Protein AF-A0A0B2VKT8-F1 (afdb_monomer)

Secondary structure (DSSP, 8-state):
-----------SS----EEEEEEEEE--TT-S-HHHHHHHHHHHHHHTT--TTBPPEEEEEEEEETTTEEEEEEEEE--SEEHHHHHHHS-S---HHHHHHHHHHHHHHHHHHHHTTEE-----GGGEEE-TT--EEE--GGG-EE--TT-PPPSS-S-GGG--HHHHTT----THHHHHHHHHHHHHHHHSS-TT--SSHHHHHHHHHHHHHHHHHHHTTS-TTHHHHHHHHHHH----PPP-PPPPPPP-------------PPPPP--------PPTTSPPEEEEEEEE---EETTSSSTTS-HHHHHHHHHHHHHHHH---TTT--EEEEE-SS--GGGTTHHHHHHHHTT--TTS-EEEE-BTBTHHHHHHHHHHHHHHTTS-SEEEEEEEE--TTPPPEEPHHHHHHHHHTTT--SHHHHHHHHHHHHHHTT-EE----B-TTT--BHHHHHHHHHHHTT--HHHHHHHHHHHHHHHHHHHHTT--TTB--EEE-SSS-EEE-S-S------HHHHHTSPPSSSTTT----TTTB---EEEEEEEEEEEHHHHHHTT----EEEEEEEEEE--TTT-TT-HHHHHHHHHHHHHT--GGG--EEEE--SBHHHHHHHHHHHH-HHHHHHTT--SS---PPPGGGB-TT--HHHH---TTTHHHHHHHHHHHHHHHHT-SEEEEEEEEGGGEEEEEEEEEPP-

Organism: Toxocara canis (NCBI:txid6265)

Mean predicted aligned error: 17.79 Å

Foldseek 3Di:
DDDDDDDDDDDDDPDQDKDKDKDKDWADPVPDDLLVVQQVVLLVVCQVVDDQAAKHWDDWDWDDDPDTMIIIITIIRDFDDQQLVVLVPDPPDPDPVLLVLQLVSLVSQLVSCVVVQKAQQADDSRQWTAHPVGGIYGHRSSPMDRDDPDDQDDLPDYDLLLADPCSLVSHRDDSVSSVSSSVQRSVCSNVVDRQQDDDDSVSSVVSCCVVVVVCVVVVVVVPPCPPPVVVVVVVVDPDDDDDDDDDDDDDDDDDDDDDDDDDDDDDDDDDPDPDDLDDPPWFFKFFQAKAKAQKEFAPPQCLVPDQLQQQLQQVLVVCVVQVDDLVQAQEEEFEEAQDDPVCNFSQQSSCVVNPRDPNYYYGYAYDWLCRLVVQVVVVVVCQRVVVHFKHKGKYWFHPSDRDWAQDPLLVVLVVCLVVDPDPVSNVVSVVSCVVRVPPIDGPDCAFPVARHHPVVLLQLLLVVLVNALLQLLVVLLQLLVLQVVCVVVVLPPNHDWDFRDDPDIDIDGHHPQRDRDDSVVSVPFAADGDPRPTSFGLSFAFHRITMMMMIMMGRPVVCVVVPGDGLWTFRDKDKDFDPLHNQQLLQQLQGVVVGCVVSVHALVLAQAEQEAPRGSSSLVSNQSLQQDCVNCCPPVVDRGRRHGRDPVRYNSNHHCSRSNRRSRGRNSVSLNSQSSCCVVVVHFKYWYKYGGRNRMIMIIIIGGDDD

Sequence (707 aa):
MCGIPVEGLTGWLGALAFALKKIIVKITEDGIPQSIIREISSLKALHHLNHPNIVKLHEVFHCLIGNDEMCLSVVYERCDWDLYDFLRDIPRDMGDTQCRHIARQIFLGLDFLHSNHVIHRDLKPQNILINRDQSVKIADFGLARYYSMQSSFTTLVVTLWYRSPEVLLQCPYNCGVDIWAAGCIIAELYSRQPLFSAQTEAQQLSVIFQKAMHRAATWMASGQLRGVLAQWVRCASPGVPPSSSPAKPPASSVSHSKPPPSSVGSPKPPSTTKRTLAKPGRPNIVLVDAVRTPFLISSTDFKDMIANDLQRAALLALVDKTKVDLNEVGHIVCGTVVQECRTSNIAREAALTAGFPDKVPATTVTMACISSNVAMTDIMGMLSTGYIDVGIAGGVEFLSDVPIRFNRKVRSALLMLPKAKKWDKRLMLGKDILTSFFMPELPAVAEFSSGETMGQSGDRLAAAFGVSRREQDEFAIRSHKLAAKAVSEGHLNDVVPVFVPGKKPKIVTKDNGIRVSSMEQLQKLKPAFIKPHGTITAGNASFLTDGASAALLMTEDYALKHGYKPKAYLRDFQYVAQDPIDQLLLSPAYVIPKLLDKVGLTLKDIDVFEIHEAFAGQILANLNAMDSEFFCKEQLKRSDKFGRVPENKLNLWGGSLSLGHPFGATGVRLVSHAANRLRHENGQFGLVAACASGGHGVGMLVEAYPS

pLDDT: mean 82.93, std 19.43, range [25.83, 98.56]

Structure (mmCIF, N/CA/C/O backbone):
data_AF-A0A0B2VKT8-F1
#
_entry.id   AF-A0A0B2VKT8-F1
#
loop_
_atom_site.group_PDB
_atom_site.id
_atom_site.type_symbol
_atom_site.label_atom_id
_atom_site.label_alt_id
_atom_site.label_comp_id
_atom_site.label_asym_id
_atom_site.label_entity_id
_atom_site.label_seq_id
_atom_site.pdbx_PDB_ins_code
_atom_site.Cartn_x
_atom_site.Cartn_y
_atom_site.Cartn_z
_atom_site.occupancy
_atom_site.B_iso_or_equiv
_atom_site.auth_seq_id
_atom_site.auth_comp_id
_atom_site.auth_asym_id
_atom_site.auth_atom_id
_atom_site.pdbx_PDB_model_num
ATOM 1 N N . MET A 1 1 ? 34.139 13.114 -33.177 1.00 35.22 1 MET A N 1
ATOM 2 C CA . MET A 1 1 ? 35.071 12.783 -34.271 1.00 35.22 1 MET A CA 1
ATOM 3 C C . MET A 1 1 ? 36.169 13.830 -34.249 1.00 35.22 1 MET A C 1
ATOM 5 O O . MET A 1 1 ? 35.827 14.992 -34.144 1.00 35.22 1 MET A O 1
ATOM 9 N N . CYS A 1 2 ? 37.445 13.441 -34.240 1.00 28.67 2 CYS A N 1
ATOM 10 C CA . CYS A 1 2 ? 38.560 14.315 -34.623 1.00 28.67 2 CYS A CA 1
ATOM 11 C C . CYS A 1 2 ? 39.813 13.460 -34.899 1.00 28.67 2 CYS A C 1
ATOM 13 O O . CYS A 1 2 ? 40.321 12.818 -33.985 1.00 28.67 2 CYS A O 1
ATOM 15 N N . GLY A 1 3 ? 40.208 13.443 -36.181 1.00 28.44 3 GLY A N 1
ATOM 16 C CA . GLY A 1 3 ? 41.540 13.280 -36.795 1.00 28.44 3 GLY A CA 1
ATOM 17 C C . GLY A 1 3 ? 42.508 12.158 -36.397 1.00 28.44 3 GLY A C 1
ATOM 18 O O . GLY A 1 3 ? 43.049 12.218 -35.304 1.00 28.44 3 GLY A O 1
ATOM 19 N N . ILE A 1 4 ? 42.850 11.283 -37.366 1.00 26.89 4 ILE A N 1
ATOM 20 C CA . ILE A 1 4 ? 44.221 10.877 -37.798 1.00 26.89 4 ILE A CA 1
ATOM 21 C C . ILE A 1 4 ? 44.131 10.483 -39.305 1.00 26.89 4 ILE A C 1
ATOM 23 O O . ILE A 1 4 ? 43.128 9.868 -39.679 1.00 26.89 4 ILE A O 1
ATOM 27 N N . PRO A 1 5 ? 45.093 10.855 -40.185 1.00 37.44 5 PRO A N 1
ATOM 28 C CA . PRO A 1 5 ? 44.979 10.733 -41.644 1.00 37.44 5 PRO A CA 1
ATOM 29 C C . PRO A 1 5 ? 45.354 9.333 -42.147 1.00 37.44 5 PRO A C 1
ATOM 31 O O . PRO A 1 5 ? 46.123 8.625 -41.501 1.00 37.44 5 PRO A O 1
ATOM 34 N N . VAL A 1 6 ? 44.871 8.956 -43.334 1.00 28.86 6 VAL A N 1
ATOM 35 C CA . VAL A 1 6 ? 45.462 7.849 -44.099 1.00 28.86 6 VAL A CA 1
ATOM 36 C C . VAL A 1 6 ? 45.666 8.309 -45.536 1.00 28.86 6 VAL A C 1
ATOM 38 O O . VAL A 1 6 ? 44.718 8.473 -46.302 1.00 28.86 6 VAL A O 1
ATOM 41 N N . GLU A 1 7 ? 46.930 8.564 -45.859 1.00 26.98 7 GLU A N 1
ATOM 42 C CA . GLU A 1 7 ? 47.438 8.659 -47.221 1.00 26.98 7 GLU A CA 1
ATOM 43 C C . GLU A 1 7 ? 47.341 7.299 -47.930 1.00 26.98 7 GLU A C 1
ATOM 45 O O . GLU A 1 7 ? 47.569 6.255 -47.324 1.00 26.98 7 GLU A O 1
ATOM 50 N N . GLY A 1 8 ? 47.098 7.343 -49.243 1.00 27.70 8 GLY A N 1
ATOM 51 C CA . GLY A 1 8 ? 47.608 6.340 -50.180 1.00 27.70 8 GLY A CA 1
ATOM 52 C C . GLY A 1 8 ? 46.718 5.133 -50.476 1.00 27.70 8 GLY A C 1
ATOM 53 O O . GLY A 1 8 ? 46.930 4.060 -49.927 1.00 27.70 8 GLY A O 1
ATOM 54 N N . LEU A 1 9 ? 45.809 5.288 -51.446 1.00 26.69 9 LEU A N 1
ATOM 55 C CA . LEU A 1 9 ? 45.554 4.315 -52.525 1.00 26.69 9 LEU A CA 1
ATOM 56 C C . LEU A 1 9 ? 44.605 4.957 -53.549 1.00 26.69 9 LEU A C 1
ATOM 58 O O . LEU A 1 9 ? 43.384 4.847 -53.474 1.00 26.69 9 LEU A O 1
ATOM 62 N N . THR A 1 10 ? 45.183 5.687 -54.501 1.00 34.03 10 THR A N 1
ATOM 63 C CA . THR A 1 10 ? 44.489 6.160 -55.701 1.00 34.03 10 THR A CA 1
ATOM 64 C C . THR A 1 10 ? 44.548 5.071 -56.770 1.00 34.03 10 THR A C 1
ATOM 66 O O . THR A 1 10 ? 45.595 4.803 -57.351 1.00 34.03 10 THR A O 1
ATOM 69 N N . GLY A 1 11 ? 43.403 4.445 -57.043 1.00 28.34 11 GLY A N 1
ATOM 70 C CA . GLY A 1 11 ? 43.200 3.521 -58.157 1.00 28.34 11 GLY A CA 1
ATOM 71 C C . GLY A 1 11 ? 41.809 3.739 -58.746 1.00 28.34 11 GLY A C 1
ATOM 72 O O . GLY A 1 11 ? 40.812 3.682 -58.036 1.00 28.34 11 GLY A O 1
ATOM 73 N N . TRP A 1 12 ? 41.764 4.077 -60.030 1.00 38.16 12 TRP A N 1
ATOM 74 C CA . TRP A 1 12 ? 40.595 4.557 -60.761 1.00 38.16 12 TRP A CA 1
ATOM 75 C C . TRP A 1 12 ? 39.491 3.500 -60.922 1.00 38.16 12 TRP A C 1
ATOM 77 O O . TRP A 1 12 ? 39.610 2.595 -61.736 1.00 38.16 12 TRP A O 1
ATOM 87 N N . LEU A 1 13 ? 38.405 3.682 -60.172 1.00 32.31 13 LEU A N 1
ATOM 88 C CA . LEU A 1 13 ? 37.001 3.319 -60.427 1.00 32.31 13 LEU A CA 1
ATOM 89 C C . LEU A 1 13 ? 36.240 4.050 -59.314 1.00 32.31 13 LEU A C 1
ATOM 91 O O . LEU A 1 13 ? 36.600 3.861 -58.159 1.00 32.31 13 LEU A O 1
ATOM 95 N N . GLY A 1 14 ? 35.300 4.948 -59.644 1.00 42.62 14 GLY A N 1
ATOM 96 C CA . GLY A 1 14 ? 34.688 5.929 -58.724 1.00 42.62 14 GLY A CA 1
ATOM 97 C C . GLY A 1 14 ? 34.585 5.458 -57.269 1.00 42.62 14 GLY A C 1
ATOM 98 O O . GLY A 1 14 ? 33.663 4.729 -56.913 1.00 42.62 14 GLY A O 1
ATOM 99 N N . ALA A 1 15 ? 35.572 5.831 -56.448 1.00 48.44 15 ALA A N 1
ATOM 100 C CA . ALA A 1 15 ? 35.752 5.242 -55.131 1.00 48.44 15 ALA A CA 1
ATOM 101 C C . ALA A 1 15 ? 34.649 5.749 -54.198 1.00 48.44 15 ALA A C 1
ATOM 103 O O . ALA A 1 15 ? 34.626 6.924 -53.823 1.00 48.44 15 ALA A O 1
ATOM 104 N N . LEU A 1 16 ? 33.722 4.863 -53.837 1.00 59.16 16 LEU A N 1
ATOM 105 C CA . LEU A 1 16 ? 32.764 5.110 -52.767 1.00 59.16 16 LEU A CA 1
ATOM 106 C C . LEU A 1 16 ? 33.554 5.362 -51.478 1.00 59.16 16 LEU A C 1
ATOM 108 O O . LEU A 1 16 ? 34.223 4.474 -50.955 1.00 59.16 16 LEU A O 1
ATOM 112 N N . ALA A 1 17 ? 33.524 6.602 -51.001 1.00 77.31 17 ALA A N 1
ATOM 113 C CA . ALA A 1 17 ? 34.167 6.993 -49.758 1.00 77.31 17 ALA A CA 1
ATOM 114 C C . ALA A 1 17 ? 33.194 6.775 -48.590 1.00 77.31 17 ALA A C 1
ATOM 116 O O . ALA A 1 17 ? 32.049 7.225 -48.646 1.00 77.31 17 ALA A O 1
ATOM 117 N N . PHE A 1 18 ? 33.661 6.119 -47.526 1.00 85.12 18 PHE A N 1
ATOM 118 C CA . PHE A 1 18 ? 32.866 5.760 -46.347 1.00 85.12 18 PHE A CA 1
ATOM 119 C C . PHE A 1 18 ? 33.437 6.381 -45.070 1.00 85.12 18 PHE A C 1
ATOM 121 O O . PHE A 1 18 ? 34.627 6.692 -44.997 1.00 85.12 18 PHE A O 1
ATOM 128 N N . ALA A 1 19 ? 32.593 6.538 -44.049 1.00 86.25 19 ALA A N 1
ATOM 129 C CA . ALA A 1 19 ? 33.010 6.932 -42.708 1.00 86.25 19 ALA A CA 1
ATOM 130 C C . ALA A 1 19 ? 33.171 5.687 -41.822 1.00 86.25 19 ALA A C 1
ATOM 132 O O . ALA A 1 19 ? 32.245 4.891 -41.676 1.00 86.25 19 ALA A O 1
ATOM 133 N N . LEU A 1 20 ? 34.349 5.519 -41.217 1.00 86.19 20 LEU A N 1
ATOM 134 C CA . LEU A 1 20 ? 34.685 4.347 -40.407 1.00 86.19 20 LEU A CA 1
ATOM 135 C C . LEU A 1 20 ? 34.778 4.708 -38.919 1.00 86.19 20 LEU A C 1
ATOM 137 O O . LEU A 1 20 ? 35.650 5.479 -38.517 1.00 86.19 20 LEU A O 1
ATOM 141 N N . LYS A 1 21 ? 33.929 4.100 -38.086 1.00 86.25 21 LYS A N 1
ATOM 142 C CA . LYS A 1 21 ? 33.974 4.212 -36.619 1.00 86.25 21 LYS A CA 1
ATOM 143 C C . LYS A 1 21 ? 34.591 2.936 -36.043 1.00 86.25 21 LYS A C 1
ATOM 145 O O . LYS A 1 21 ? 33.946 1.890 -36.027 1.00 86.25 21 LYS A O 1
ATOM 150 N N . LYS A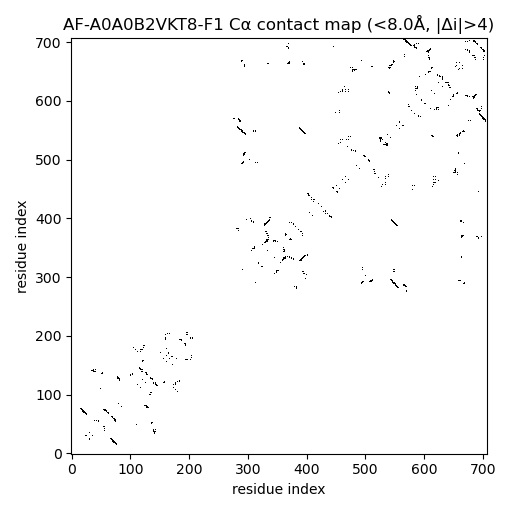 1 22 ? 35.846 3.017 -35.589 1.00 84.81 22 LYS A N 1
ATOM 151 C CA . LYS A 1 22 ? 36.539 1.914 -34.899 1.00 84.81 22 LYS A CA 1
ATOM 152 C C . LYS A 1 22 ? 36.313 2.013 -33.394 1.00 84.81 22 LYS A C 1
ATOM 154 O O . LYS A 1 22 ? 36.555 3.065 -32.806 1.00 84.81 22 LYS A O 1
ATOM 159 N N . ILE A 1 23 ? 35.868 0.924 -32.779 1.00 85.12 23 ILE A N 1
ATOM 160 C CA . ILE A 1 23 ? 35.565 0.847 -31.352 1.00 85.12 23 ILE A CA 1
ATOM 161 C C . ILE A 1 23 ? 36.300 -0.353 -30.765 1.00 85.12 23 ILE A C 1
ATOM 163 O O . ILE A 1 23 ? 36.026 -1.489 -31.140 1.00 85.12 23 ILE A O 1
ATOM 167 N N . ILE A 1 24 ? 37.229 -0.101 -29.844 1.00 84.62 24 ILE A N 1
ATOM 168 C CA . ILE A 1 24 ? 37.962 -1.154 -29.137 1.00 84.62 24 ILE A CA 1
ATOM 169 C C . ILE A 1 24 ? 37.182 -1.503 -27.870 1.00 84.62 24 ILE A C 1
ATOM 171 O O . ILE A 1 24 ? 36.903 -0.634 -27.042 1.00 84.62 24 ILE A O 1
ATOM 175 N N . VAL A 1 25 ? 36.805 -2.770 -27.743 1.00 83.06 25 VAL A N 1
ATOM 176 C CA . VAL A 1 25 ? 36.001 -3.312 -26.649 1.00 83.06 25 VAL A CA 1
ATOM 177 C C . VAL A 1 25 ? 36.799 -4.415 -25.967 1.00 83.06 25 VAL A C 1
ATOM 179 O O . VAL A 1 25 ? 37.304 -5.313 -26.636 1.00 83.06 25 VAL A O 1
ATOM 182 N N . LYS A 1 26 ? 36.900 -4.367 -24.637 1.00 79.81 26 LYS A N 1
ATOM 183 C CA . LYS A 1 26 ? 37.453 -5.478 -23.854 1.00 79.81 26 LYS A CA 1
ATOM 184 C C . LYS A 1 26 ? 36.435 -6.605 -23.767 1.00 79.81 26 LYS A C 1
ATOM 186 O O . LYS A 1 26 ? 35.265 -6.348 -23.492 1.00 79.81 26 LYS A O 1
ATOM 191 N N . ILE A 1 27 ? 36.881 -7.832 -23.988 1.00 72.06 27 ILE A N 1
ATOM 192 C CA . ILE A 1 27 ? 36.051 -9.029 -23.892 1.00 72.06 27 ILE A CA 1
ATOM 193 C C . ILE A 1 27 ? 35.910 -9.361 -22.400 1.00 72.06 27 ILE A C 1
ATOM 195 O O . ILE A 1 27 ? 36.769 -10.007 -21.809 1.00 72.06 27 ILE A O 1
ATOM 199 N N . THR A 1 28 ? 34.862 -8.840 -21.762 1.00 71.44 28 THR A N 1
ATOM 200 C CA . THR A 1 28 ? 34.475 -9.167 -20.379 1.00 71.44 28 THR A CA 1
ATOM 201 C C . THR A 1 28 ? 33.214 -10.037 -20.363 1.00 71.44 28 THR A C 1
ATOM 203 O O . THR A 1 28 ? 32.538 -10.163 -21.384 1.00 71.44 28 THR A O 1
ATOM 206 N N . GLU A 1 29 ? 32.862 -10.615 -19.207 1.00 63.19 29 GLU A N 1
ATOM 207 C CA . GLU A 1 29 ? 31.628 -11.413 -19.031 1.00 63.19 29 GLU A CA 1
ATOM 208 C C . GLU A 1 29 ? 30.345 -10.644 -19.426 1.00 63.19 29 GLU A C 1
ATOM 210 O O . GLU A 1 29 ? 29.362 -11.253 -19.840 1.00 63.19 29 GLU A O 1
ATOM 215 N N . ASP A 1 30 ? 30.377 -9.305 -19.379 1.00 59.38 30 ASP A N 1
ATOM 216 C CA . ASP A 1 30 ? 29.262 -8.406 -19.725 1.00 59.38 30 ASP A CA 1
ATOM 217 C C . ASP A 1 30 ? 29.058 -8.177 -21.245 1.00 59.38 30 ASP A C 1
ATOM 219 O O . ASP A 1 30 ? 28.068 -7.560 -21.654 1.00 59.38 30 ASP A O 1
ATOM 223 N N . GLY A 1 31 ? 29.971 -8.653 -22.102 1.00 70.88 31 GLY A N 1
ATOM 224 C CA . GLY A 1 31 ? 29.864 -8.556 -23.565 1.00 70.88 31 GLY A CA 1
ATOM 225 C C . GLY A 1 31 ? 30.029 -7.142 -24.157 1.00 70.88 31 GLY A C 1
ATOM 226 O O . GLY A 1 31 ? 30.664 -6.257 -23.586 1.00 70.88 31 GLY A O 1
ATOM 227 N N . ILE A 1 32 ? 29.493 -6.922 -25.368 1.00 76.94 32 ILE A N 1
ATOM 228 C CA . ILE A 1 32 ? 29.604 -5.638 -26.092 1.00 76.94 32 ILE A CA 1
ATOM 229 C C . ILE A 1 32 ? 28.700 -4.578 -25.430 1.00 76.94 32 ILE A C 1
ATOM 231 O O . ILE A 1 32 ? 27.523 -4.857 -25.185 1.00 76.94 32 ILE A O 1
ATOM 235 N N . PRO A 1 33 ? 29.174 -3.330 -25.219 1.00 78.81 33 PRO A N 1
ATOM 236 C CA . PRO A 1 33 ? 28.355 -2.255 -24.669 1.00 78.81 33 PRO A CA 1
ATOM 237 C C . PRO A 1 33 ? 27.003 -2.092 -25.378 1.00 78.81 33 PRO A C 1
ATOM 239 O O . PRO A 1 33 ? 26.918 -1.919 -26.595 1.00 78.81 33 PRO A O 1
ATOM 242 N N . GLN A 1 34 ? 25.931 -2.065 -24.584 1.00 77.56 34 GLN A N 1
ATOM 243 C CA . GLN A 1 34 ? 24.544 -1.979 -25.057 1.00 77.56 34 GLN A CA 1
ATOM 244 C C . GLN A 1 34 ? 24.248 -0.754 -25.938 1.00 77.56 34 GLN A C 1
ATOM 246 O O . GLN A 1 34 ? 23.312 -0.787 -26.732 1.00 77.56 34 GLN A O 1
ATOM 251 N N . SER A 1 35 ? 25.007 0.338 -25.807 1.00 77.50 35 SER A N 1
ATOM 252 C CA . SER A 1 35 ? 24.888 1.510 -26.686 1.00 77.50 35 SER A CA 1
ATOM 253 C C . SER A 1 35 ? 25.295 1.195 -28.127 1.00 77.50 35 SER A C 1
ATOM 255 O O . SER A 1 35 ? 24.600 1.598 -29.054 1.00 77.50 35 SER A O 1
ATOM 257 N N . ILE A 1 36 ? 26.364 0.419 -28.318 1.00 80.25 36 ILE A N 1
ATOM 258 C CA . ILE A 1 36 ? 26.897 0.046 -29.635 1.00 80.25 36 ILE A CA 1
ATOM 259 C C . ILE A 1 36 ? 25.948 -0.927 -30.333 1.00 80.25 36 ILE A C 1
ATOM 261 O O . ILE A 1 36 ? 25.581 -0.725 -31.490 1.00 80.25 36 ILE A O 1
ATOM 265 N N . ILE A 1 37 ? 25.493 -1.955 -29.606 1.00 84.00 37 ILE A N 1
ATOM 266 C CA . ILE A 1 37 ? 24.507 -2.919 -30.116 1.00 84.00 37 ILE A CA 1
ATOM 267 C C . ILE A 1 37 ? 23.247 -2.182 -30.570 1.00 84.00 37 ILE A C 1
ATOM 269 O O . ILE A 1 37 ? 22.698 -2.482 -31.628 1.00 84.00 37 ILE A O 1
ATOM 273 N N . ARG A 1 38 ? 22.793 -1.201 -29.787 1.00 83.81 38 ARG A N 1
ATOM 274 C CA . ARG A 1 38 ? 21.574 -0.451 -30.078 1.00 83.81 38 ARG A CA 1
ATOM 275 C C . ARG A 1 38 ? 21.701 0.457 -31.286 1.00 83.81 38 ARG A C 1
ATOM 277 O O . ARG A 1 38 ? 20.772 0.491 -32.087 1.00 83.81 38 ARG A O 1
ATOM 284 N N . GLU A 1 39 ? 22.829 1.145 -31.429 1.00 84.69 39 GLU A N 1
ATOM 285 C CA . GLU A 1 39 ? 23.117 1.962 -32.606 1.00 84.69 39 GLU A CA 1
ATOM 286 C C . GLU A 1 39 ? 23.044 1.106 -33.881 1.00 84.69 39 GLU A C 1
ATOM 288 O O . GLU A 1 39 ? 22.291 1.422 -34.802 1.00 84.69 39 GLU A O 1
ATOM 293 N N . ILE A 1 40 ? 23.735 -0.040 -33.883 1.00 85.81 40 ILE A N 1
ATOM 294 C CA . ILE A 1 40 ? 23.753 -0.976 -35.015 1.00 85.81 40 ILE A CA 1
ATOM 295 C C . ILE A 1 40 ? 22.364 -1.563 -35.269 1.00 85.81 40 ILE A C 1
ATOM 297 O O . ILE A 1 40 ? 21.918 -1.606 -36.412 1.00 85.81 40 ILE A O 1
ATOM 301 N N . SER A 1 41 ? 21.669 -2.010 -34.222 1.00 85.31 41 SER A N 1
ATOM 302 C CA . SER A 1 41 ? 20.358 -2.658 -34.353 1.00 85.31 41 SER A CA 1
ATOM 303 C C . SER A 1 41 ? 19.296 -1.689 -34.868 1.00 85.31 41 SER A C 1
ATOM 305 O O . SER A 1 41 ? 18.520 -2.058 -35.745 1.00 85.31 41 SER A O 1
ATOM 307 N N . SER A 1 42 ? 19.298 -0.443 -34.381 1.00 84.12 42 SER A N 1
ATOM 308 C CA . SER A 1 42 ? 18.337 0.581 -34.810 1.00 84.12 42 SER A CA 1
ATOM 309 C C . SER A 1 42 ? 18.553 0.951 -36.276 1.00 84.12 42 SER A C 1
ATOM 311 O O . SER A 1 42 ? 17.607 0.980 -37.058 1.00 84.12 42 SER A O 1
ATOM 313 N N . LEU A 1 43 ? 19.810 1.157 -36.682 1.00 85.56 43 LEU A N 1
ATOM 314 C CA . LEU A 1 43 ? 20.137 1.470 -38.072 1.00 85.56 43 LEU A CA 1
ATOM 315 C C . LEU A 1 43 ? 19.893 0.290 -39.016 1.00 85.56 43 LEU A C 1
ATOM 317 O O . LEU A 1 43 ? 19.401 0.506 -40.119 1.00 85.56 43 LEU A O 1
ATOM 321 N N . LYS A 1 44 ? 20.165 -0.953 -38.592 1.00 85.44 44 LYS A N 1
ATOM 322 C CA . LYS A 1 44 ? 19.818 -2.151 -39.376 1.00 85.44 44 LYS A CA 1
ATOM 323 C C . LYS A 1 44 ? 18.310 -2.294 -39.565 1.00 85.44 44 LYS A C 1
ATOM 325 O O . LYS A 1 44 ? 17.872 -2.574 -40.673 1.00 85.44 44 LYS A O 1
ATOM 330 N N . ALA A 1 45 ? 17.518 -2.066 -38.519 1.00 84.06 45 ALA A N 1
ATOM 331 C CA . ALA A 1 45 ? 16.062 -2.145 -38.601 1.00 84.06 45 ALA A CA 1
ATOM 332 C C . ALA A 1 45 ? 15.463 -1.068 -39.524 1.00 84.06 45 ALA A C 1
ATOM 334 O O . ALA A 1 45 ? 14.513 -1.340 -40.252 1.00 84.06 45 ALA A O 1
ATOM 335 N N . LEU A 1 46 ? 16.042 0.136 -39.538 1.00 85.00 46 LEU A N 1
ATOM 336 C CA . LEU A 1 46 ? 15.604 1.235 -40.406 1.00 85.00 46 LEU A CA 1
ATOM 337 C C . LEU A 1 46 ? 16.171 1.150 -41.836 1.00 85.00 46 LEU A C 1
ATOM 339 O O . LEU A 1 46 ? 15.675 1.837 -42.729 1.00 85.00 46 LEU A O 1
ATOM 343 N N . HIS A 1 47 ? 17.184 0.309 -42.074 1.00 82.75 47 HIS A N 1
ATOM 344 C CA . HIS A 1 47 ? 17.917 0.236 -43.342 1.00 82.75 47 HIS A CA 1
ATOM 345 C C . HIS A 1 47 ? 17.003 -0.036 -44.546 1.00 82.75 47 HIS A C 1
ATOM 347 O O . HIS A 1 47 ? 17.124 0.623 -45.577 1.00 82.75 47 HIS A O 1
ATOM 353 N N . HIS A 1 48 ? 16.045 -0.958 -44.402 1.00 78.12 48 HIS A N 1
ATOM 354 C CA . HIS A 1 48 ? 15.133 -1.353 -45.484 1.00 78.12 48 HIS A CA 1
ATOM 355 C C . HIS A 1 48 ? 14.181 -0.240 -45.938 1.00 78.12 48 HIS A C 1
ATOM 357 O O . HIS A 1 48 ? 13.670 -0.290 -47.053 1.00 78.12 48 HIS A O 1
ATOM 363 N N . LEU A 1 49 ? 13.959 0.769 -45.096 1.00 83.12 49 LEU A N 1
ATOM 364 C CA . LEU A 1 49 ? 13.050 1.878 -45.377 1.00 83.12 49 LEU A CA 1
ATOM 365 C C . LEU A 1 49 ? 13.749 3.059 -46.072 1.00 83.12 49 LEU A C 1
ATOM 367 O O . LEU A 1 49 ? 13.072 3.946 -46.582 1.00 83.12 49 LEU A O 1
ATOM 371 N N . ASN A 1 50 ? 15.089 3.057 -46.110 1.00 82.69 50 ASN A N 1
ATOM 372 C CA . ASN A 1 50 ? 15.939 3.936 -46.922 1.00 82.69 50 ASN A CA 1
ATOM 373 C C . ASN A 1 50 ? 15.502 5.420 -46.954 1.00 82.69 50 ASN A C 1
ATOM 375 O O . ASN A 1 50 ? 15.260 5.992 -48.017 1.00 82.69 50 ASN A O 1
ATOM 379 N N . HIS A 1 51 ? 15.416 6.056 -45.784 1.00 93.06 51 HIS A N 1
ATOM 380 C CA . HIS A 1 51 ? 15.034 7.465 -45.683 1.00 93.06 51 HIS A CA 1
ATOM 381 C C . HIS A 1 51 ? 16.224 8.406 -45.979 1.00 93.06 51 HIS A C 1
ATOM 383 O O . HIS A 1 51 ? 17.310 8.199 -45.428 1.00 93.06 51 HIS A O 1
ATOM 389 N N . PRO A 1 52 ? 16.060 9.473 -46.789 1.00 92.50 52 PRO A N 1
ATOM 390 C CA . PRO A 1 52 ? 17.164 10.359 -47.181 1.00 92.50 52 PRO A CA 1
ATOM 391 C C . PRO A 1 52 ? 17.825 11.080 -45.998 1.00 92.50 52 PRO A C 1
ATOM 393 O O . PRO A 1 52 ? 19.037 11.300 -46.023 1.00 92.50 52 PRO A O 1
ATOM 396 N N . ASN A 1 53 ? 17.055 11.392 -44.948 1.00 95.81 53 ASN A N 1
ATOM 397 C CA . ASN A 1 53 ? 17.516 12.158 -43.784 1.00 95.81 53 ASN A CA 1
ATOM 398 C C . ASN A 1 53 ? 17.997 11.313 -42.593 1.00 95.81 53 ASN A C 1
ATOM 400 O O . ASN A 1 53 ? 18.149 11.844 -41.496 1.00 95.81 53 ASN A O 1
ATOM 404 N N . ILE A 1 54 ? 18.240 10.016 -42.783 1.00 94.56 54 ILE A N 1
ATOM 405 C CA . ILE A 1 54 ? 18.844 9.138 -41.770 1.00 94.56 54 ILE A CA 1
ATOM 406 C C . ILE A 1 54 ? 20.185 8.633 -42.302 1.00 94.56 54 ILE A C 1
ATOM 408 O O . ILE A 1 54 ? 20.295 8.314 -43.488 1.00 94.56 54 ILE A O 1
ATOM 412 N N . VAL A 1 55 ? 21.206 8.583 -41.441 1.00 92.31 55 VAL A N 1
ATOM 413 C CA . VAL A 1 55 ? 22.523 8.065 -41.828 1.00 92.31 55 VAL A CA 1
ATOM 414 C C . VAL A 1 55 ? 22.446 6.576 -42.174 1.00 92.31 55 VAL A C 1
ATOM 416 O O . VAL A 1 55 ? 21.863 5.772 -41.445 1.00 92.31 55 VAL A O 1
ATOM 419 N N . LYS A 1 56 ? 23.055 6.187 -43.290 1.00 89.56 56 LYS A N 1
ATOM 420 C CA . LYS A 1 56 ? 23.113 4.800 -43.744 1.00 89.56 56 LYS A CA 1
ATOM 421 C C . LYS A 1 56 ? 24.265 4.064 -43.087 1.00 89.56 56 LYS A C 1
ATOM 423 O O . LYS A 1 56 ? 25.424 4.461 -43.194 1.00 89.56 56 LYS A O 1
ATOM 428 N N . LEU A 1 57 ? 23.925 2.945 -42.460 1.00 90.19 57 LEU A N 1
ATOM 429 C CA . LEU A 1 57 ? 24.875 1.911 -42.081 1.00 90.19 57 LEU A CA 1
ATOM 430 C C . LEU A 1 57 ? 25.076 0.975 -43.280 1.00 90.19 57 LEU A C 1
ATOM 432 O O . LEU A 1 57 ? 24.102 0.392 -43.758 1.00 90.19 57 LEU A O 1
ATOM 436 N N . HIS A 1 58 ? 26.316 0.843 -43.749 1.00 87.06 58 HIS A N 1
ATOM 437 C CA . HIS A 1 58 ? 26.677 -0.072 -44.833 1.00 87.06 58 HIS A CA 1
ATOM 438 C C . HIS A 1 58 ? 27.050 -1.447 -44.292 1.00 87.06 58 HIS A C 1
ATOM 440 O O . HIS A 1 58 ? 26.477 -2.447 -44.711 1.00 87.06 58 HIS A O 1
ATOM 446 N N . GLU A 1 59 ? 27.989 -1.502 -43.346 1.00 87.25 59 GLU A N 1
ATOM 447 C CA . GLU A 1 59 ? 28.522 -2.779 -42.879 1.00 87.25 59 GLU A CA 1
ATOM 448 C C . GLU A 1 59 ? 29.116 -2.679 -41.472 1.00 87.25 59 GLU A C 1
ATOM 450 O O . GLU A 1 59 ? 29.423 -1.594 -40.974 1.00 87.25 59 GLU A O 1
ATOM 455 N N . VAL A 1 60 ? 29.251 -3.827 -40.808 1.00 88.06 60 VAL A N 1
ATOM 456 C CA . VAL A 1 60 ? 29.875 -3.935 -39.487 1.00 88.06 60 VAL A CA 1
ATOM 457 C C . VAL A 1 60 ? 30.814 -5.128 -39.494 1.00 88.06 60 VAL A C 1
ATOM 459 O O . VAL A 1 60 ? 30.370 -6.262 -39.657 1.00 88.06 60 VAL A O 1
ATOM 462 N N . PHE A 1 61 ? 32.093 -4.870 -39.251 1.00 87.25 61 PHE A N 1
ATOM 463 C CA . PHE A 1 61 ? 33.126 -5.892 -39.138 1.00 87.25 61 PHE A CA 1
ATOM 464 C C . PHE A 1 61 ? 33.681 -5.918 -37.722 1.00 87.25 61 PHE A C 1
ATOM 466 O O . PHE A 1 61 ? 33.671 -4.906 -37.023 1.00 87.25 61 PHE A O 1
ATOM 473 N N . HIS A 1 62 ? 34.210 -7.058 -37.303 1.00 85.00 62 HIS A N 1
ATOM 474 C CA . HIS A 1 62 ? 34.957 -7.165 -36.058 1.00 85.00 62 HIS A CA 1
ATOM 475 C C . HIS A 1 62 ? 36.264 -7.910 -36.309 1.00 85.00 62 HIS A C 1
ATOM 477 O O . HIS A 1 62 ? 36.314 -8.830 -37.123 1.00 85.00 62 HIS A O 1
ATOM 483 N N . CYS A 1 63 ? 37.321 -7.509 -35.613 1.00 83.44 63 CYS A N 1
ATOM 484 C CA . CYS A 1 63 ? 38.565 -8.261 -35.542 1.00 83.44 63 CYS A CA 1
ATOM 485 C C . CYS A 1 63 ? 39.026 -8.369 -34.089 1.00 83.44 63 CYS A C 1
ATOM 487 O O . CYS A 1 63 ? 38.786 -7.473 -33.280 1.00 83.44 63 CYS A O 1
ATOM 489 N N . LEU A 1 64 ? 39.676 -9.478 -33.753 1.00 80.56 64 LEU A N 1
ATOM 490 C CA . LEU A 1 64 ? 40.286 -9.665 -32.441 1.00 80.56 64 LEU A CA 1
ATOM 491 C C . LEU A 1 64 ? 41.650 -8.969 -32.420 1.00 80.56 64 LEU A C 1
ATOM 493 O O . LEU A 1 64 ? 42.462 -9.150 -33.329 1.00 80.56 64 LEU A O 1
ATOM 497 N N . ILE A 1 65 ? 41.885 -8.159 -31.391 1.00 81.56 65 ILE A N 1
ATOM 498 C CA . ILE A 1 65 ? 43.171 -7.532 -31.098 1.00 81.56 65 ILE A CA 1
ATOM 499 C C . ILE A 1 65 ? 43.728 -8.238 -29.856 1.00 81.56 65 ILE A C 1
ATOM 501 O O . ILE A 1 65 ? 43.442 -7.868 -28.723 1.00 81.56 65 ILE A O 1
ATOM 505 N N . GLY A 1 66 ? 44.515 -9.294 -30.066 1.00 75.50 66 GLY A N 1
ATOM 506 C CA . GLY A 1 66 ? 45.022 -10.127 -28.968 1.00 75.50 66 GLY A CA 1
ATOM 507 C C . GLY A 1 66 ? 43.944 -11.012 -28.327 1.00 75.50 66 GLY A C 1
ATOM 508 O O . GLY A 1 66 ? 42.928 -11.304 -28.954 1.00 75.50 66 GLY A O 1
ATOM 509 N N . ASN A 1 67 ? 44.187 -11.467 -27.091 1.00 72.50 67 ASN A N 1
ATOM 510 C CA . ASN A 1 67 ? 43.325 -12.452 -26.418 1.00 72.50 67 ASN A CA 1
ATOM 511 C C . ASN A 1 67 ? 42.087 -11.841 -25.733 1.00 72.50 67 ASN A C 1
ATOM 513 O O . ASN A 1 67 ? 41.078 -12.528 -25.621 1.00 72.50 67 ASN A O 1
ATOM 517 N N . ASP A 1 68 ? 42.141 -10.565 -25.330 1.00 78.31 68 ASP A N 1
ATOM 518 C CA . ASP A 1 68 ? 41.122 -9.949 -24.458 1.00 78.31 68 ASP A CA 1
ATOM 519 C C . ASP A 1 68 ? 40.476 -8.680 -25.048 1.00 78.31 68 ASP A C 1
ATOM 521 O O . ASP A 1 68 ? 39.676 -8.020 -24.378 1.00 78.31 68 ASP A O 1
ATOM 525 N N . GLU A 1 69 ? 40.804 -8.294 -26.286 1.00 83.25 69 GLU A N 1
ATOM 526 C CA . GLU A 1 69 ? 40.254 -7.095 -26.930 1.00 83.25 69 GLU A CA 1
ATOM 527 C C . GLU A 1 69 ? 39.710 -7.399 -28.330 1.00 83.25 69 GLU A C 1
ATOM 529 O O . GLU A 1 69 ? 40.268 -8.173 -29.105 1.00 83.25 69 GLU A O 1
ATOM 534 N N . MET A 1 70 ? 38.595 -6.761 -28.675 1.00 85.50 70 MET A N 1
ATOM 535 C CA . MET A 1 70 ? 37.958 -6.831 -29.983 1.00 85.50 70 MET A CA 1
ATOM 536 C C . MET A 1 70 ? 37.799 -5.418 -30.537 1.00 85.50 70 MET A C 1
ATOM 538 O O . MET A 1 70 ? 37.286 -4.525 -29.864 1.00 85.50 70 MET A O 1
ATOM 542 N N . CYS A 1 71 ? 38.191 -5.209 -31.786 1.00 86.62 71 CYS A N 1
ATOM 543 C CA . CYS A 1 71 ? 37.920 -3.983 -32.518 1.00 86.62 71 CYS A CA 1
ATOM 544 C C . CYS A 1 71 ? 36.702 -4.175 -33.415 1.00 86.62 71 CYS A C 1
ATOM 546 O O . CYS A 1 71 ? 36.731 -4.933 -34.385 1.00 86.62 71 CYS A O 1
ATOM 548 N N . LEU A 1 72 ? 35.628 -3.463 -33.090 1.00 87.31 72 LEU A N 1
ATOM 549 C CA . LEU A 1 72 ? 34.430 -3.364 -33.904 1.00 87.31 72 LEU A CA 1
ATOM 550 C C . LEU A 1 72 ? 34.562 -2.164 -34.846 1.00 87.31 72 LEU A C 1
ATOM 552 O O . LEU A 1 72 ? 34.718 -1.025 -34.410 1.00 87.31 72 LEU A O 1
ATOM 556 N N . SER A 1 73 ? 34.497 -2.422 -36.143 1.00 87.81 73 SER A N 1
ATOM 557 C CA . SER A 1 73 ? 34.557 -1.425 -37.205 1.00 87.81 73 SER A CA 1
ATOM 558 C C . SER A 1 73 ? 33.173 -1.258 -37.824 1.00 87.81 73 SER A C 1
ATOM 560 O O . SER A 1 73 ? 32.674 -2.160 -38.492 1.00 87.81 73 SER A O 1
ATOM 562 N N . VAL A 1 74 ? 32.547 -0.106 -37.591 1.00 88.25 74 VAL A N 1
ATOM 563 C CA . VAL A 1 74 ? 31.208 0.229 -38.093 1.00 88.25 74 VAL A CA 1
ATOM 564 C C . VAL A 1 74 ? 31.351 1.192 -39.276 1.00 88.25 74 VAL A C 1
ATOM 566 O O . VAL A 1 74 ? 31.970 2.251 -39.137 1.00 88.25 74 VAL A O 1
ATOM 569 N N . VAL A 1 75 ? 30.820 0.809 -40.441 1.00 89.25 75 VAL A N 1
ATOM 570 C CA . VAL A 1 75 ? 30.956 1.536 -41.713 1.00 89.25 75 VAL A CA 1
ATOM 571 C C . VAL A 1 75 ? 29.666 2.282 -42.035 1.00 89.25 75 VAL A C 1
ATOM 573 O O . VAL A 1 75 ? 28.632 1.669 -42.303 1.00 89.25 75 VAL A O 1
ATOM 576 N N . TYR A 1 76 ? 29.741 3.608 -42.054 1.00 89.19 76 TYR A N 1
ATOM 577 C CA . TYR A 1 76 ? 28.641 4.505 -42.401 1.00 89.19 76 TYR A CA 1
ATOM 578 C C . TYR A 1 76 ? 28.874 5.157 -43.763 1.00 89.19 76 TYR A C 1
ATOM 580 O O . TYR A 1 76 ? 30.004 5.213 -44.262 1.00 89.19 76 TYR A O 1
ATOM 588 N N . GLU A 1 77 ? 27.812 5.701 -44.354 1.00 88.44 77 GLU A N 1
ATOM 589 C CA . GLU A 1 77 ? 27.964 6.617 -45.483 1.00 88.44 77 GLU A CA 1
ATOM 590 C C . GLU A 1 77 ? 28.795 7.835 -45.057 1.00 88.44 77 GLU A C 1
ATOM 592 O O . GLU A 1 77 ? 28.696 8.319 -43.924 1.00 88.44 77 GLU A O 1
ATOM 597 N N . ARG A 1 78 ? 29.649 8.327 -45.955 1.00 88.00 78 ARG A N 1
ATOM 598 C CA . ARG A 1 78 ? 30.453 9.512 -45.665 1.00 88.00 78 ARG A CA 1
ATOM 599 C C . ARG A 1 78 ? 29.591 10.763 -45.778 1.00 88.00 78 ARG A C 1
ATOM 601 O O . ARG A 1 78 ? 29.011 11.003 -46.833 1.00 88.00 78 ARG A O 1
ATOM 608 N N . CYS A 1 79 ? 29.590 11.567 -44.720 1.00 89.56 79 CYS A N 1
ATOM 609 C CA . CYS A 1 79 ? 29.070 12.929 -44.748 1.00 89.56 79 CYS A CA 1
ATOM 610 C C . CYS A 1 79 ? 30.213 13.947 -44.632 1.00 89.56 79 CYS A C 1
ATOM 612 O O . CYS A 1 79 ? 31.266 13.615 -44.084 1.00 89.56 79 CYS A O 1
ATOM 614 N N . ASP A 1 80 ? 30.024 15.156 -45.163 1.00 88.25 80 ASP A N 1
ATOM 615 C CA . ASP A 1 80 ? 31.094 16.161 -45.225 1.00 88.25 80 ASP A CA 1
ATOM 616 C C . ASP A 1 80 ? 31.358 16.844 -43.870 1.00 88.25 80 ASP A C 1
ATOM 618 O O . ASP A 1 80 ? 32.520 17.015 -43.499 1.00 88.25 80 ASP A O 1
ATOM 622 N N . TRP A 1 81 ? 30.305 17.203 -43.125 1.00 90.94 81 TRP A N 1
ATOM 623 C CA . TRP A 1 81 ? 30.403 17.890 -41.830 1.00 90.94 81 TRP A CA 1
ATOM 624 C C . TRP A 1 81 ? 29.348 17.409 -40.832 1.00 90.94 81 TRP A C 1
ATOM 626 O O . TRP A 1 81 ? 28.279 16.942 -41.225 1.00 90.94 81 TRP A O 1
ATOM 636 N N . ASP A 1 82 ? 29.612 17.584 -39.537 1.00 92.25 82 ASP A N 1
ATOM 637 C CA . ASP A 1 82 ? 28.540 17.708 -38.548 1.00 92.25 82 ASP A CA 1
ATOM 638 C C . ASP A 1 82 ? 28.106 19.175 -38.412 1.00 92.25 82 ASP A C 1
ATOM 640 O O . ASP A 1 82 ? 28.842 20.103 -38.759 1.00 92.25 82 ASP A O 1
ATOM 644 N N . LEU A 1 83 ? 26.878 19.401 -37.948 1.00 90.44 83 LEU A N 1
ATOM 645 C CA . LEU A 1 83 ? 26.287 20.731 -37.893 1.00 90.44 83 LEU A CA 1
ATOM 646 C C . LEU A 1 83 ? 27.038 21.645 -36.912 1.00 90.44 83 LEU A C 1
ATOM 648 O O . LEU A 1 83 ? 27.045 22.856 -37.115 1.00 90.44 83 LEU A O 1
ATOM 652 N N . TYR A 1 84 ? 27.698 21.108 -35.882 1.00 89.00 84 TYR A N 1
ATOM 653 C CA . TYR A 1 84 ? 28.488 21.924 -34.958 1.00 89.00 84 TYR A CA 1
ATOM 654 C C . TYR A 1 84 ? 29.695 22.552 -35.666 1.00 89.00 84 TYR A C 1
ATOM 656 O O . TYR A 1 84 ? 29.872 23.773 -35.619 1.00 89.00 84 TYR A O 1
ATOM 664 N N . ASP A 1 85 ? 30.493 21.739 -36.361 1.00 87.31 85 ASP A N 1
ATOM 665 C CA . ASP A 1 85 ? 31.648 22.225 -37.121 1.00 87.31 85 ASP A CA 1
ATOM 666 C C . ASP A 1 85 ? 31.210 23.086 -38.321 1.00 87.31 85 ASP A C 1
ATOM 668 O O . ASP A 1 85 ? 31.769 24.160 -38.551 1.00 87.31 85 ASP A O 1
ATOM 672 N N . PHE A 1 86 ? 30.127 22.707 -39.010 1.00 87.12 86 PHE A N 1
ATOM 673 C CA . PHE A 1 86 ? 29.537 23.497 -40.100 1.00 87.12 86 PHE A CA 1
ATOM 674 C C . PHE A 1 86 ? 29.134 24.911 -39.651 1.00 87.12 86 PHE A C 1
ATOM 676 O O . PHE A 1 86 ? 29.369 25.891 -40.358 1.00 87.12 86 PHE A O 1
ATOM 683 N N . LEU A 1 87 ? 28.540 25.053 -38.460 1.00 85.75 87 LEU A N 1
ATOM 684 C CA . LEU A 1 87 ? 28.139 26.363 -37.942 1.00 85.75 87 LEU A CA 1
ATOM 685 C C . LEU A 1 87 ? 29.326 27.243 -37.533 1.00 85.75 87 LEU A C 1
ATOM 687 O O . LEU A 1 87 ? 29.157 28.464 -37.507 1.00 85.75 87 LEU A O 1
ATOM 691 N N . ARG A 1 88 ? 30.486 26.652 -37.219 1.00 83.12 88 ARG A N 1
ATOM 692 C CA . ARG A 1 88 ? 31.707 27.375 -36.838 1.00 83.12 88 ARG A CA 1
ATOM 693 C C . ARG A 1 88 ? 32.464 27.917 -38.049 1.00 83.12 88 ARG A C 1
ATOM 695 O O . ARG A 1 88 ? 33.007 29.017 -37.972 1.00 83.12 88 ARG A O 1
ATOM 702 N N . ASP A 1 89 ? 32.488 27.158 -39.138 1.00 78.38 89 ASP A N 1
ATOM 703 C CA . ASP A 1 89 ? 33.413 27.400 -40.248 1.00 78.38 89 ASP A CA 1
ATOM 704 C C . ASP A 1 89 ? 32.813 28.284 -41.372 1.00 78.38 89 ASP A C 1
ATOM 706 O O . ASP A 1 89 ? 33.542 28.762 -42.241 1.00 78.38 89 ASP A O 1
ATOM 710 N N . ILE A 1 90 ? 31.500 28.559 -41.356 1.00 73.12 90 ILE A N 1
ATOM 711 C CA . ILE A 1 90 ? 30.802 29.367 -42.381 1.00 73.12 90 ILE A CA 1
ATOM 712 C C . ILE A 1 90 ? 30.667 30.839 -41.952 1.00 73.12 90 ILE A C 1
ATOM 714 O O . ILE A 1 90 ? 30.381 31.103 -40.780 1.00 73.12 90 ILE A O 1
ATOM 718 N N . PRO A 1 91 ? 30.789 31.814 -42.882 1.00 61.47 91 PRO A N 1
ATOM 719 C CA . PRO A 1 91 ? 30.486 33.222 -42.614 1.00 61.47 91 PRO A CA 1
ATOM 720 C C . PRO A 1 91 ? 29.096 33.435 -41.978 1.00 61.47 91 PRO A C 1
ATOM 722 O O . PRO A 1 91 ? 28.157 32.658 -42.161 1.00 61.47 91 PRO A O 1
ATOM 725 N N . ARG A 1 92 ? 28.992 34.472 -41.133 1.00 60.31 92 ARG A N 1
ATOM 726 C CA . ARG A 1 92 ? 27.926 34.633 -40.120 1.00 60.31 92 ARG A CA 1
ATOM 727 C C . ARG A 1 92 ? 26.495 34.605 -40.677 1.00 60.31 92 ARG A C 1
ATOM 729 O O . ARG A 1 92 ? 25.585 34.183 -39.963 1.00 60.31 92 ARG A O 1
ATOM 736 N N . ASP A 1 93 ? 26.283 35.002 -41.920 1.00 60.44 93 ASP A N 1
ATOM 737 C CA . ASP A 1 93 ? 24.986 35.148 -42.573 1.00 60.44 93 ASP A CA 1
ATOM 738 C C . ASP A 1 93 ? 24.563 33.888 -43.344 1.00 60.44 93 ASP A C 1
ATOM 740 O O . ASP A 1 93 ? 24.548 33.829 -44.570 1.00 60.44 93 ASP A O 1
ATOM 744 N N . MET A 1 94 ? 24.123 32.866 -42.605 1.00 70.88 94 MET A N 1
ATOM 745 C CA . MET A 1 94 ? 23.307 31.814 -43.214 1.00 70.88 94 MET A CA 1
ATOM 746 C C . MET A 1 94 ? 21.918 32.401 -43.479 1.00 70.88 94 MET A C 1
ATOM 748 O O . MET A 1 94 ? 21.201 32.757 -42.543 1.00 70.88 94 MET A O 1
ATOM 752 N N . GLY A 1 95 ? 21.557 32.561 -44.754 1.00 75.00 95 GLY A N 1
ATOM 753 C CA . GLY A 1 95 ? 20.258 33.108 -45.142 1.00 75.00 95 GLY A CA 1
ATOM 754 C C . GLY A 1 95 ? 19.094 32.266 -44.607 1.00 75.00 95 GLY A C 1
ATOM 755 O O . GLY A 1 95 ? 19.182 31.042 -44.526 1.00 75.00 95 GLY A O 1
ATOM 756 N N . ASP A 1 96 ? 17.972 32.914 -44.288 1.00 83.62 96 ASP A N 1
ATOM 757 C CA . ASP A 1 96 ? 16.782 32.277 -43.698 1.00 83.62 96 ASP A CA 1
ATOM 758 C C . ASP A 1 96 ? 16.266 31.070 -44.511 1.00 83.62 96 ASP A C 1
ATOM 760 O O . ASP A 1 96 ? 15.817 30.068 -43.954 1.00 83.62 96 ASP A O 1
ATOM 764 N N . THR A 1 97 ? 16.407 31.116 -45.838 1.00 85.62 97 THR A N 1
ATOM 765 C CA . THR A 1 97 ? 16.085 29.997 -46.735 1.00 85.62 97 THR A CA 1
ATOM 766 C C . THR A 1 97 ? 16.899 28.740 -46.416 1.00 85.62 97 THR A C 1
ATOM 768 O O . THR A 1 97 ? 16.338 27.645 -46.393 1.00 85.62 97 THR A O 1
ATOM 771 N N . GLN A 1 98 ? 18.194 28.888 -46.120 1.00 85.69 98 GLN A N 1
ATOM 772 C CA . GLN A 1 98 ? 19.082 27.774 -45.785 1.00 85.69 98 GLN A CA 1
ATOM 773 C C . GLN A 1 98 ? 18.737 27.189 -44.412 1.00 85.69 98 GLN A C 1
ATOM 775 O O . GLN A 1 98 ? 18.621 25.972 -44.273 1.00 85.69 98 GLN A O 1
ATOM 780 N N . CYS A 1 99 ? 18.487 28.046 -43.415 1.00 88.06 99 CYS A N 1
ATOM 781 C CA . CYS A 1 99 ? 18.050 27.615 -42.086 1.00 88.06 99 CYS A CA 1
ATOM 782 C C . CYS A 1 99 ? 16.738 26.820 -42.160 1.00 88.06 99 CYS A C 1
ATOM 784 O O . CYS A 1 99 ? 16.636 25.733 -41.589 1.00 88.06 99 CYS A O 1
ATOM 786 N N . ARG A 1 100 ? 15.753 27.314 -42.927 1.00 89.38 100 ARG A N 1
ATOM 787 C CA . ARG A 1 100 ? 14.482 26.612 -43.167 1.00 89.38 100 ARG A CA 1
ATOM 788 C C . ARG A 1 100 ? 14.678 25.289 -43.904 1.00 89.38 100 ARG A C 1
ATOM 790 O O . ARG A 1 100 ? 13.990 24.319 -43.591 1.00 89.38 100 ARG A O 1
ATOM 797 N N . HIS A 1 101 ? 15.608 25.232 -44.855 1.00 90.38 101 HIS A N 1
ATOM 798 C CA . HIS A 1 101 ? 15.919 24.007 -45.589 1.00 90.38 101 HIS A CA 1
ATOM 799 C C . HIS A 1 101 ? 16.504 22.919 -44.674 1.00 90.38 101 HIS A C 1
ATOM 801 O O . HIS A 1 101 ? 16.034 21.780 -44.702 1.00 90.38 101 HIS A O 1
ATOM 807 N N . ILE A 1 102 ? 17.455 23.281 -43.807 1.00 92.00 102 ILE A N 1
ATOM 808 C CA . ILE A 1 102 ? 18.045 22.370 -42.815 1.00 92.00 102 ILE A CA 1
ATOM 809 C C . ILE A 1 102 ? 16.986 21.927 -41.796 1.00 92.00 102 ILE A C 1
ATOM 811 O O . ILE A 1 102 ? 16.814 20.731 -41.565 1.00 92.00 102 ILE A O 1
ATOM 815 N N . ALA A 1 103 ? 16.219 22.871 -41.239 1.00 93.75 103 ALA A N 1
ATOM 816 C CA . ALA A 1 103 ? 15.163 22.579 -40.269 1.00 93.75 103 ALA A CA 1
ATOM 817 C C . ALA A 1 103 ? 14.113 21.609 -40.830 1.00 93.75 103 ALA A C 1
ATOM 819 O O . ALA A 1 103 ? 13.730 20.649 -40.160 1.00 93.75 103 ALA A O 1
ATOM 820 N N . ARG A 1 104 ? 13.684 21.814 -42.084 1.00 94.31 104 ARG A N 1
ATOM 821 C CA . ARG A 1 104 ? 12.736 20.922 -42.762 1.00 94.31 104 ARG A CA 1
ATOM 822 C C . ARG A 1 104 ? 13.268 19.493 -42.834 1.00 94.31 104 ARG A C 1
ATOM 824 O O . ARG A 1 104 ? 12.524 18.566 -42.542 1.00 94.31 104 ARG A O 1
ATOM 831 N N . GLN A 1 105 ? 14.529 19.310 -43.209 1.00 96.94 105 GLN A N 1
ATOM 832 C CA . GLN A 1 105 ? 15.126 17.980 -43.323 1.00 96.94 105 GLN A CA 1
ATOM 833 C C . GLN A 1 105 ? 15.297 17.281 -41.965 1.00 96.94 105 GLN A C 1
ATOM 835 O O . GLN A 1 105 ? 15.062 16.077 -41.877 1.00 96.94 105 GLN A O 1
ATOM 840 N N . ILE A 1 106 ? 15.619 18.027 -40.900 1.00 95.94 106 ILE A N 1
ATOM 841 C CA . ILE A 1 106 ? 15.636 17.492 -39.526 1.00 95.94 106 ILE A CA 1
ATOM 842 C C . ILE A 1 106 ? 14.243 16.976 -39.145 1.00 95.94 106 ILE A C 1
ATOM 844 O O . ILE A 1 106 ? 14.118 15.850 -38.668 1.00 95.94 106 ILE A O 1
ATOM 848 N N . PHE A 1 107 ? 13.188 17.759 -39.395 1.00 96.69 107 PHE A N 1
ATOM 849 C CA . PHE A 1 107 ? 11.823 17.335 -39.078 1.00 96.69 107 PHE A CA 1
ATOM 850 C C . PHE A 1 107 ? 11.339 16.164 -39.935 1.00 96.69 107 PHE A C 1
ATOM 852 O O . PHE A 1 107 ? 10.660 15.298 -39.401 1.00 96.69 107 PHE A O 1
ATOM 859 N N . LEU A 1 108 ? 11.722 16.083 -41.213 1.00 95.31 108 LEU A N 1
ATOM 860 C CA . LEU A 1 108 ? 11.426 14.914 -42.051 1.00 95.31 108 LEU A CA 1
ATOM 861 C C . LEU A 1 108 ? 12.107 13.646 -41.515 1.00 95.31 108 LEU A C 1
ATOM 863 O O . LEU A 1 108 ? 11.488 12.588 -41.458 1.00 95.31 108 LEU A O 1
ATOM 867 N N . GLY A 1 109 ? 13.365 13.748 -41.073 1.00 95.25 109 GLY A N 1
ATOM 868 C CA . GLY A 1 109 ? 14.054 12.640 -40.410 1.00 95.25 109 GLY A CA 1
ATOM 869 C C . GLY A 1 109 ? 13.374 12.223 -39.103 1.00 95.25 109 GLY A C 1
ATOM 870 O O . GLY A 1 109 ? 13.205 11.032 -38.856 1.00 95.25 109 GLY A O 1
ATOM 871 N N . LEU A 1 110 ? 12.944 13.186 -38.285 1.00 95.19 110 LEU A N 1
ATOM 872 C CA . LEU A 1 110 ? 12.241 12.909 -37.031 1.00 95.19 110 LEU A CA 1
ATOM 873 C C . LEU A 1 110 ? 10.859 12.293 -37.232 1.00 95.19 110 LEU A C 1
ATOM 875 O O . LEU A 1 110 ? 10.535 11.328 -36.548 1.00 95.19 110 LEU A O 1
ATOM 879 N N . ASP A 1 111 ? 10.081 12.803 -38.183 1.00 94.12 111 ASP A N 1
ATOM 880 C CA . ASP A 1 111 ? 8.776 12.250 -38.548 1.00 94.12 111 ASP A CA 1
ATOM 881 C C . ASP A 1 111 ? 8.902 10.782 -38.970 1.00 94.12 111 ASP A C 1
ATOM 883 O O . ASP A 1 111 ? 8.174 9.917 -38.480 1.00 94.12 111 ASP A O 1
ATOM 887 N N . PHE A 1 112 ? 9.915 10.474 -39.785 1.00 94.62 112 PHE A N 1
ATOM 888 C CA . PHE A 1 112 ? 10.244 9.105 -40.157 1.00 94.62 112 PHE A CA 1
ATOM 889 C C . PHE A 1 112 ? 10.606 8.231 -38.942 1.00 94.62 112 PHE A C 1
ATOM 891 O O . PHE A 1 112 ? 10.104 7.112 -38.825 1.00 94.62 112 PHE A O 1
ATOM 898 N N . LEU A 1 113 ? 11.449 8.715 -38.022 1.00 92.25 113 LEU A N 1
ATOM 899 C CA . LEU A 1 113 ? 11.826 7.957 -36.822 1.00 92.25 113 LEU A CA 1
ATOM 900 C C . LEU A 1 113 ? 10.627 7.696 -35.907 1.00 92.25 113 LEU A C 1
ATOM 902 O O . LEU A 1 113 ? 10.399 6.557 -35.497 1.00 92.25 113 LEU A O 1
ATOM 906 N N . HIS A 1 114 ? 9.836 8.730 -35.623 1.00 92.00 114 HIS A N 1
ATOM 907 C CA . HIS A 1 114 ? 8.677 8.645 -34.734 1.00 92.00 114 HIS A CA 1
ATOM 908 C C . HIS A 1 114 ? 7.575 7.767 -35.334 1.00 92.00 114 HIS A C 1
ATOM 910 O O . HIS A 1 114 ? 6.994 6.957 -34.613 1.00 92.00 114 HIS A O 1
ATOM 916 N N . SER A 1 115 ? 7.367 7.827 -36.653 1.00 90.56 115 SER A N 1
ATOM 917 C CA . SER A 1 115 ? 6.453 6.931 -37.379 1.00 90.56 115 SER A CA 1
ATOM 918 C C . SER A 1 115 ? 6.877 5.461 -37.320 1.00 90.56 115 SER A C 1
ATOM 920 O O . SER A 1 115 ? 6.031 4.575 -37.383 1.00 90.56 115 SER A O 1
ATOM 922 N N . ASN A 1 116 ? 8.174 5.191 -37.147 1.00 88.88 116 ASN A N 1
ATOM 923 C CA . ASN A 1 116 ? 8.727 3.844 -36.974 1.00 88.88 116 ASN A CA 1
ATOM 924 C C . ASN A 1 116 ? 9.002 3.494 -35.502 1.00 88.88 116 ASN A C 1
ATOM 926 O O . ASN A 1 116 ? 9.794 2.600 -35.202 1.00 88.88 116 ASN A O 1
ATOM 930 N N . HIS A 1 117 ? 8.344 4.194 -34.575 1.00 88.38 117 HIS A N 1
ATOM 931 C CA . HIS A 1 117 ? 8.427 3.977 -33.133 1.00 88.38 117 HIS A CA 1
ATOM 932 C C . HIS A 1 117 ? 9.831 4.130 -32.522 1.00 88.38 117 HIS A C 1
ATOM 934 O O . HIS A 1 117 ? 10.107 3.558 -31.467 1.00 88.38 117 HIS A O 1
ATOM 940 N N . VAL A 1 118 ? 10.716 4.912 -33.146 1.00 88.88 118 VAL A N 1
ATOM 941 C CA . VAL A 1 118 ? 12.076 5.185 -32.661 1.00 88.88 118 VAL A CA 1
ATOM 942 C C . VAL A 1 118 ? 12.158 6.603 -32.102 1.00 88.88 118 VAL A C 1
ATOM 944 O O . VAL A 1 118 ? 11.894 7.562 -32.814 1.00 88.88 118 VAL A O 1
ATOM 947 N N . ILE A 1 119 ? 12.581 6.751 -30.845 1.00 90.12 119 ILE A N 1
ATOM 948 C CA . ILE A 1 119 ? 12.916 8.049 -30.230 1.00 90.12 119 ILE A CA 1
ATOM 949 C C . ILE A 1 119 ? 14.440 8.170 -30.191 1.00 90.12 119 ILE A C 1
ATOM 951 O O . ILE A 1 119 ? 15.103 7.256 -29.693 1.00 90.12 119 ILE A O 1
ATOM 955 N N . HIS A 1 120 ? 15.003 9.275 -30.683 1.00 91.00 120 HIS A N 1
ATOM 956 C CA . HIS A 1 120 ? 16.452 9.468 -30.814 1.00 91.00 120 HIS A CA 1
ATOM 957 C C . HIS A 1 120 ? 17.137 9.745 -29.466 1.00 91.00 120 HIS A C 1
ATOM 959 O O . HIS A 1 120 ? 18.137 9.113 -29.122 1.00 91.00 120 HIS A O 1
ATOM 965 N N . ARG A 1 121 ? 16.572 10.660 -28.671 1.00 89.69 121 ARG A N 1
ATOM 966 C CA . ARG A 1 121 ? 16.977 11.054 -27.309 1.00 89.69 121 ARG A CA 1
ATOM 967 C C . ARG A 1 121 ? 18.336 11.739 -27.150 1.00 89.69 121 ARG A C 1
ATOM 969 O O . ARG A 1 121 ? 18.550 12.324 -26.104 1.00 89.69 121 ARG A O 1
ATOM 976 N N . ASP A 1 122 ? 19.230 11.745 -28.137 1.00 89.75 122 ASP A N 1
ATOM 977 C CA . ASP A 1 122 ? 20.480 12.538 -28.075 1.00 89.75 122 ASP A CA 1
ATOM 978 C C . ASP A 1 122 ? 20.660 13.447 -29.293 1.00 89.75 122 ASP A C 1
ATOM 980 O O . ASP A 1 122 ? 21.689 13.438 -29.963 1.00 89.75 122 ASP A O 1
ATOM 984 N N . LEU A 1 123 ? 19.618 14.209 -29.628 1.00 92.38 123 LEU A N 1
ATOM 985 C CA . LEU A 1 123 ? 19.725 15.224 -30.671 1.00 92.38 123 LEU A CA 1
ATOM 986 C C . LEU A 1 123 ? 20.548 16.424 -30.191 1.00 92.38 123 LEU A C 1
ATOM 988 O O . LEU A 1 123 ? 20.244 17.047 -29.175 1.00 92.38 123 LEU A O 1
ATOM 992 N N . LYS A 1 124 ? 21.580 16.746 -30.969 1.00 91.94 124 LYS A N 1
ATOM 993 C CA . LYS A 1 124 ? 22.491 17.883 -30.798 1.00 91.94 124 LYS A CA 1
ATOM 994 C C . LYS A 1 124 ? 23.178 18.181 -32.137 1.00 91.94 124 LYS A C 1
ATOM 996 O O . LYS A 1 124 ? 23.198 17.290 -32.989 1.00 91.94 124 LYS A O 1
ATOM 1001 N N . PRO A 1 125 ? 23.778 19.365 -32.340 1.00 91.44 125 PRO A N 1
ATOM 1002 C CA . PRO A 1 125 ? 24.431 19.709 -33.602 1.00 91.44 125 PRO A CA 1
ATOM 1003 C C . PRO A 1 125 ? 25.495 18.694 -34.052 1.00 91.44 125 PRO A C 1
ATOM 1005 O O . PRO A 1 125 ? 25.581 18.385 -35.231 1.00 91.44 125 PRO A O 1
ATOM 1008 N N . GLN A 1 126 ? 26.230 18.070 -33.128 1.00 91.38 126 GLN A N 1
ATOM 1009 C CA . GLN A 1 126 ? 27.238 17.049 -33.463 1.00 91.38 126 GLN A CA 1
ATOM 1010 C C . GLN A 1 126 ? 26.643 15.750 -34.043 1.00 91.38 126 GLN A C 1
ATOM 1012 O O . GLN A 1 126 ? 27.359 14.965 -34.656 1.00 91.38 126 GLN A O 1
ATOM 1017 N N . ASN A 1 127 ? 25.343 15.518 -33.838 1.00 93.56 127 ASN A N 1
ATOM 1018 C CA . ASN A 1 127 ? 24.623 14.325 -34.292 1.00 93.56 127 ASN A CA 1
ATOM 1019 C C . ASN A 1 127 ? 23.744 14.610 -35.528 1.00 93.56 127 ASN A C 1
ATOM 1021 O O . ASN A 1 127 ? 23.006 13.739 -35.986 1.00 93.56 127 ASN A O 1
ATOM 1025 N N . ILE A 1 128 ? 23.825 15.824 -36.082 1.00 95.06 128 ILE A N 1
ATOM 1026 C CA . ILE A 1 128 ? 23.207 16.206 -37.352 1.00 95.06 128 ILE A CA 1
ATOM 1027 C C . ILE A 1 128 ? 24.324 16.376 -38.378 1.00 95.06 128 ILE A C 1
ATOM 1029 O O . ILE A 1 128 ? 25.173 17.245 -38.225 1.00 95.06 128 ILE A O 1
ATOM 1033 N N . LEU A 1 129 ? 24.330 15.550 -39.418 1.00 94.25 129 LEU A N 1
ATOM 1034 C CA . LEU A 1 129 ? 25.331 15.570 -40.480 1.00 94.25 129 LEU A CA 1
ATOM 1035 C C . LEU A 1 129 ? 24.825 16.372 -41.680 1.00 94.25 129 LEU A C 1
ATOM 1037 O O . LEU A 1 129 ? 23.639 16.306 -42.009 1.00 94.25 129 LEU A O 1
ATOM 1041 N N . ILE A 1 130 ? 25.719 17.112 -42.334 1.00 91.62 130 ILE A N 1
ATOM 1042 C CA . ILE A 1 130 ? 25.428 17.982 -43.477 1.00 91.62 130 ILE A CA 1
ATOM 1043 C C . ILE A 1 130 ? 26.448 17.739 -44.585 1.00 91.62 130 ILE A C 1
ATOM 1045 O O . ILE A 1 130 ? 27.652 17.656 -44.343 1.00 91.62 130 ILE A O 1
ATOM 1049 N N . ASN A 1 131 ? 25.948 17.666 -45.813 1.00 89.75 131 ASN A N 1
ATOM 1050 C CA . ASN A 1 131 ? 26.746 17.482 -47.017 1.00 89.75 131 ASN A CA 1
ATOM 1051 C C . ASN A 1 131 ? 26.832 18.762 -47.856 1.00 89.75 131 ASN A C 1
ATOM 1053 O O . ASN A 1 131 ? 26.023 19.683 -47.722 1.00 89.75 131 ASN A O 1
ATOM 1057 N N . ARG A 1 132 ? 27.795 18.802 -48.781 1.00 86.44 132 ARG A N 1
ATOM 1058 C CA . ARG A 1 132 ? 27.966 19.887 -49.767 1.00 86.44 132 ARG A CA 1
ATOM 1059 C C . ARG A 1 132 ? 26.744 20.099 -50.655 1.00 86.44 132 ARG A C 1
ATOM 1061 O O . ARG A 1 132 ? 26.496 21.223 -51.078 1.00 86.44 132 ARG A O 1
ATOM 1068 N N . ASP A 1 133 ? 25.982 19.040 -50.917 1.00 87.38 133 ASP A N 1
ATOM 1069 C CA . ASP A 1 133 ? 24.712 19.091 -51.653 1.00 87.38 133 ASP A CA 1
ATOM 1070 C C . ASP A 1 133 ? 23.534 19.593 -50.798 1.00 87.38 133 ASP A C 1
ATOM 1072 O O . ASP A 1 133 ? 22.394 19.599 -51.256 1.00 87.38 133 ASP A O 1
ATOM 1076 N N . GLN A 1 134 ? 23.812 20.035 -49.566 1.00 86.62 134 GLN A N 1
ATOM 1077 C CA . GLN A 1 134 ? 22.853 20.511 -48.572 1.00 86.62 134 GLN A CA 1
ATOM 1078 C C . GLN A 1 134 ? 21.909 19.433 -48.025 1.00 86.62 134 GLN A C 1
ATOM 1080 O O . GLN A 1 134 ? 20.955 19.764 -47.315 1.00 86.62 134 GLN A O 1
ATOM 1085 N N . SER A 1 135 ? 22.165 18.149 -48.292 1.00 92.19 135 SER A N 1
ATOM 1086 C CA . SER A 1 135 ? 21.438 17.069 -47.629 1.00 92.19 135 SER A CA 1
ATOM 1087 C C . SER A 1 135 ? 21.804 16.993 -46.144 1.00 92.19 135 SER A C 1
ATOM 1089 O O . SER A 1 135 ? 22.962 17.169 -45.757 1.00 92.19 135 SER A O 1
ATOM 1091 N N . VAL A 1 136 ? 20.794 16.751 -45.305 1.00 95.50 136 VAL A N 1
ATOM 1092 C CA . VAL A 1 136 ? 20.930 16.671 -43.844 1.00 95.50 136 VAL A CA 1
ATOM 1093 C C . VAL A 1 136 ? 20.530 15.287 -43.363 1.00 95.50 136 VAL A C 1
ATOM 1095 O O . VAL A 1 136 ? 19.483 14.775 -43.761 1.00 95.50 136 VAL A O 1
ATOM 1098 N N . LYS A 1 137 ? 21.335 14.691 -42.483 1.00 95.25 137 LYS A N 1
ATOM 1099 C CA . LYS A 1 137 ? 21.136 13.332 -41.970 1.00 95.25 137 LYS A CA 1
ATOM 1100 C C . LYS A 1 137 ? 21.256 13.279 -40.451 1.00 95.25 137 LYS A C 1
ATOM 1102 O O . LYS A 1 137 ? 22.185 13.837 -39.881 1.00 95.25 137 LYS A O 1
ATOM 1107 N N . ILE A 1 138 ? 20.336 12.576 -39.798 1.00 95.81 138 ILE A N 1
ATOM 1108 C CA . ILE A 1 138 ? 20.394 12.295 -38.358 1.00 95.81 138 ILE A CA 1
ATOM 1109 C C . ILE A 1 138 ? 21.302 11.081 -38.125 1.00 95.81 138 ILE A C 1
ATOM 1111 O O . ILE A 1 138 ? 21.166 10.063 -38.813 1.00 95.81 138 ILE A O 1
ATOM 1115 N N . ALA A 1 139 ? 22.217 11.194 -37.162 1.00 91.31 139 ALA A N 1
ATOM 1116 C CA . ALA A 1 139 ? 23.208 10.180 -36.815 1.00 91.31 139 ALA A CA 1
ATOM 1117 C C . ALA A 1 139 ? 23.321 9.968 -35.292 1.00 91.31 139 ALA A C 1
ATOM 1119 O O . ALA A 1 139 ? 22.788 10.742 -34.511 1.00 91.31 139 ALA A O 1
ATOM 1120 N N . ASP A 1 140 ? 24.071 8.933 -34.892 1.00 86.62 140 ASP A N 1
ATOM 1121 C CA . ASP A 1 140 ? 24.330 8.525 -33.497 1.00 86.62 140 ASP A CA 1
ATOM 1122 C C . ASP A 1 140 ? 23.096 8.026 -32.716 1.00 86.62 140 ASP A C 1
ATOM 1124 O O . ASP A 1 140 ? 22.538 8.671 -31.829 1.00 86.62 140 ASP A O 1
ATOM 1128 N N . PHE A 1 141 ? 22.719 6.779 -33.007 1.00 86.69 141 PHE A N 1
ATOM 1129 C CA . PHE A 1 141 ? 21.579 6.083 -32.403 1.00 86.69 141 PHE A CA 1
ATOM 1130 C C . PHE A 1 141 ? 21.935 5.329 -31.109 1.00 86.69 141 PHE A C 1
ATOM 1132 O O . PHE A 1 141 ? 21.151 4.501 -30.637 1.00 86.69 141 PHE A O 1
ATOM 1139 N N . GLY A 1 142 ? 23.096 5.590 -30.495 1.00 80.25 142 GLY A N 1
ATOM 1140 C CA . GLY A 1 142 ? 23.540 4.865 -29.294 1.00 80.25 142 GLY A CA 1
ATOM 1141 C C . GLY A 1 142 ? 22.580 4.998 -28.104 1.00 80.25 142 GLY A C 1
ATOM 1142 O O . GLY A 1 142 ? 22.469 4.101 -27.254 1.00 80.25 142 GLY A O 1
ATOM 1143 N N . LEU A 1 143 ? 21.827 6.100 -28.068 1.00 81.75 143 LEU A N 1
ATOM 1144 C CA . LEU A 1 143 ? 20.819 6.400 -27.055 1.00 81.75 143 LEU A CA 1
ATOM 1145 C C . LEU A 1 143 ? 19.379 6.272 -27.563 1.00 81.75 143 LEU A C 1
ATOM 1147 O O . LEU A 1 143 ? 18.461 6.439 -26.759 1.00 81.75 143 LEU A O 1
ATOM 1151 N N . ALA A 1 144 ? 19.159 5.878 -28.817 1.00 83.56 144 ALA A N 1
ATOM 1152 C CA . ALA A 1 144 ? 17.815 5.713 -29.363 1.00 83.56 144 ALA A CA 1
ATOM 1153 C C . ALA A 1 144 ? 17.022 4.619 -28.625 1.00 83.56 144 ALA A C 1
ATOM 1155 O O . ALA A 1 144 ? 17.610 3.757 -27.973 1.00 83.56 144 ALA A O 1
ATOM 1156 N N . ARG A 1 145 ? 15.688 4.631 -28.670 1.00 82.06 145 ARG A N 1
ATOM 1157 C CA . ARG A 1 145 ? 14.841 3.558 -28.111 1.00 82.06 145 ARG A CA 1
ATOM 1158 C C . ARG A 1 145 ? 13.607 3.317 -28.963 1.00 82.06 145 ARG A C 1
ATOM 1160 O O . ARG A 1 145 ? 13.007 4.269 -29.446 1.00 82.06 145 ARG A O 1
ATOM 1167 N N . TYR A 1 146 ? 13.206 2.051 -29.037 1.00 78.19 146 TYR A N 1
ATOM 1168 C CA . TYR A 1 146 ? 11.875 1.664 -29.488 1.00 78.19 146 TYR A CA 1
ATOM 1169 C C . TYR A 1 146 ? 10.877 1.876 -28.352 1.00 78.19 146 TYR A C 1
ATOM 1171 O O . TYR A 1 146 ? 11.171 1.490 -27.217 1.00 78.19 146 TYR A O 1
ATOM 1179 N N . TYR A 1 147 ? 9.729 2.491 -28.631 1.00 66.19 147 TYR A N 1
ATOM 1180 C CA . TYR A 1 147 ? 8.673 2.673 -27.634 1.00 66.19 147 TYR A CA 1
ATOM 1181 C C . TYR A 1 147 ? 7.436 1.829 -27.955 1.00 66.19 147 TYR A C 1
ATOM 1183 O O . TYR A 1 147 ? 6.990 1.759 -29.096 1.00 66.19 147 TYR A O 1
ATOM 1191 N N . SER A 1 148 ? 6.852 1.231 -26.917 1.00 49.94 148 SER A N 1
ATOM 1192 C CA . SER A 1 148 ? 5.427 0.876 -26.862 1.00 49.94 148 SER A CA 1
ATOM 1193 C C . SER A 1 148 ? 4.730 1.857 -25.909 1.00 49.94 148 SER A C 1
ATOM 1195 O O . SER A 1 148 ? 5.414 2.548 -25.149 1.00 49.94 148 SER A O 1
ATOM 1197 N N . MET A 1 149 ? 3.396 1.964 -25.949 1.00 40.56 149 MET A N 1
ATOM 1198 C CA . MET A 1 149 ? 2.603 3.048 -25.326 1.00 40.56 149 MET A CA 1
ATOM 1199 C C . MET A 1 149 ? 2.787 3.294 -23.800 1.00 40.56 149 MET A C 1
ATOM 1201 O O . MET A 1 149 ? 2.108 4.160 -23.257 1.00 40.56 149 MET A O 1
ATOM 1205 N N . GLN A 1 150 ? 3.699 2.608 -23.095 1.00 40.00 150 GLN A N 1
ATOM 1206 C CA . GLN A 1 150 ? 3.965 2.761 -21.651 1.00 40.00 150 GLN A CA 1
ATOM 1207 C C . GLN A 1 150 ? 5.460 2.718 -21.245 1.00 40.00 150 GLN A C 1
ATOM 1209 O O . GLN A 1 150 ? 5.795 2.364 -20.117 1.00 40.00 150 GLN A O 1
ATOM 1214 N N . SER A 1 151 ? 6.400 3.063 -22.131 1.00 44.06 151 SER A N 1
ATOM 1215 C CA . SER A 1 151 ? 7.835 2.994 -21.790 1.00 44.06 151 SER A CA 1
ATOM 1216 C C . SER A 1 151 ? 8.326 4.203 -20.970 1.00 44.06 151 SER A C 1
ATOM 1218 O O . SER A 1 151 ? 8.435 5.309 -21.494 1.00 44.06 151 SER A O 1
ATOM 1220 N N . SER A 1 152 ? 8.691 3.987 -19.699 1.00 45.31 152 SER A N 1
ATOM 1221 C CA . SER A 1 152 ? 9.456 4.947 -18.883 1.00 45.31 152 SER A CA 1
ATOM 1222 C C . SER A 1 152 ? 10.949 4.809 -19.179 1.00 45.31 152 SER A C 1
ATOM 1224 O O . SER A 1 152 ? 11.543 3.750 -18.972 1.00 45.31 152 SER A O 1
ATOM 1226 N N . PHE A 1 153 ? 11.575 5.871 -19.676 1.00 54.28 153 PHE A N 1
ATOM 1227 C CA . PHE A 1 153 ? 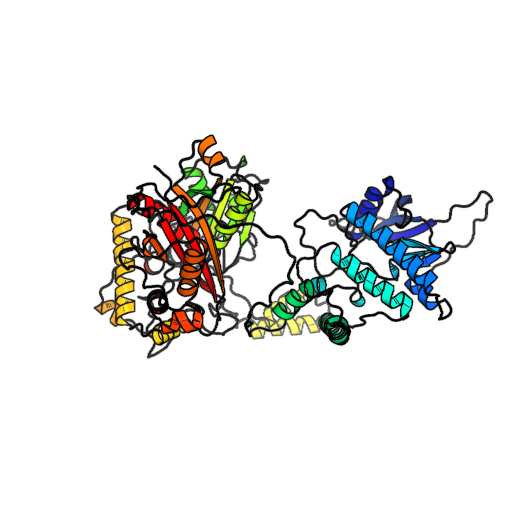12.964 5.838 -20.126 1.00 54.28 153 PHE A CA 1
ATOM 1228 C C . PHE A 1 153 ? 13.927 6.458 -19.105 1.00 54.28 153 PHE A C 1
ATOM 1230 O O . PHE A 1 153 ? 13.596 7.419 -18.417 1.00 54.28 153 PHE A O 1
ATOM 1237 N N . THR A 1 154 ? 15.156 5.935 -19.033 1.00 49.19 154 THR A N 1
ATOM 1238 C CA . THR A 1 154 ? 16.198 6.445 -18.126 1.00 49.19 154 THR A CA 1
ATOM 1239 C C . THR A 1 154 ? 16.505 7.930 -18.367 1.00 49.19 154 THR A C 1
ATOM 1241 O O . THR A 1 154 ? 16.544 8.396 -19.508 1.00 49.19 154 THR A O 1
ATOM 1244 N N . THR A 1 155 ? 16.735 8.669 -17.280 1.00 49.31 155 THR A N 1
ATOM 1245 C CA . THR A 1 155 ? 16.789 10.145 -17.219 1.00 49.31 155 THR A CA 1
ATOM 1246 C C . THR A 1 155 ? 18.169 10.750 -17.508 1.00 49.31 155 THR A C 1
ATOM 1248 O O . THR A 1 155 ? 18.294 11.950 -17.724 1.00 49.31 155 THR A O 1
ATOM 1251 N N . LEU A 1 156 ? 19.217 9.924 -17.570 1.00 51.56 156 LEU A N 1
ATOM 1252 C CA . LEU A 1 156 ? 20.627 10.347 -17.619 1.00 51.56 156 LEU A CA 1
ATOM 1253 C C . LEU A 1 156 ? 21.272 10.277 -19.017 1.00 51.56 156 LEU A C 1
ATOM 1255 O O . LEU A 1 156 ? 22.461 9.990 -19.129 1.00 51.56 156 LEU A O 1
ATOM 1259 N N . VAL A 1 157 ? 20.522 10.482 -20.103 1.00 53.19 157 VAL A N 1
ATOM 1260 C CA . VAL A 1 157 ? 21.018 10.141 -21.456 1.00 53.19 157 VAL A CA 1
ATOM 1261 C C . VAL A 1 157 ? 20.709 11.185 -22.526 1.00 53.19 157 VAL A C 1
ATOM 1263 O O . VAL A 1 157 ? 20.095 10.876 -23.536 1.00 53.19 157 VAL A O 1
ATOM 1266 N N . VAL A 1 158 ? 21.175 12.418 -22.308 1.00 58.78 158 VAL A N 1
ATOM 1267 C CA . VAL A 1 158 ? 21.215 13.483 -23.332 1.00 58.78 158 VAL A CA 1
ATOM 1268 C C . VAL A 1 158 ? 22.340 14.471 -22.997 1.00 58.78 158 VAL A C 1
ATOM 1270 O O . VAL A 1 158 ? 22.654 14.675 -21.819 1.00 58.78 158 VAL A O 1
ATOM 1273 N N . THR A 1 159 ? 22.891 15.170 -23.981 1.00 66.44 159 THR A N 1
ATOM 1274 C CA . THR A 1 159 ? 23.715 16.374 -23.751 1.00 66.44 159 THR A CA 1
ATOM 1275 C C . THR A 1 159 ? 22.895 17.492 -23.072 1.00 66.44 159 THR A C 1
ATOM 1277 O O . THR A 1 159 ? 21.814 17.838 -23.540 1.00 66.44 159 THR A O 1
ATOM 1280 N N . LEU A 1 160 ? 23.385 18.055 -21.955 1.00 82.12 160 LEU A N 1
ATOM 1281 C CA . LEU A 1 160 ? 22.623 18.924 -21.028 1.00 82.12 160 LEU A CA 1
ATOM 1282 C C . LEU A 1 160 ? 21.861 20.084 -21.704 1.00 82.12 160 LEU A C 1
ATOM 1284 O O . LEU A 1 160 ? 20.729 20.365 -21.320 1.00 82.12 160 LEU A O 1
ATOM 1288 N N . TRP A 1 161 ? 22.455 20.729 -22.712 1.00 89.19 161 TRP A N 1
ATOM 1289 C CA . TRP A 1 161 ? 21.925 21.954 -23.331 1.00 89.19 161 TRP A CA 1
ATOM 1290 C C . TRP A 1 161 ? 20.673 21.752 -24.196 1.00 89.19 161 TRP A C 1
ATOM 1292 O O . TRP A 1 161 ? 19.924 22.702 -24.418 1.00 89.19 161 TRP A O 1
ATOM 1302 N N . TYR A 1 162 ? 20.424 20.519 -24.643 1.00 90.50 162 TYR A N 1
ATOM 1303 C CA . TYR A 1 162 ? 19.299 20.160 -25.517 1.00 90.50 162 TYR A CA 1
ATOM 1304 C C . TYR A 1 162 ? 18.237 19.325 -24.784 1.00 90.50 162 TYR A C 1
ATOM 1306 O O . TYR A 1 162 ? 17.281 18.858 -25.399 1.00 90.50 162 TYR A O 1
ATOM 1314 N N . ARG A 1 163 ? 18.382 19.131 -23.463 1.00 88.25 163 ARG A N 1
ATOM 1315 C CA . ARG A 1 163 ? 17.412 18.390 -22.642 1.00 88.25 163 ARG A CA 1
ATOM 1316 C C . ARG A 1 163 ? 16.113 19.163 -22.484 1.00 88.25 163 ARG A C 1
ATOM 1318 O O . ARG A 1 163 ? 16.136 20.357 -22.181 1.00 88.25 163 ARG A O 1
ATOM 1325 N N . SER A 1 164 ? 14.998 18.454 -22.618 1.00 87.75 164 SER A N 1
ATOM 1326 C CA . SER A 1 164 ? 13.681 19.003 -22.327 1.00 87.75 164 SER A CA 1
ATOM 1327 C C . SER A 1 164 ? 13.412 19.078 -20.816 1.00 87.75 164 SER A C 1
ATOM 1329 O O . SER A 1 164 ? 14.045 18.350 -20.038 1.00 87.75 164 SER A O 1
ATOM 1331 N N . PRO A 1 165 ? 12.495 19.955 -20.362 1.00 85.25 165 PRO A N 1
ATOM 1332 C CA . PRO A 1 165 ? 12.132 20.077 -18.951 1.00 85.25 165 PRO A CA 1
ATOM 1333 C C . PRO A 1 165 ? 11.681 18.755 -18.330 1.00 85.25 165 PRO A C 1
ATOM 1335 O O . PRO A 1 165 ? 12.082 18.449 -17.213 1.00 85.25 165 PRO A O 1
ATOM 1338 N N . GLU A 1 166 ? 10.906 17.942 -19.047 1.00 81.56 166 GLU A N 1
ATOM 1339 C CA . GLU A 1 166 ? 10.437 16.642 -18.561 1.00 81.56 166 GLU A CA 1
ATOM 1340 C C . GLU A 1 166 ? 11.583 15.645 -18.331 1.00 81.56 166 GLU A C 1
ATOM 1342 O O . GLU A 1 166 ? 11.538 14.889 -17.363 1.00 81.56 166 GLU A O 1
ATOM 1347 N N . VAL A 1 167 ? 12.654 15.698 -19.134 1.00 83.00 167 VAL A N 1
ATOM 1348 C CA . VAL A 1 167 ? 13.865 14.889 -18.908 1.00 83.00 167 VAL A CA 1
ATOM 1349 C C . VAL A 1 167 ? 14.641 15.395 -17.689 1.00 83.00 167 VAL A C 1
ATOM 1351 O O . VAL A 1 167 ? 15.090 14.587 -16.877 1.00 83.00 167 VAL A O 1
ATOM 1354 N N . LEU A 1 168 ? 14.771 16.718 -17.524 1.00 80.25 168 LEU A N 1
ATOM 1355 C CA . LEU A 1 168 ? 15.456 17.340 -16.378 1.00 80.25 168 LEU A CA 1
ATOM 1356 C C . LEU A 1 168 ? 14.707 17.124 -15.051 1.00 80.25 168 LEU A C 1
ATOM 1358 O O . LEU A 1 168 ? 15.335 16.973 -14.008 1.00 80.25 168 LEU A O 1
ATOM 1362 N N . LEU A 1 169 ? 13.375 17.087 -15.091 1.00 77.38 169 LEU A N 1
ATOM 1363 C CA . LEU A 1 169 ? 12.496 16.866 -13.937 1.00 77.38 169 LEU A CA 1
ATOM 1364 C C . LEU A 1 169 ? 12.224 15.383 -13.655 1.00 77.38 169 LEU A C 1
ATOM 1366 O O . LEU A 1 169 ? 11.468 15.067 -12.740 1.00 77.38 169 LEU A O 1
ATOM 1370 N N . GLN A 1 170 ? 12.831 14.477 -14.429 1.00 75.75 170 GLN A N 1
ATOM 1371 C CA . GLN A 1 170 ? 12.651 13.030 -14.294 1.00 75.75 170 GLN A CA 1
ATOM 1372 C C . GLN A 1 170 ? 11.186 12.578 -14.435 1.00 75.75 170 GLN A C 1
ATOM 1374 O O . GLN A 1 170 ? 10.754 11.604 -13.820 1.00 75.75 170 GLN A O 1
ATOM 1379 N N . CYS A 1 171 ? 10.410 13.287 -15.256 1.00 73.81 171 CYS A N 1
ATOM 1380 C CA . CYS A 1 171 ? 9.034 12.931 -15.577 1.00 73.81 171 CYS A CA 1
ATOM 1381 C C . CYS A 1 171 ? 8.985 11.887 -16.708 1.00 73.81 171 CYS A C 1
ATOM 1383 O O . CYS A 1 171 ? 9.911 11.808 -17.520 1.00 73.81 171 CYS A O 1
ATOM 1385 N N . PRO A 1 172 ? 7.893 11.108 -16.821 1.00 67.69 172 PRO A N 1
ATOM 1386 C CA . PRO A 1 172 ? 7.632 10.313 -18.015 1.00 67.69 172 PRO A CA 1
ATOM 1387 C C . PRO A 1 172 ? 7.616 11.199 -19.268 1.00 67.69 172 PRO A C 1
ATOM 1389 O O . PRO A 1 172 ? 7.029 12.282 -19.256 1.00 67.69 172 PRO A O 1
ATOM 1392 N N . TYR A 1 173 ? 8.249 10.737 -20.346 1.00 74.94 173 TYR A N 1
ATOM 1393 C CA . TYR A 1 173 ? 8.390 11.496 -21.588 1.00 74.94 173 TYR A CA 1
ATOM 1394 C C . TYR A 1 173 ? 8.187 10.617 -22.826 1.00 74.94 173 TYR A C 1
ATOM 1396 O O . TYR A 1 173 ? 8.262 9.392 -22.758 1.00 74.94 173 TYR A O 1
ATOM 1404 N N . ASN A 1 174 ? 7.921 11.254 -23.967 1.00 82.19 174 ASN A N 1
ATOM 1405 C CA . ASN A 1 174 ? 7.670 10.605 -25.256 1.00 82.19 174 ASN A CA 1
ATOM 1406 C C . ASN A 1 174 ? 8.527 11.249 -26.366 1.00 82.19 174 ASN A C 1
ATOM 1408 O O . ASN A 1 174 ? 9.530 11.899 -26.079 1.00 82.19 174 ASN A O 1
ATOM 1412 N N . CYS A 1 175 ? 8.140 11.082 -27.632 1.00 87.25 175 CYS A N 1
ATOM 1413 C CA . CYS A 1 175 ? 8.808 11.679 -28.792 1.00 87.25 175 CYS A CA 1
ATOM 1414 C C . CYS A 1 175 ? 8.980 13.213 -28.724 1.00 87.25 175 CYS A C 1
ATOM 1416 O O . CYS A 1 175 ? 9.851 13.760 -29.401 1.00 87.25 175 CYS A O 1
ATOM 1418 N N . GLY A 1 176 ? 8.221 13.909 -27.867 1.00 86.88 176 GLY A N 1
ATOM 1419 C CA . GLY A 1 176 ? 8.331 15.351 -27.636 1.00 86.88 176 GLY A CA 1
ATOM 1420 C C . GLY A 1 176 ? 9.726 15.825 -27.213 1.00 86.88 176 GLY A C 1
ATOM 1421 O O . GLY A 1 176 ? 10.092 16.960 -27.516 1.00 86.88 176 GLY A O 1
ATOM 1422 N N . VAL A 1 177 ? 10.548 14.955 -26.615 1.00 89.75 177 VAL A N 1
ATOM 1423 C CA . VAL A 1 177 ? 11.929 15.302 -26.231 1.00 89.75 177 VAL A CA 1
ATOM 1424 C C . VAL A 1 177 ? 12.829 15.564 -27.441 1.00 89.75 177 VAL A C 1
ATOM 1426 O O . VAL A 1 177 ? 13.679 16.452 -27.396 1.00 89.75 177 VAL A O 1
ATOM 1429 N N . ASP A 1 178 ? 12.609 14.846 -28.546 1.00 92.12 178 ASP A N 1
ATOM 1430 C CA . ASP A 1 178 ? 13.343 15.055 -29.797 1.00 92.12 178 ASP A CA 1
ATOM 1431 C C . ASP A 1 178 ? 12.895 16.355 -30.476 1.00 92.12 178 ASP A C 1
ATOM 1433 O O . ASP A 1 178 ? 13.715 17.087 -31.027 1.00 92.12 178 ASP A O 1
ATOM 1437 N N . ILE A 1 179 ? 11.598 16.676 -30.387 1.00 93.44 179 ILE A N 1
ATOM 1438 C CA . ILE A 1 179 ? 11.034 17.926 -30.910 1.00 93.44 179 ILE A CA 1
ATOM 1439 C C . ILE A 1 179 ? 11.591 19.132 -30.147 1.00 93.44 179 ILE A C 1
ATOM 1441 O O . ILE A 1 179 ? 11.956 20.136 -30.760 1.00 93.44 179 ILE A O 1
ATOM 1445 N N . TRP A 1 180 ? 11.717 19.025 -28.820 1.00 93.00 180 TRP A N 1
ATOM 1446 C CA . TRP A 1 180 ? 12.370 20.044 -28.000 1.00 93.00 180 TRP A CA 1
ATOM 1447 C C . TRP A 1 180 ? 13.824 20.263 -28.428 1.00 93.00 180 TRP A C 1
ATOM 1449 O O . TRP A 1 180 ? 14.223 21.394 -28.718 1.00 93.00 180 TRP A O 1
ATOM 1459 N N . ALA A 1 181 ? 14.603 19.182 -28.525 1.00 92.94 181 ALA A N 1
ATOM 1460 C CA . ALA A 1 181 ? 16.003 19.246 -28.927 1.00 92.94 181 ALA A CA 1
ATOM 1461 C C . ALA A 1 181 ? 16.171 19.833 -30.341 1.00 92.94 181 ALA A C 1
ATOM 1463 O O . ALA A 1 181 ? 17.022 20.700 -30.547 1.00 92.94 181 ALA A O 1
ATOM 1464 N N . ALA A 1 182 ? 15.317 19.448 -31.296 1.00 93.94 182 ALA A N 1
ATOM 1465 C CA . ALA A 1 182 ? 15.284 20.038 -32.634 1.00 93.94 182 ALA A CA 1
ATOM 1466 C C . ALA A 1 182 ? 14.988 21.546 -32.592 1.00 93.94 182 ALA A C 1
ATOM 1468 O O . ALA A 1 182 ? 15.653 22.318 -33.279 1.00 93.94 182 ALA A O 1
ATOM 1469 N N . GLY A 1 183 ? 14.058 21.991 -31.741 1.00 92.31 183 GLY A N 1
ATOM 1470 C CA . GLY A 1 183 ? 13.786 23.4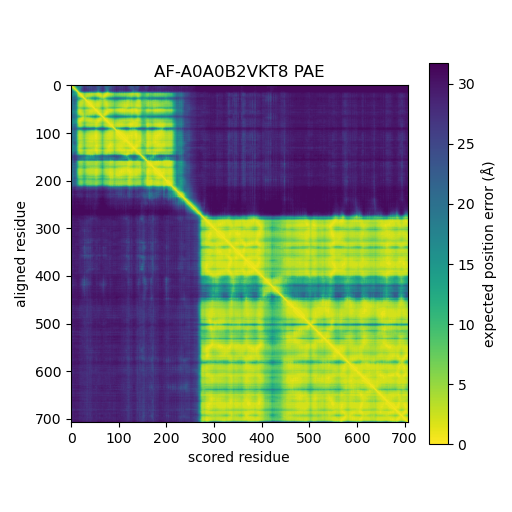14 -31.523 1.00 92.31 183 GLY A CA 1
ATOM 1471 C C . GLY A 1 183 ? 15.005 24.187 -31.007 1.00 92.31 183 GLY A C 1
ATOM 1472 O O . GLY A 1 183 ? 15.294 25.283 -31.493 1.00 92.31 183 GLY A O 1
ATOM 1473 N N . CYS A 1 184 ? 15.766 23.605 -30.076 1.00 92.56 184 CYS A N 1
ATOM 1474 C CA . CYS A 1 184 ? 17.026 24.176 -29.595 1.00 92.56 184 CYS A CA 1
ATOM 1475 C C . CYS A 1 184 ? 18.085 24.273 -30.705 1.00 92.56 184 CYS A C 1
ATOM 1477 O O . CYS A 1 184 ? 18.733 25.312 -30.824 1.00 92.56 184 CYS A O 1
ATOM 1479 N N . ILE A 1 185 ? 18.229 23.231 -31.532 1.00 92.31 185 ILE A N 1
ATOM 1480 C CA . ILE A 1 185 ? 19.159 23.207 -32.674 1.00 92.31 185 ILE A CA 1
ATOM 1481 C C . ILE A 1 185 ? 18.773 24.268 -33.708 1.00 92.31 185 ILE A C 1
ATOM 1483 O O . ILE A 1 185 ? 19.629 25.008 -34.178 1.00 92.31 185 ILE A O 1
ATOM 1487 N N . ILE A 1 186 ? 17.487 24.394 -34.038 1.00 91.81 186 ILE A N 1
ATOM 1488 C CA . ILE A 1 186 ? 17.012 25.398 -34.997 1.00 91.81 186 ILE A CA 1
ATOM 1489 C C . ILE A 1 186 ? 17.277 26.803 -34.468 1.00 91.81 186 ILE A C 1
ATOM 1491 O O . ILE A 1 186 ? 17.760 27.648 -35.213 1.00 91.81 186 ILE A O 1
ATOM 1495 N N . ALA A 1 187 ? 17.020 27.062 -33.186 1.00 89.75 187 ALA A N 1
ATOM 1496 C CA . ALA A 1 187 ? 17.366 28.348 -32.593 1.00 89.75 187 ALA A CA 1
ATOM 1497 C C . ALA A 1 187 ? 18.868 28.648 -32.727 1.00 89.75 187 ALA A C 1
ATOM 1499 O O . ALA A 1 187 ? 19.221 29.777 -33.056 1.00 89.75 187 ALA A O 1
ATOM 1500 N N . GLU A 1 188 ? 19.725 27.639 -32.552 1.00 90.12 188 GLU A N 1
ATOM 1501 C CA . GLU A 1 188 ? 21.175 27.737 -32.735 1.00 90.12 188 GLU A CA 1
ATOM 1502 C C . GLU A 1 188 ? 21.598 27.967 -34.197 1.00 90.12 188 GLU A C 1
ATOM 1504 O O . GLU A 1 188 ? 22.551 28.713 -34.424 1.00 90.12 188 GLU A O 1
ATOM 1509 N N . LEU A 1 189 ? 20.862 27.445 -35.192 1.00 87.50 189 LEU A N 1
ATOM 1510 C CA . LEU A 1 189 ? 21.084 27.780 -36.611 1.00 87.50 189 LEU A CA 1
ATOM 1511 C C . LEU A 1 189 ? 20.998 29.295 -36.845 1.00 87.50 189 LEU A C 1
ATOM 1513 O O . LEU A 1 189 ? 21.820 29.863 -37.563 1.00 87.50 189 LEU A O 1
ATOM 1517 N N . TYR A 1 190 ? 20.022 29.950 -36.209 1.00 84.75 190 TYR A N 1
ATOM 1518 C CA . TYR A 1 190 ? 19.800 31.391 -36.338 1.00 84.75 190 TYR A CA 1
ATOM 1519 C C . TYR A 1 190 ? 20.703 32.226 -35.420 1.00 84.75 190 TYR A C 1
ATOM 1521 O O . TYR A 1 190 ? 21.195 33.274 -35.833 1.00 84.75 190 TYR A O 1
ATOM 1529 N N . SER A 1 191 ? 20.912 31.802 -34.169 1.00 84.25 191 SER A N 1
ATOM 1530 C CA . SER A 1 191 ? 21.644 32.584 -33.161 1.00 84.25 191 SER A CA 1
ATOM 1531 C C . SER A 1 191 ? 23.153 32.337 -33.152 1.00 84.25 191 SER A C 1
ATOM 1533 O O . SER A 1 191 ? 23.885 33.125 -32.552 1.00 84.25 191 SER A O 1
ATOM 1535 N N . ARG A 1 192 ? 23.621 31.232 -33.753 1.00 83.50 192 ARG A N 1
ATOM 1536 C CA . ARG A 1 192 ? 25.004 30.716 -33.673 1.00 83.50 192 ARG A CA 1
ATOM 1537 C C . ARG A 1 192 ? 25.502 30.453 -32.256 1.00 83.50 192 ARG A C 1
ATOM 1539 O O . ARG A 1 192 ? 26.706 30.388 -32.018 1.00 83.50 192 ARG A O 1
ATOM 1546 N N . GLN A 1 193 ? 24.583 30.361 -31.305 1.00 83.94 193 GLN A N 1
ATOM 1547 C CA . GLN A 1 193 ? 24.870 30.130 -29.899 1.00 83.94 193 GLN A CA 1
ATOM 1548 C C . GLN A 1 193 ? 23.821 29.173 -29.336 1.00 83.94 193 GLN A C 1
ATOM 1550 O O . GLN A 1 193 ? 22.628 29.388 -29.585 1.00 83.94 193 GLN A O 1
ATOM 1555 N N . PRO A 1 194 ? 24.224 28.174 -28.534 1.00 87.38 194 PRO A N 1
ATOM 1556 C CA . PRO A 1 194 ? 23.284 27.272 -27.889 1.00 87.38 194 PRO A CA 1
ATOM 1557 C C . PRO A 1 194 ? 22.201 28.048 -27.133 1.00 87.38 194 PRO A C 1
ATOM 1559 O O . PRO A 1 194 ? 22.489 28.953 -26.343 1.00 87.38 194 PRO A O 1
ATOM 1562 N N . LEU A 1 195 ? 20.934 27.702 -27.378 1.00 86.94 195 LEU A N 1
ATOM 1563 C CA . LEU A 1 195 ? 19.798 28.451 -26.838 1.00 86.94 195 LEU A CA 1
ATOM 1564 C C . LEU A 1 195 ? 19.775 28.440 -25.299 1.00 86.94 195 LEU A C 1
ATOM 1566 O O . LEU A 1 195 ? 19.512 29.476 -24.675 1.00 86.94 195 LEU A O 1
ATOM 1570 N N . PHE A 1 196 ? 20.084 27.289 -24.701 1.00 89.19 196 PHE A N 1
ATOM 1571 C CA . PHE A 1 196 ? 20.083 27.061 -23.259 1.00 89.19 196 PHE A CA 1
ATOM 1572 C C . PHE A 1 196 ? 21.417 26.437 -22.826 1.00 89.19 196 PHE A C 1
ATOM 1574 O O . PHE A 1 196 ? 21.523 25.223 -22.678 1.00 89.19 196 PHE A O 1
ATOM 1581 N N . SER A 1 197 ? 22.455 27.258 -22.661 1.00 85.12 197 SER A N 1
ATOM 1582 C CA . SER A 1 197 ? 23.743 26.808 -22.130 1.00 85.12 197 SER A CA 1
ATOM 1583 C C . SER A 1 197 ? 23.764 26.877 -20.598 1.00 85.12 197 SER A C 1
ATOM 1585 O O . SER A 1 197 ? 23.460 27.908 -19.997 1.00 85.12 197 SER A O 1
ATOM 1587 N N . ALA A 1 198 ? 24.139 25.772 -19.954 1.00 84.69 198 ALA A N 1
ATOM 1588 C CA . ALA A 1 198 ? 24.312 25.684 -18.503 1.00 84.69 198 ALA A CA 1
ATOM 1589 C C . ALA A 1 198 ? 25.347 24.616 -18.122 1.00 84.69 198 ALA A C 1
ATOM 1591 O O . ALA A 1 198 ? 25.710 23.772 -18.941 1.00 84.69 198 ALA A O 1
ATOM 1592 N N . GLN A 1 199 ? 25.815 24.636 -16.872 1.00 81.88 199 GLN A N 1
ATOM 1593 C CA . GLN A 1 199 ? 26.764 23.644 -16.350 1.00 81.88 199 GLN A CA 1
ATOM 1594 C C . GLN A 1 199 ? 26.122 22.591 -15.439 1.00 81.88 199 GLN A C 1
ATOM 1596 O O . GLN A 1 199 ? 26.717 21.544 -15.201 1.00 81.88 199 GLN A O 1
ATOM 1601 N N . THR A 1 200 ? 24.907 22.837 -14.942 1.00 82.06 200 THR A N 1
ATOM 1602 C CA . THR A 1 200 ? 24.166 21.897 -14.086 1.00 82.06 200 THR A CA 1
ATOM 1603 C C . THR A 1 200 ? 22.708 21.779 -14.525 1.00 82.06 200 THR A C 1
ATOM 1605 O O . THR A 1 200 ? 22.175 22.689 -15.155 1.00 82.06 200 THR A O 1
ATOM 1608 N N . GLU A 1 201 ? 22.039 20.678 -14.172 1.00 80.75 201 GLU A N 1
ATOM 1609 C CA . GLU A 1 201 ? 20.610 20.459 -14.471 1.00 80.75 201 GLU A CA 1
ATOM 1610 C C . GLU A 1 201 ? 19.712 21.530 -13.840 1.00 80.75 201 GLU A C 1
ATOM 1612 O O . GLU A 1 201 ? 18.810 22.050 -14.495 1.00 80.75 201 GLU A O 1
ATOM 1617 N N . ALA A 1 202 ? 20.014 21.938 -12.604 1.00 76.31 202 ALA A N 1
ATOM 1618 C CA . ALA A 1 202 ? 19.302 23.018 -11.926 1.00 76.31 202 ALA A CA 1
ATOM 1619 C C . ALA A 1 202 ? 19.481 24.364 -12.646 1.00 76.31 202 ALA A C 1
ATOM 1621 O O . ALA A 1 202 ? 18.518 25.106 -12.837 1.00 76.31 202 ALA A O 1
ATOM 1622 N N . GLN A 1 203 ? 20.702 24.673 -13.095 1.00 82.88 203 GLN A N 1
ATOM 1623 C CA . GLN A 1 203 ? 20.963 25.884 -13.871 1.00 82.88 203 GLN A CA 1
ATOM 1624 C C . GLN A 1 203 ? 20.275 25.828 -15.241 1.00 82.88 203 GLN A C 1
ATOM 1626 O O . GLN A 1 203 ? 19.726 26.835 -15.680 1.00 82.88 203 GLN A O 1
ATOM 1631 N N . GLN A 1 204 ? 20.253 24.661 -15.888 1.00 83.56 204 GLN A N 1
ATOM 1632 C CA . GLN A 1 204 ? 19.575 24.451 -17.165 1.00 83.56 204 GLN A CA 1
ATOM 1633 C C . GLN A 1 204 ? 18.074 24.733 -17.046 1.00 83.56 204 GLN A C 1
ATOM 1635 O O . GLN A 1 204 ? 17.536 25.499 -17.843 1.00 83.56 204 GLN A O 1
ATOM 1640 N N . LEU A 1 205 ? 17.413 24.187 -16.018 1.00 82.12 205 LEU A N 1
ATOM 1641 C CA . LEU A 1 205 ? 16.009 24.481 -15.725 1.00 82.12 205 LEU A CA 1
ATOM 1642 C C . LEU A 1 205 ? 15.791 25.984 -15.529 1.00 82.12 205 LEU A C 1
ATOM 1644 O O . LEU A 1 205 ? 14.931 26.561 -16.190 1.00 82.12 205 LEU A O 1
ATOM 1648 N N . SER A 1 206 ? 16.605 26.642 -14.700 1.00 78.56 206 SER A N 1
ATOM 1649 C CA . SER A 1 206 ? 16.503 28.089 -14.464 1.00 78.56 206 SER A CA 1
ATOM 1650 C C . SER A 1 206 ? 16.639 28.917 -15.747 1.00 78.56 206 SER A C 1
ATOM 1652 O O . SER A 1 206 ? 15.851 29.837 -15.968 1.00 78.56 206 SER A O 1
ATOM 1654 N N . VAL A 1 207 ? 17.589 28.576 -16.625 1.00 82.62 207 VAL A N 1
ATOM 1655 C CA . VAL A 1 207 ? 17.795 29.260 -17.914 1.00 82.62 207 VAL A CA 1
ATOM 1656 C C . VAL A 1 207 ? 16.607 29.037 -18.856 1.00 82.62 207 VAL A C 1
ATOM 1658 O O . VAL A 1 207 ? 16.173 29.983 -19.523 1.00 82.62 207 VAL A O 1
ATOM 1661 N N . ILE A 1 208 ? 16.044 27.824 -18.884 1.00 85.56 208 ILE A N 1
ATOM 1662 C CA . ILE A 1 208 ? 14.828 27.515 -19.648 1.00 85.56 208 ILE A CA 1
ATOM 1663 C C . ILE A 1 208 ? 13.659 28.363 -19.141 1.00 85.56 208 ILE A C 1
ATOM 1665 O O . ILE A 1 208 ? 13.028 29.056 -19.939 1.00 85.56 208 ILE A O 1
ATOM 1669 N N . PHE A 1 209 ? 13.400 28.375 -17.830 1.00 78.31 209 PHE A N 1
ATOM 1670 C CA . PHE A 1 209 ? 12.322 29.169 -17.234 1.00 78.31 209 PHE A CA 1
ATOM 1671 C C . PHE A 1 209 ? 12.491 30.662 -17.527 1.00 78.31 209 PHE A C 1
ATOM 1673 O O . PHE A 1 209 ? 11.541 31.308 -17.965 1.00 78.31 209 PHE A O 1
ATOM 1680 N N . GLN A 1 210 ? 13.701 31.203 -17.370 1.00 77.38 210 GLN A N 1
ATOM 1681 C CA . GLN A 1 210 ? 13.983 32.618 -17.605 1.00 77.38 210 GLN A CA 1
ATOM 1682 C C . GLN A 1 210 ? 13.735 33.019 -19.066 1.00 77.38 210 GLN A C 1
ATOM 1684 O O . GLN A 1 210 ? 13.057 34.013 -19.325 1.00 77.38 210 GLN A O 1
ATOM 1689 N N . LYS A 1 211 ? 14.242 32.246 -20.034 1.00 76.56 211 LYS A N 1
ATOM 1690 C CA . LYS A 1 211 ? 14.108 32.562 -21.466 1.00 76.56 211 LYS A CA 1
ATOM 1691 C C . LYS A 1 211 ? 12.714 32.249 -22.029 1.00 76.56 211 LYS A C 1
ATOM 1693 O O . LYS A 1 211 ? 12.252 32.974 -22.910 1.00 76.56 211 LYS A O 1
ATOM 1698 N N . ALA A 1 212 ? 12.035 31.215 -21.526 1.00 68.38 212 ALA A N 1
ATOM 1699 C CA . ALA A 1 212 ? 10.692 30.836 -21.969 1.00 68.38 212 ALA A CA 1
ATOM 1700 C C . ALA A 1 212 ? 9.588 31.710 -21.339 1.00 68.38 212 ALA A C 1
ATOM 1702 O O . ALA A 1 212 ? 8.664 32.115 -22.044 1.00 68.38 212 ALA A O 1
ATOM 1703 N N . MET A 1 213 ? 9.689 32.078 -20.051 1.00 55.66 213 MET A N 1
ATOM 1704 C CA . MET A 1 213 ? 8.676 32.920 -19.390 1.00 55.66 213 MET A CA 1
ATOM 1705 C C . MET A 1 213 ? 8.730 34.393 -19.816 1.00 55.66 213 MET A C 1
ATOM 1707 O O . MET A 1 213 ? 7.678 35.021 -19.925 1.00 55.66 213 MET A O 1
ATOM 1711 N N . HIS A 1 214 ? 9.908 34.954 -20.122 1.00 52.50 214 HIS A N 1
ATOM 1712 C CA . HIS A 1 214 ? 10.008 36.359 -20.553 1.00 52.50 214 HIS A CA 1
ATOM 1713 C C . HIS A 1 214 ? 9.306 36.614 -21.905 1.00 52.50 214 HIS A C 1
ATOM 1715 O O . HIS A 1 214 ? 8.780 37.699 -22.139 1.00 52.50 214 HIS A O 1
ATOM 1721 N N . ARG A 1 215 ? 9.228 35.593 -22.777 1.00 45.53 215 ARG A N 1
ATOM 1722 C CA . ARG A 1 215 ? 8.460 35.625 -24.040 1.00 45.53 215 ARG A CA 1
ATOM 1723 C C . ARG A 1 215 ? 7.012 35.150 -23.900 1.00 45.53 215 ARG A C 1
ATOM 1725 O O . ARG A 1 215 ? 6.168 35.549 -24.699 1.00 45.53 215 ARG A O 1
ATOM 1732 N N . ALA A 1 216 ? 6.682 34.367 -22.870 1.00 44.09 216 ALA A N 1
ATOM 1733 C CA . ALA A 1 216 ? 5.296 33.996 -22.577 1.00 44.09 216 ALA A CA 1
ATOM 1734 C C . ALA A 1 216 ? 4.418 35.231 -22.296 1.00 44.09 216 ALA A C 1
ATOM 1736 O O . ALA A 1 216 ? 3.262 35.259 -22.707 1.00 44.09 216 ALA A O 1
ATOM 1737 N N . ALA A 1 217 ? 4.980 36.290 -21.697 1.00 42.16 217 ALA A N 1
ATOM 1738 C CA . ALA A 1 217 ? 4.299 37.576 -21.517 1.00 42.16 217 ALA A CA 1
ATOM 1739 C C . ALA A 1 217 ? 3.892 38.249 -22.844 1.00 42.16 217 ALA A C 1
ATOM 1741 O O . ALA A 1 217 ? 2.839 38.875 -22.922 1.00 42.16 217 ALA A O 1
ATOM 1742 N N . THR A 1 218 ? 4.683 38.074 -23.906 1.00 39.69 218 THR A N 1
ATOM 1743 C CA . THR A 1 218 ? 4.405 38.602 -25.253 1.00 39.69 218 THR A CA 1
ATOM 1744 C C . THR A 1 218 ? 3.494 37.672 -26.067 1.00 39.69 218 THR A C 1
ATOM 1746 O O . THR A 1 218 ? 2.678 38.141 -26.854 1.00 39.69 218 THR A O 1
ATOM 1749 N N . TRP A 1 219 ? 3.574 36.354 -25.855 1.00 37.78 219 TRP A N 1
ATOM 1750 C CA . TRP A 1 219 ? 2.734 35.344 -26.523 1.00 37.78 219 TRP A CA 1
ATOM 1751 C C . TRP A 1 219 ? 1.337 35.180 -25.905 1.00 37.78 219 TRP A C 1
ATOM 1753 O O . TRP A 1 219 ? 0.421 34.698 -26.570 1.00 37.78 219 TRP A O 1
ATOM 1763 N N . MET A 1 220 ? 1.126 35.642 -24.668 1.00 36.28 220 MET A N 1
ATOM 1764 C CA . MET A 1 220 ? -0.205 35.717 -24.050 1.00 36.28 220 MET A CA 1
ATOM 1765 C C . MET A 1 220 ? -1.180 36.636 -24.813 1.00 36.28 220 MET A C 1
ATOM 1767 O O . MET A 1 220 ? -2.392 36.492 -24.651 1.00 36.28 220 MET A O 1
ATOM 1771 N N . ALA A 1 221 ? -0.679 37.518 -25.686 1.00 41.88 221 ALA A N 1
ATOM 1772 C CA . ALA A 1 221 ? -1.493 38.399 -26.521 1.00 41.88 221 ALA A CA 1
ATOM 1773 C C . ALA A 1 221 ? -2.107 37.720 -27.768 1.00 41.88 221 ALA A C 1
ATOM 1775 O O . ALA A 1 221 ? -3.096 38.225 -28.291 1.00 41.88 221 ALA A O 1
ATOM 1776 N N . SER A 1 222 ? -1.583 36.578 -28.244 1.00 40.06 222 SER A N 1
ATOM 1777 C CA . SER A 1 222 ? -1.995 35.962 -29.525 1.00 40.06 222 SER A CA 1
ATOM 1778 C C . SER A 1 222 ? -2.902 34.724 -29.407 1.00 40.06 222 SER A C 1
ATOM 1780 O O . SER A 1 222 ? -3.182 34.055 -30.398 1.00 40.06 222 SER A O 1
ATOM 1782 N N . GLY A 1 223 ? -3.424 34.417 -28.214 1.00 42.56 223 GLY A N 1
ATOM 1783 C CA . GLY A 1 223 ? -4.605 33.556 -28.024 1.00 42.56 223 GLY A CA 1
ATOM 1784 C C . GLY A 1 223 ? -4.475 32.047 -28.308 1.00 42.56 223 GLY A C 1
ATOM 1785 O O . GLY A 1 223 ? -5.328 31.291 -27.848 1.00 42.56 223 GLY A O 1
ATOM 1786 N N . GLN A 1 224 ? -3.426 31.567 -28.979 1.00 41.78 224 GLN A N 1
ATOM 1787 C CA . GLN A 1 224 ? -3.359 30.175 -29.464 1.00 41.78 224 GLN A CA 1
ATOM 1788 C C . GLN A 1 224 ? -2.794 29.123 -28.487 1.00 41.78 224 GLN A C 1
ATOM 1790 O O . GLN A 1 224 ? -2.789 27.943 -28.817 1.00 41.78 224 GLN A O 1
ATOM 1795 N N . LEU A 1 225 ? -2.379 29.486 -27.267 1.00 42.00 225 LEU A N 1
ATOM 1796 C CA . LEU A 1 225 ? -1.752 28.540 -26.317 1.00 42.00 225 LEU A CA 1
ATOM 1797 C C . LEU A 1 225 ? -2.328 28.571 -24.889 1.00 42.00 225 LEU A C 1
ATOM 1799 O O . LEU A 1 225 ? -1.665 28.172 -23.930 1.00 42.00 225 LEU A O 1
ATOM 1803 N N . ARG A 1 226 ? -3.597 28.976 -24.723 1.00 40.09 226 ARG A N 1
ATOM 1804 C CA . ARG A 1 226 ? -4.267 28.974 -23.403 1.00 40.09 226 ARG A CA 1
ATOM 1805 C C . ARG A 1 226 ? -4.348 27.585 -22.748 1.00 40.09 226 ARG A C 1
ATOM 1807 O O . ARG A 1 226 ? -4.362 27.516 -21.526 1.00 40.09 226 ARG A O 1
ATOM 1814 N N . GLY A 1 227 ? -4.371 26.495 -23.519 1.00 39.03 227 GLY A N 1
ATOM 1815 C CA . GLY A 1 227 ? -4.490 25.132 -22.976 1.00 39.03 227 GLY A CA 1
ATOM 1816 C C . GLY A 1 227 ? -3.211 24.598 -22.323 1.00 39.03 227 GLY A C 1
ATOM 1817 O O . GLY A 1 227 ? -3.264 24.041 -21.231 1.00 39.03 227 GLY A O 1
ATOM 1818 N N . VAL A 1 228 ? -2.054 24.824 -22.952 1.00 36.94 228 VAL A N 1
ATOM 1819 C CA . VAL A 1 228 ? -0.773 24.224 -22.532 1.00 36.94 228 VAL A CA 1
ATOM 1820 C C . VAL A 1 228 ? -0.139 25.005 -21.373 1.00 36.94 228 VAL A C 1
ATOM 1822 O O . VAL A 1 228 ? 0.346 24.415 -20.410 1.00 36.94 228 VAL A O 1
ATOM 1825 N N . LEU A 1 229 ? -0.239 26.340 -21.381 1.00 37.91 229 LEU A N 1
ATOM 1826 C CA . LEU A 1 229 ? 0.236 27.188 -20.275 1.00 37.91 229 LEU A CA 1
ATOM 1827 C C . LEU A 1 229 ? -0.666 27.121 -19.031 1.00 37.91 229 LEU A C 1
ATOM 1829 O O . LEU A 1 229 ? -0.164 27.238 -17.913 1.00 37.91 229 LEU A O 1
ATOM 1833 N N . ALA A 1 230 ? -1.971 26.860 -19.186 1.00 39.97 230 ALA A N 1
ATOM 1834 C CA . ALA A 1 230 ? -2.871 26.648 -18.049 1.00 39.97 230 ALA A CA 1
ATOM 1835 C C . ALA A 1 230 ? -2.554 25.364 -17.270 1.00 39.97 230 ALA A C 1
ATOM 1837 O O . ALA A 1 230 ? -2.927 25.260 -16.103 1.00 39.97 230 ALA A O 1
ATOM 1838 N N . GLN A 1 231 ? -1.878 24.400 -17.896 1.00 37.34 231 GLN A N 1
ATOM 1839 C CA . GLN A 1 231 ? -1.385 23.193 -17.238 1.00 37.34 231 GLN A CA 1
ATOM 1840 C C . GLN A 1 231 ? -0.050 23.458 -16.522 1.00 37.34 231 GLN A C 1
ATOM 1842 O O . GLN A 1 231 ? 0.201 22.898 -15.462 1.00 37.34 231 GLN A O 1
ATOM 1847 N N . TRP A 1 232 ? 0.751 24.395 -17.039 1.00 36.47 232 TRP A N 1
ATOM 1848 C CA . TRP A 1 232 ? 2.066 24.752 -16.504 1.00 36.47 232 TRP A CA 1
ATOM 1849 C C . TRP A 1 232 ? 2.013 25.712 -15.301 1.00 36.47 232 TRP A C 1
ATOM 1851 O O . TRP A 1 232 ? 2.685 25.477 -14.300 1.00 36.47 232 TRP A O 1
ATOM 1861 N N . VAL A 1 233 ? 1.147 26.737 -15.322 1.00 38.03 233 VAL A N 1
ATOM 1862 C CA . VAL A 1 233 ? 0.928 27.637 -14.163 1.00 38.03 233 VAL A CA 1
ATOM 1863 C C . VAL A 1 233 ? 0.332 26.879 -12.966 1.00 38.03 233 VAL A C 1
ATOM 1865 O O . VAL A 1 233 ? 0.648 27.188 -11.821 1.00 38.03 233 VAL A O 1
ATOM 1868 N N . ARG A 1 234 ? -0.452 25.819 -13.213 1.00 37.47 234 ARG A N 1
ATOM 1869 C CA . ARG A 1 234 ? -0.984 24.931 -12.160 1.00 37.47 234 ARG A CA 1
ATOM 1870 C C . ARG A 1 234 ? 0.089 24.109 -11.448 1.00 37.47 234 ARG A C 1
ATOM 1872 O O . ARG A 1 234 ? -0.121 23.738 -10.300 1.00 37.47 234 ARG A O 1
ATOM 1879 N N . CYS A 1 235 ? 1.212 23.831 -12.106 1.00 35.75 235 CYS A N 1
ATOM 1880 C CA . CYS A 1 235 ? 2.325 23.097 -11.503 1.00 35.75 235 CYS A CA 1
ATOM 1881 C C . CYS A 1 235 ? 3.302 24.010 -10.744 1.00 35.75 235 CYS A C 1
ATOM 1883 O O . CYS A 1 235 ? 4.052 23.512 -9.913 1.00 35.75 235 CYS A O 1
ATOM 1885 N N . ALA A 1 236 ? 3.293 25.325 -10.998 1.00 31.75 236 ALA A N 1
ATOM 1886 C CA . ALA A 1 236 ? 4.279 26.263 -10.453 1.00 31.75 236 ALA A CA 1
ATOM 1887 C C . ALA A 1 236 ? 3.759 27.176 -9.320 1.00 31.75 236 ALA A C 1
ATOM 1889 O O . ALA A 1 236 ? 4.525 27.977 -8.788 1.00 31.75 236 ALA A O 1
ATOM 1890 N N . SER A 1 237 ? 2.483 27.103 -8.921 1.00 29.11 237 SER A N 1
ATOM 1891 C CA . SER A 1 237 ? 1.956 27.893 -7.792 1.00 29.11 237 SER A CA 1
ATOM 1892 C C . SER A 1 237 ? 0.802 27.176 -7.078 1.00 29.11 237 SER A C 1
ATOM 1894 O O . SER A 1 237 ? -0.268 27.014 -7.670 1.00 29.11 237 SER A O 1
ATOM 1896 N N . PRO A 1 238 ? 0.960 26.759 -5.809 1.00 34.81 238 PRO A N 1
ATOM 1897 C CA . PRO A 1 238 ? -0.146 26.248 -5.019 1.00 34.81 238 PRO A CA 1
ATOM 1898 C C . PRO A 1 238 ? -0.925 27.418 -4.401 1.00 34.81 238 PRO A C 1
ATOM 1900 O O . PRO A 1 238 ? -0.429 28.109 -3.519 1.00 34.81 238 PRO A O 1
ATOM 1903 N N . GLY A 1 239 ? -2.169 27.603 -4.854 1.00 39.78 239 GLY A N 1
ATOM 1904 C CA . GLY A 1 239 ? -3.216 28.262 -4.066 1.00 39.78 239 GLY A CA 1
ATOM 1905 C C . GLY A 1 239 ? -3.727 29.611 -4.572 1.00 39.78 239 GLY A C 1
ATOM 1906 O O . GLY A 1 239 ? -3.356 30.623 -4.009 1.00 39.78 239 GLY A O 1
ATOM 1907 N N . VAL A 1 240 ? -4.661 29.607 -5.536 1.00 30.38 240 VAL A N 1
ATOM 1908 C CA . VAL A 1 240 ? -5.853 30.495 -5.601 1.00 30.38 240 VAL A CA 1
ATOM 1909 C C . VAL A 1 240 ? -6.901 29.814 -6.513 1.00 30.38 240 VAL A C 1
ATOM 1911 O O . VAL A 1 240 ? -6.544 29.406 -7.620 1.00 30.38 240 VAL A O 1
ATOM 1914 N N . PRO A 1 241 ? -8.181 29.650 -6.115 1.00 32.34 241 PRO A N 1
ATOM 1915 C CA . PRO A 1 241 ? -9.236 29.169 -7.014 1.00 32.34 241 PRO A CA 1
ATOM 1916 C C . PRO A 1 241 ? -9.833 30.311 -7.870 1.00 32.34 241 PRO A C 1
ATOM 1918 O O . PRO A 1 241 ? -9.978 31.426 -7.370 1.00 32.34 241 PRO A O 1
ATOM 1921 N N . PRO A 1 242 ? -10.221 30.066 -9.138 1.00 29.80 242 PRO A N 1
ATOM 1922 C CA . PRO A 1 242 ? -10.816 31.093 -9.990 1.00 29.80 242 PRO A CA 1
ATOM 1923 C C . PRO A 1 242 ? -12.309 31.294 -9.691 1.00 29.80 242 PRO A C 1
ATOM 1925 O O . PRO A 1 242 ? -13.068 30.331 -9.578 1.00 29.80 242 PRO A O 1
ATOM 1928 N N . SER A 1 243 ? -12.741 32.554 -9.642 1.00 30.11 243 SER A N 1
ATOM 1929 C CA . SER A 1 243 ? -14.132 32.941 -9.864 1.00 30.11 243 SER A CA 1
ATOM 1930 C C . SER A 1 243 ? -14.421 32.908 -11.369 1.00 30.11 243 SER A C 1
ATOM 1932 O O . SER A 1 243 ? -13.662 33.446 -12.174 1.00 30.11 243 SER A O 1
ATOM 1934 N N . SER A 1 244 ? -15.514 32.263 -11.777 1.00 31.86 244 SER A N 1
ATOM 1935 C CA . SER A 1 244 ? -15.978 32.291 -13.166 1.00 31.86 244 SER A CA 1
ATOM 1936 C C . SER A 1 244 ? -17.465 32.618 -13.221 1.00 31.86 244 SER A C 1
ATOM 1938 O O . SER A 1 244 ? -18.314 31.760 -12.985 1.00 31.86 244 SER A O 1
ATOM 1940 N N . SER A 1 245 ? -17.775 33.861 -13.571 1.00 27.08 245 SER A N 1
ATOM 1941 C CA . SER A 1 245 ? -19.020 34.231 -14.240 1.00 27.08 245 SER A CA 1
ATOM 1942 C C . SER A 1 245 ? -18.869 33.934 -15.744 1.00 27.08 245 SER A C 1
ATOM 1944 O O . SER A 1 245 ? -17.844 34.288 -16.330 1.00 27.08 245 SER A O 1
ATOM 1946 N N . PRO A 1 246 ? -19.834 33.268 -16.403 1.00 32.78 246 PRO A N 1
ATOM 1947 C CA . PRO A 1 246 ? -19.707 32.951 -17.821 1.00 32.78 246 PRO A CA 1
ATOM 1948 C C . PRO A 1 246 ? -20.189 34.114 -18.702 1.00 32.78 246 PRO A C 1
ATOM 1950 O O . PRO A 1 246 ? -21.329 34.569 -18.599 1.00 32.78 246 PRO A O 1
ATOM 1953 N N . ALA A 1 247 ? -19.318 34.566 -19.607 1.00 26.30 247 ALA A N 1
ATOM 1954 C CA . ALA A 1 247 ? -19.677 35.422 -20.732 1.00 26.30 247 ALA A CA 1
ATOM 1955 C C . ALA A 1 247 ? -20.360 34.595 -21.841 1.00 26.30 247 ALA A C 1
ATOM 1957 O O . ALA A 1 247 ? -19.924 33.493 -22.173 1.00 26.30 247 ALA A O 1
ATOM 1958 N N . LYS A 1 248 ? -21.450 35.146 -22.387 1.00 26.23 248 LYS A N 1
ATOM 1959 C CA . LYS A 1 248 ? -22.306 34.580 -23.445 1.00 26.23 248 LYS A CA 1
ATOM 1960 C C . LYS A 1 248 ? -21.571 34.408 -24.791 1.00 26.23 248 LYS A C 1
ATOM 1962 O O . LYS A 1 248 ? -20.757 35.266 -25.130 1.00 26.23 248 LYS A O 1
ATOM 1967 N N . PRO A 1 249 ? -21.932 33.403 -25.612 1.00 28.95 249 PRO A N 1
ATOM 1968 C CA . PRO A 1 249 ? -21.572 33.359 -27.029 1.00 28.95 249 PRO A CA 1
ATOM 1969 C C . PRO A 1 249 ? -22.541 34.201 -27.895 1.00 28.95 249 PRO A C 1
ATOM 1971 O O . PRO A 1 249 ? -23.650 34.514 -27.447 1.00 28.95 249 PRO A O 1
ATOM 1974 N N . PRO A 1 250 ? -22.133 34.601 -29.117 1.00 28.44 250 PRO A N 1
ATOM 1975 C CA . PRO A 1 250 ? -22.873 35.545 -29.948 1.00 28.44 250 PRO A CA 1
ATOM 1976 C C . PRO A 1 250 ? -24.085 34.904 -30.633 1.00 28.44 250 PRO A C 1
ATOM 1978 O O . PRO A 1 250 ? -24.108 33.714 -30.947 1.00 28.44 250 PRO A O 1
ATOM 1981 N N . ALA A 1 251 ? -25.097 35.738 -30.858 1.00 25.83 251 ALA A N 1
ATOM 1982 C CA . ALA A 1 251 ? -26.365 35.381 -31.469 1.00 25.83 251 ALA A CA 1
ATOM 1983 C C . ALA A 1 251 ? -26.205 34.987 -32.946 1.00 25.83 251 ALA A C 1
ATOM 1985 O O . ALA A 1 251 ? -25.625 35.729 -33.736 1.00 25.83 251 ALA A O 1
ATOM 1986 N N . SER A 1 252 ? -26.804 33.858 -33.325 1.00 27.56 252 SER A N 1
ATOM 1987 C CA . SER A 1 252 ? -27.235 33.602 -34.699 1.00 27.56 252 SER A CA 1
ATOM 1988 C C . SER A 1 252 ? -28.680 33.103 -34.673 1.00 27.56 252 SER A C 1
ATOM 1990 O O . SER A 1 252 ? -29.093 32.325 -33.815 1.00 27.56 252 SER A O 1
ATOM 1992 N N . SER A 1 253 ? -29.469 33.698 -35.552 1.00 28.27 253 SER A N 1
ATOM 1993 C CA . SER A 1 253 ? -30.923 33.703 -35.614 1.00 28.27 253 SER A CA 1
ATOM 1994 C C . SER A 1 253 ? -31.479 32.495 -36.361 1.00 28.27 253 SER A C 1
ATOM 1996 O O . SER A 1 253 ? -31.228 32.400 -37.557 1.00 28.27 253 SER A O 1
ATOM 1998 N N . VAL A 1 254 ? -32.319 31.671 -35.725 1.00 29.08 254 VAL A N 1
ATOM 1999 C CA . VAL A 1 254 ? -33.399 30.935 -36.411 1.00 29.08 254 VAL A CA 1
ATOM 2000 C C . VAL A 1 254 ? -34.564 30.725 -35.434 1.00 29.08 254 VAL A C 1
ATOM 2002 O O . VAL A 1 254 ? -34.400 30.203 -34.335 1.00 29.08 254 VAL A O 1
ATOM 2005 N N . SER A 1 255 ? -35.744 31.185 -35.838 1.00 29.23 255 SER A N 1
ATOM 2006 C CA . SER A 1 255 ? -37.044 31.015 -35.186 1.00 29.23 255 SER A CA 1
ATOM 2007 C C . SER A 1 255 ? -37.516 29.559 -35.195 1.00 29.23 255 SER A C 1
ATOM 2009 O O . SER A 1 255 ? -37.416 28.948 -36.249 1.00 29.23 255 SER A O 1
ATOM 2011 N N . HIS A 1 256 ? -38.140 29.063 -34.117 1.00 30.95 256 HIS A N 1
ATOM 2012 C CA . HIS A 1 256 ? -39.386 28.277 -34.193 1.00 30.95 256 HIS A CA 1
ATOM 2013 C C . HIS A 1 256 ? -40.086 28.120 -32.823 1.00 30.95 256 HIS A C 1
ATOM 2015 O O . HIS A 1 256 ? -39.476 28.097 -31.759 1.00 30.95 256 HIS A O 1
ATOM 2021 N N . SER A 1 257 ? -41.412 28.086 -32.923 1.00 28.22 257 SER A N 1
ATOM 2022 C CA . SER A 1 257 ? -42.518 28.056 -31.954 1.00 28.22 257 SER A CA 1
ATOM 2023 C C . SER A 1 257 ? -42.449 27.072 -30.771 1.00 28.22 257 SER A C 1
ATOM 2025 O O . SER A 1 257 ? -42.061 25.919 -30.927 1.00 28.22 257 SER A O 1
ATOM 2027 N N . LYS A 1 258 ? -42.977 27.510 -29.613 1.00 28.38 258 LYS A N 1
ATOM 2028 C CA . LYS A 1 258 ? -43.316 26.695 -28.422 1.00 28.38 258 LYS A CA 1
ATOM 2029 C C . LYS A 1 258 ? -44.558 25.804 -28.636 1.00 28.38 258 LYS A C 1
ATOM 2031 O O . LYS A 1 258 ? -45.529 26.295 -29.209 1.00 28.38 258 LYS A O 1
ATOM 2036 N N . PRO A 1 259 ? -44.615 24.617 -27.999 1.00 30.47 259 PRO A N 1
ATOM 2037 C CA . PRO A 1 259 ? -45.854 23.982 -27.540 1.00 30.47 259 PRO A CA 1
ATOM 2038 C C . PRO A 1 259 ? -46.006 24.005 -25.988 1.00 30.47 259 PRO A C 1
ATOM 2040 O O . PRO A 1 259 ? -45.060 24.382 -25.292 1.00 30.47 259 PRO A O 1
ATOM 2043 N N . PRO A 1 260 ? -47.203 23.685 -25.439 1.00 32.12 260 PRO A N 1
ATOM 2044 C CA . PRO A 1 260 ? -47.665 24.069 -24.090 1.00 32.12 260 PRO A CA 1
ATOM 2045 C C . PRO A 1 260 ? -47.319 23.043 -22.980 1.00 32.12 260 PRO A C 1
ATOM 2047 O O . PRO A 1 260 ? -46.789 21.976 -23.288 1.00 32.12 260 PRO A O 1
ATOM 2050 N N . PRO A 1 261 ? -47.582 23.335 -21.682 1.00 31.86 261 PRO A N 1
ATOM 2051 C CA . PRO A 1 261 ? -47.114 22.507 -20.571 1.00 31.86 261 PRO A CA 1
ATOM 2052 C C . PRO A 1 261 ? -48.082 21.353 -20.274 1.00 31.86 261 PRO A C 1
ATOM 2054 O O . PRO A 1 261 ? -49.284 21.568 -20.126 1.00 31.86 261 PRO A O 1
ATOM 2057 N N . SER A 1 262 ? -47.559 20.135 -20.116 1.00 30.72 262 SER A N 1
ATOM 2058 C CA . SER A 1 262 ? -48.333 18.968 -19.679 1.00 30.72 262 SER A CA 1
ATOM 2059 C C . SER A 1 262 ? -47.910 18.491 -18.285 1.00 30.72 262 SER A C 1
ATOM 2061 O O . SER A 1 262 ? -46.807 17.985 -18.098 1.00 30.72 262 SER A O 1
ATOM 2063 N N . SER A 1 263 ? -48.851 18.656 -17.352 1.00 29.86 263 SER A N 1
ATOM 2064 C CA . SER A 1 263 ? -49.219 17.773 -16.233 1.00 29.86 263 SER A CA 1
ATOM 2065 C C . SER A 1 263 ? -48.145 17.235 -15.273 1.00 29.86 263 SER A C 1
ATOM 2067 O O . SER A 1 263 ? -47.332 16.374 -15.598 1.00 29.86 263 SER A O 1
ATOM 2069 N N . VAL A 1 264 ? -48.314 17.659 -14.019 1.00 41.94 264 VAL A N 1
ATOM 2070 C CA . VAL A 1 264 ? -47.876 17.030 -12.766 1.00 41.94 264 VAL A CA 1
ATOM 2071 C C . VAL A 1 264 ? -48.086 15.508 -12.804 1.00 41.94 264 VAL A C 1
ATOM 2073 O O . VAL A 1 264 ? -49.216 15.037 -12.901 1.00 41.94 264 VAL A O 1
ATOM 2076 N N . GLY A 1 265 ? -46.990 14.750 -12.719 1.00 30.39 265 GLY A N 1
ATOM 2077 C CA . GLY A 1 265 ? -46.984 13.295 -12.570 1.00 30.39 265 GLY A CA 1
ATOM 2078 C C . GLY A 1 265 ? -46.682 12.891 -11.125 1.00 30.39 265 GLY A C 1
ATOM 2079 O O . GLY A 1 265 ? -45.675 13.302 -10.555 1.00 30.39 265 GLY A O 1
ATOM 2080 N N . SER A 1 266 ? -47.580 12.096 -10.555 1.00 30.19 266 SER A N 1
ATOM 2081 C CA . SER A 1 266 ? -47.582 11.477 -9.223 1.00 30.19 266 SER A CA 1
ATOM 2082 C C . SER A 1 266 ? -46.317 10.660 -8.868 1.00 30.19 266 SER A C 1
ATOM 2084 O O . SER A 1 266 ? -45.593 10.227 -9.769 1.00 30.19 266 SER A O 1
ATOM 2086 N N . PRO A 1 267 ? -46.052 10.392 -7.568 1.00 32.56 267 PRO A N 1
ATOM 2087 C CA . PRO A 1 267 ? -44.845 9.699 -7.121 1.00 32.56 267 PRO A CA 1
ATOM 2088 C C . PRO A 1 267 ? -44.836 8.249 -7.616 1.00 32.56 267 PRO A C 1
ATOM 2090 O O . PRO A 1 267 ? -45.803 7.512 -7.418 1.00 32.56 267 PRO A O 1
ATOM 2093 N N . LYS A 1 268 ? -43.735 7.824 -8.243 1.00 31.48 268 LYS A N 1
ATOM 2094 C CA . LYS A 1 268 ? -43.503 6.409 -8.564 1.00 31.48 268 LYS A CA 1
ATOM 2095 C C . LYS A 1 268 ? -43.295 5.604 -7.268 1.00 31.48 268 LYS A C 1
ATOM 2097 O O . LYS A 1 268 ? -42.636 6.108 -6.358 1.00 31.48 268 LYS A O 1
ATOM 2102 N N . PRO A 1 269 ? -43.815 4.365 -7.180 1.00 30.36 269 PRO A N 1
ATOM 2103 C CA . PRO A 1 269 ? -43.602 3.495 -6.026 1.00 30.36 269 PRO A CA 1
ATOM 2104 C C . PRO A 1 269 ? -42.121 3.082 -5.923 1.00 30.36 269 PRO A C 1
ATOM 2106 O O . PRO A 1 269 ? -41.416 3.092 -6.938 1.00 30.36 269 PRO A O 1
ATOM 2109 N N . PRO A 1 270 ? -41.625 2.720 -4.724 1.00 32.62 270 PRO A N 1
ATOM 2110 C CA . PRO A 1 270 ? -40.228 2.351 -4.531 1.00 32.62 270 PRO A CA 1
ATOM 2111 C C . PRO A 1 270 ? -39.933 1.049 -5.281 1.00 32.62 270 PRO A C 1
ATOM 2113 O O . PRO A 1 270 ? -40.425 -0.017 -4.918 1.00 32.62 270 PRO A O 1
ATOM 2116 N N . SER A 1 271 ? -39.128 1.127 -6.341 1.00 30.67 271 SER A N 1
ATOM 2117 C CA . SER A 1 271 ? -38.591 -0.059 -7.001 1.00 30.67 271 SER A CA 1
ATOM 2118 C C . SER A 1 271 ? -37.535 -0.689 -6.095 1.00 30.67 271 SER A C 1
ATOM 2120 O O . SER A 1 271 ? -36.461 -0.120 -5.902 1.00 30.67 271 SER A O 1
ATOM 2122 N N . THR A 1 272 ? -37.814 -1.874 -5.565 1.00 35.59 272 THR A N 1
ATOM 2123 C CA . THR A 1 272 ? -36.884 -2.740 -4.821 1.00 35.59 272 THR A CA 1
ATOM 2124 C C . THR A 1 272 ? -35.842 -3.410 -5.730 1.00 35.59 272 THR A C 1
ATOM 2126 O O . THR A 1 272 ? -35.436 -4.548 -5.507 1.00 35.59 272 THR A O 1
ATOM 2129 N N . THR A 1 273 ? -35.377 -2.712 -6.766 1.00 42.47 273 THR A N 1
ATOM 2130 C CA . THR A 1 273 ? -34.286 -3.178 -7.623 1.00 42.47 273 THR A CA 1
ATOM 2131 C C . THR A 1 273 ? -32.982 -2.643 -7.042 1.00 42.47 273 THR A C 1
ATOM 2133 O O . THR A 1 273 ? -32.759 -1.432 -7.036 1.00 42.47 273 THR A O 1
ATOM 2136 N N . LYS A 1 274 ? -32.136 -3.533 -6.504 1.00 57.09 274 LYS A N 1
ATOM 2137 C CA . LYS A 1 274 ? -30.811 -3.182 -5.964 1.00 57.09 274 LYS A CA 1
ATOM 2138 C C . LYS A 1 274 ? -30.042 -2.345 -6.998 1.00 57.09 274 LYS A C 1
ATOM 2140 O O . LYS A 1 274 ? -29.902 -2.752 -8.148 1.00 57.09 274 LYS A O 1
ATOM 2145 N N . ARG A 1 275 ? -29.584 -1.152 -6.606 1.00 63.91 275 ARG A N 1
ATOM 2146 C CA . ARG A 1 275 ? -28.909 -0.192 -7.499 1.00 63.91 275 ARG A CA 1
ATOM 2147 C C . ARG A 1 275 ? -27.538 -0.749 -7.893 1.00 63.91 275 ARG A C 1
ATOM 2149 O O . ARG A 1 275 ? -26.681 -0.853 -7.030 1.00 63.91 275 ARG A O 1
ATOM 2156 N N . THR A 1 276 ? -27.317 -1.108 -9.156 1.00 70.19 276 THR A N 1
ATOM 2157 C CA . THR A 1 276 ? -26.015 -1.621 -9.626 1.00 70.19 276 THR A CA 1
ATOM 2158 C C . THR A 1 276 ? -25.073 -0.470 -9.988 1.00 70.19 276 THR A C 1
ATOM 2160 O O . THR A 1 276 ? -25.466 0.454 -10.698 1.00 70.19 276 THR A O 1
ATOM 2163 N N . LEU A 1 277 ? -23.816 -0.532 -9.533 1.00 81.94 277 LEU A N 1
ATOM 2164 C CA . LEU A 1 277 ? -22.773 0.475 -9.814 1.00 81.94 277 LEU A CA 1
ATOM 2165 C C . LEU A 1 277 ? -21.822 0.085 -10.957 1.00 81.94 277 LEU A C 1
ATOM 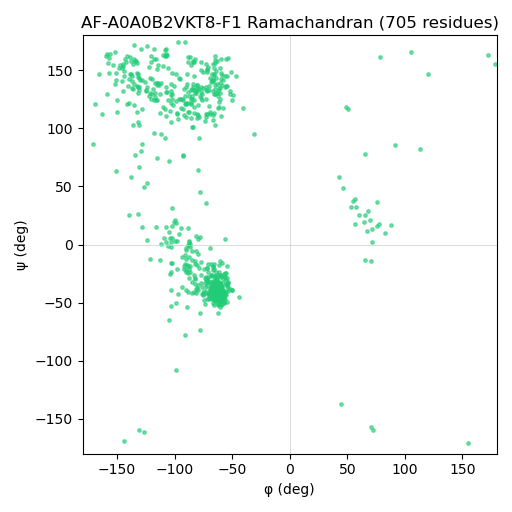2167 O O . LEU A 1 277 ? -20.715 0.618 -11.070 1.00 81.94 277 LEU A O 1
ATOM 2171 N N . ALA A 1 278 ? -22.228 -0.868 -11.793 1.00 81.94 278 ALA A N 1
ATOM 2172 C CA . ALA A 1 278 ? -21.455 -1.280 -12.955 1.00 81.94 278 ALA A CA 1
ATOM 2173 C C . ALA A 1 278 ? -21.308 -0.102 -13.931 1.00 81.94 278 ALA A C 1
ATOM 2175 O O . ALA A 1 278 ? -22.280 0.588 -14.248 1.00 81.94 278 ALA A O 1
ATOM 2176 N N . LYS A 1 279 ? -20.082 0.137 -14.405 1.00 80.81 279 LYS A N 1
ATOM 2177 C CA . LYS A 1 279 ? -19.800 1.193 -15.382 1.00 80.81 279 LYS A CA 1
ATOM 2178 C C . LYS A 1 279 ? -19.843 0.595 -16.790 1.00 80.81 279 LYS A C 1
ATOM 2180 O O . LYS A 1 279 ? -19.103 -0.354 -17.044 1.00 80.81 279 LYS A O 1
ATOM 2185 N N . PRO A 1 280 ? -20.653 1.137 -17.715 1.00 77.06 280 PRO A N 1
ATOM 2186 C CA . PRO A 1 280 ? -20.696 0.634 -19.082 1.00 77.06 280 PRO A CA 1
ATOM 2187 C C . PRO A 1 280 ? -19.324 0.796 -19.755 1.00 77.06 280 PRO A C 1
ATOM 2189 O O . PRO A 1 280 ? -18.689 1.844 -19.635 1.00 77.06 280 PRO A O 1
ATOM 2192 N N . GLY A 1 281 ? -18.863 -0.251 -20.445 1.00 79.31 281 GLY A N 1
ATOM 2193 C CA . GLY A 1 281 ? -17.583 -0.258 -21.166 1.00 79.31 281 GLY A CA 1
ATOM 2194 C C . GLY A 1 281 ? -16.340 -0.563 -20.321 1.00 79.31 281 GLY A C 1
ATOM 2195 O O . GLY A 1 281 ? -15.229 -0.407 -20.821 1.00 79.31 281 GLY A O 1
ATOM 2196 N N . ARG A 1 282 ? -16.492 -0.987 -19.058 1.00 86.19 282 ARG A N 1
ATOM 2197 C CA . ARG A 1 282 ? -15.395 -1.541 -18.245 1.00 86.19 282 ARG A CA 1
ATOM 2198 C C . ARG A 1 282 ? -15.789 -2.912 -17.695 1.00 86.19 282 ARG A C 1
ATOM 2200 O O . ARG A 1 282 ? -16.941 -3.054 -17.282 1.00 86.19 282 ARG A O 1
ATOM 2207 N N . PRO A 1 283 ? -14.871 -3.892 -17.660 1.00 92.56 283 PRO A N 1
ATOM 2208 C CA . PRO A 1 283 ? -15.165 -5.182 -17.054 1.00 92.56 283 PRO A CA 1
ATOM 2209 C C . PRO A 1 283 ? -15.422 -5.010 -15.553 1.00 92.56 283 PRO A C 1
ATOM 2211 O O . PRO A 1 283 ? -14.783 -4.192 -14.882 1.00 92.56 283 PRO A O 1
ATOM 2214 N N . ASN A 1 284 ? -16.366 -5.781 -15.017 1.00 95.44 284 ASN A N 1
ATOM 2215 C CA . ASN A 1 284 ? -16.566 -5.855 -13.576 1.00 95.44 284 ASN A CA 1
ATOM 2216 C C . ASN A 1 284 ? -15.405 -6.631 -12.955 1.00 95.44 284 ASN A C 1
ATOM 2218 O O . ASN A 1 284 ? -15.054 -7.713 -13.422 1.00 95.44 284 ASN A O 1
ATOM 2222 N N . ILE A 1 285 ? -14.830 -6.085 -11.888 1.00 97.31 285 ILE A N 1
ATOM 2223 C CA . ILE A 1 285 ? -13.744 -6.730 -11.153 1.00 97.31 285 ILE A CA 1
ATOM 2224 C C . ILE A 1 285 ? -14.307 -7.323 -9.878 1.00 97.31 285 ILE A C 1
ATOM 2226 O O . ILE A 1 285 ? -15.032 -6.658 -9.128 1.00 97.31 285 ILE A O 1
ATOM 2230 N N . VAL A 1 286 ? -13.951 -8.575 -9.629 1.00 97.62 286 VAL A N 1
ATOM 2231 C CA . VAL A 1 286 ? -14.439 -9.342 -8.496 1.00 97.62 286 VAL A CA 1
ATOM 2232 C C . VAL A 1 286 ? -13.299 -9.815 -7.606 1.00 97.62 286 VAL A C 1
ATOM 2234 O O . VAL A 1 286 ? -12.221 -10.182 -8.071 1.00 97.62 286 VAL A O 1
ATOM 2237 N N . LEU A 1 287 ? -13.568 -9.819 -6.304 1.00 97.88 287 LEU A N 1
ATOM 2238 C CA . LEU A 1 287 ? -12.771 -10.509 -5.302 1.00 97.88 287 LEU A CA 1
ATOM 2239 C C . LEU A 1 287 ? -13.278 -11.950 -5.195 1.00 97.88 287 LEU A C 1
ATOM 2241 O O . LEU A 1 287 ? -14.408 -12.169 -4.749 1.00 97.88 287 LEU A O 1
ATOM 2245 N N . VAL A 1 288 ? -12.448 -12.923 -5.575 1.00 97.00 288 VAL A N 1
ATOM 2246 C CA . VAL A 1 288 ? -12.782 -14.352 -5.463 1.00 97.00 288 VAL A CA 1
ATOM 2247 C C . VAL A 1 288 ? -12.615 -14.815 -4.020 1.00 97.00 288 VAL A C 1
ATOM 2249 O O . VAL A 1 288 ? -13.576 -15.240 -3.387 1.00 97.00 288 VAL A O 1
ATOM 2252 N N . ASP A 1 289 ? -11.414 -14.674 -3.464 1.00 96.56 289 ASP A N 1
ATOM 2253 C CA . ASP A 1 289 ? -11.160 -14.893 -2.041 1.00 96.56 289 ASP A CA 1
ATOM 2254 C C . ASP A 1 289 ? -9.918 -14.115 -1.588 1.00 96.56 289 ASP A C 1
ATOM 2256 O O . ASP A 1 289 ? -9.108 -13.670 -2.403 1.00 96.56 289 ASP A O 1
ATOM 2260 N N . ALA A 1 290 ? -9.774 -13.958 -0.278 1.00 97.44 290 ALA A N 1
ATOM 2261 C CA . ALA A 1 290 ? -8.608 -13.390 0.367 1.00 97.44 290 ALA A CA 1
ATOM 2262 C C . ALA A 1 290 ? -8.246 -14.189 1.622 1.00 97.44 290 ALA A C 1
ATOM 2264 O O . ALA A 1 290 ? -9.105 -14.723 2.333 1.00 97.44 290 ALA A O 1
ATOM 2265 N N . VAL A 1 291 ? -6.948 -14.249 1.889 1.00 97.94 291 VAL A N 1
ATOM 2266 C CA . VAL A 1 291 ? -6.350 -14.929 3.032 1.00 97.94 291 VAL A CA 1
ATOM 2267 C C . VAL A 1 291 ? -5.286 -14.047 3.672 1.00 97.94 291 VAL A C 1
ATOM 2269 O O . VAL A 1 291 ? -4.740 -13.130 3.052 1.00 97.94 291 VAL A O 1
ATOM 2272 N N . ARG A 1 292 ? -4.963 -14.346 4.923 1.00 97.88 292 ARG A N 1
ATOM 2273 C CA . ARG A 1 292 ? -3.874 -13.729 5.666 1.00 97.88 292 ARG A CA 1
ATOM 2274 C C . ARG A 1 292 ? -3.265 -14.703 6.653 1.00 97.88 292 ARG A C 1
ATOM 2276 O O . ARG A 1 292 ? -3.947 -15.577 7.181 1.00 97.88 292 ARG A O 1
ATOM 2283 N N . THR A 1 293 ? -1.993 -14.509 6.957 1.00 97.81 293 THR A N 1
ATOM 2284 C CA . THR A 1 293 ? -1.387 -15.149 8.121 1.00 97.81 293 THR A CA 1
ATOM 2285 C C . THR A 1 293 ? -2.046 -14.613 9.398 1.00 97.81 293 THR A C 1
ATOM 2287 O O . THR A 1 293 ? -2.642 -13.525 9.384 1.00 97.81 293 THR A O 1
ATOM 2290 N N . PRO A 1 294 ? -1.907 -15.313 10.534 1.00 97.00 294 PRO A N 1
ATOM 2291 C CA . PRO A 1 294 ? -2.183 -14.711 11.823 1.00 97.00 294 PRO A CA 1
ATOM 2292 C C . PRO A 1 294 ? -1.306 -13.466 11.956 1.00 97.00 294 PRO A C 1
ATOM 2294 O O . PRO A 1 294 ? -0.138 -13.473 11.563 1.00 97.00 294 PRO A O 1
ATOM 2297 N N . PHE A 1 295 ? -1.889 -12.382 12.435 1.00 97.56 295 PHE A N 1
ATOM 2298 C CA . PHE A 1 295 ? -1.207 -11.132 12.706 1.00 97.56 295 PHE A CA 1
ATOM 2299 C C . PHE A 1 295 ? -0.685 -11.201 14.134 1.00 97.56 295 PHE A C 1
ATOM 2301 O O . PHE A 1 295 ? -1.449 -11.314 15.099 1.00 97.56 295 PHE A O 1
ATOM 2308 N N . LEU A 1 296 ? 0.640 -11.213 14.253 1.00 96.56 296 LEU A N 1
ATOM 2309 C CA . LEU A 1 296 ? 1.322 -11.458 15.514 1.00 96.56 296 LEU A CA 1
ATOM 2310 C C . LEU A 1 296 ? 2.095 -10.222 15.940 1.00 96.56 296 LEU A C 1
ATOM 2312 O O . LEU A 1 296 ? 2.751 -9.591 15.123 1.00 96.56 296 LEU A O 1
ATOM 2316 N N . ILE A 1 297 ? 2.060 -9.894 17.227 1.00 95.75 297 ILE A N 1
ATOM 2317 C CA . ILE A 1 297 ? 2.907 -8.863 17.823 1.00 95.75 297 ILE A CA 1
ATOM 2318 C C . ILE A 1 297 ? 4.367 -9.154 17.450 1.00 95.75 297 ILE A C 1
ATOM 2320 O O . ILE A 1 297 ? 4.830 -10.291 17.583 1.00 95.75 297 ILE A O 1
ATOM 2324 N N . SER A 1 298 ? 5.095 -8.143 16.993 1.00 93.06 298 SER A N 1
ATOM 2325 C CA . SER A 1 298 ? 6.492 -8.306 16.592 1.00 93.06 298 SER A CA 1
ATOM 2326 C C . SER A 1 298 ? 7.367 -8.796 17.750 1.00 93.06 298 SER A C 1
ATOM 2328 O O . SER A 1 298 ? 7.083 -8.567 18.928 1.00 93.06 298 SER A O 1
ATOM 2330 N N . SER A 1 299 ? 8.433 -9.510 17.410 1.00 90.44 299 SER A N 1
ATOM 2331 C CA . SER A 1 299 ? 9.355 -10.202 18.318 1.00 90.44 299 SER A CA 1
ATOM 2332 C C . SER A 1 299 ? 8.734 -11.355 19.118 1.00 90.44 299 SER A C 1
ATOM 2334 O O . SER A 1 299 ? 9.301 -11.780 20.127 1.00 90.44 299 SER A O 1
ATOM 2336 N N . THR A 1 300 ? 7.589 -11.891 18.674 1.00 91.94 300 THR A N 1
ATOM 2337 C CA . THR A 1 300 ? 6.955 -13.072 19.285 1.00 91.94 300 THR A CA 1
ATOM 2338 C C . THR A 1 300 ? 7.275 -14.354 18.511 1.00 91.94 300 THR A C 1
ATOM 2340 O O . THR A 1 300 ? 8.395 -14.862 18.560 1.00 91.94 300 THR A O 1
ATOM 2343 N N . ASP A 1 301 ? 6.294 -14.903 17.804 1.00 91.50 301 ASP A N 1
ATOM 2344 C CA . ASP A 1 301 ? 6.336 -16.244 17.243 1.00 91.50 301 ASP A CA 1
ATOM 2345 C C . ASP A 1 301 ? 6.982 -16.289 15.860 1.00 91.50 301 ASP A C 1
ATOM 2347 O O . ASP A 1 301 ? 7.595 -17.298 15.536 1.00 91.50 301 ASP A O 1
ATOM 2351 N N . PHE A 1 302 ? 6.903 -15.207 15.081 1.00 92.56 302 PHE A N 1
ATOM 2352 C CA . PHE A 1 302 ? 7.523 -15.109 13.753 1.00 92.56 302 PHE A CA 1
ATOM 2353 C C . PHE A 1 302 ? 8.970 -14.611 13.768 1.00 92.56 302 PHE A C 1
ATOM 2355 O O . PHE A 1 302 ? 9.571 -14.490 12.709 1.00 92.56 302 PHE A O 1
ATOM 2362 N N . LYS A 1 303 ? 9.562 -14.369 14.943 1.00 88.88 303 LYS A N 1
ATOM 2363 C CA . LYS A 1 303 ? 10.884 -13.733 15.089 1.00 88.88 303 LYS A CA 1
ATOM 2364 C C . LYS A 1 303 ? 12.033 -14.401 14.313 1.00 88.88 303 LYS A C 1
ATOM 2366 O O . LYS A 1 303 ? 12.997 -13.729 13.984 1.00 88.88 303 LYS A O 1
ATOM 2371 N N . ASP A 1 304 ? 11.945 -15.713 14.082 1.00 86.56 304 ASP A N 1
ATOM 2372 C CA . ASP A 1 304 ? 12.994 -16.514 13.434 1.00 86.56 304 ASP A CA 1
ATOM 2373 C C . ASP A 1 304 ? 12.710 -16.727 11.926 1.00 86.56 304 ASP A C 1
ATOM 2375 O O . ASP A 1 304 ? 13.435 -17.460 11.255 1.00 86.56 304 ASP A O 1
ATOM 2379 N N . MET A 1 305 ? 11.637 -16.128 11.397 1.00 90.06 305 MET A N 1
ATOM 2380 C CA . MET A 1 305 ? 11.266 -16.160 9.978 1.00 90.06 305 MET A CA 1
ATOM 2381 C C . MET A 1 305 ? 11.759 -14.902 9.256 1.00 90.06 305 MET A C 1
ATOM 2383 O O . MET A 1 305 ? 12.259 -13.969 9.875 1.00 90.06 305 MET A O 1
ATOM 2387 N N . ILE A 1 306 ? 11.584 -14.860 7.935 1.00 91.81 306 ILE A N 1
ATOM 2388 C CA . ILE A 1 306 ? 11.769 -13.645 7.132 1.00 91.81 306 ILE A CA 1
ATOM 2389 C C . ILE A 1 306 ? 10.460 -13.241 6.446 1.00 91.81 306 ILE A C 1
ATOM 2391 O O . ILE A 1 306 ? 9.579 -14.073 6.219 1.00 91.81 306 ILE A O 1
ATOM 2395 N N . ALA A 1 307 ? 10.345 -11.973 6.043 1.00 93.56 307 ALA A N 1
ATOM 2396 C CA . ALA A 1 307 ? 9.164 -11.453 5.346 1.00 93.56 307 ALA A CA 1
ATOM 2397 C C . ALA A 1 307 ? 8.776 -12.302 4.115 1.00 93.56 307 ALA A C 1
ATOM 2399 O O . ALA A 1 307 ? 7.597 -12.570 3.879 1.00 93.56 307 ALA A O 1
ATOM 2400 N N . ASN A 1 308 ? 9.769 -12.796 3.366 1.00 94.69 308 ASN A N 1
ATOM 2401 C CA . ASN A 1 308 ? 9.547 -13.677 2.219 1.00 94.69 308 ASN A CA 1
ATOM 2402 C C . ASN A 1 308 ? 8.795 -14.966 2.595 1.00 94.69 308 ASN A C 1
ATOM 2404 O O . ASN A 1 308 ? 7.918 -15.404 1.856 1.00 94.69 308 ASN A O 1
ATOM 2408 N N . ASP A 1 309 ? 9.095 -15.558 3.756 1.00 93.88 309 ASP A N 1
ATOM 2409 C CA . ASP A 1 309 ? 8.432 -16.781 4.212 1.00 93.88 309 ASP A CA 1
ATOM 2410 C C . ASP A 1 309 ? 6.962 -16.534 4.561 1.00 93.88 309 ASP A C 1
ATOM 2412 O O . ASP A 1 309 ? 6.110 -17.372 4.261 1.00 93.88 309 ASP A O 1
ATOM 2416 N N . LEU A 1 310 ? 6.654 -15.377 5.158 1.00 95.81 310 LEU A N 1
ATOM 2417 C CA . LEU A 1 310 ? 5.283 -14.987 5.489 1.00 95.81 310 LEU A CA 1
ATOM 2418 C C . LEU A 1 310 ? 4.459 -14.729 4.225 1.00 95.81 310 LEU A C 1
ATOM 2420 O O . LEU A 1 310 ? 3.350 -15.252 4.100 1.00 95.81 310 LEU A O 1
ATOM 2424 N N . GLN A 1 311 ? 5.007 -13.982 3.259 1.00 97.31 311 GLN A N 1
ATOM 2425 C CA . GLN A 1 311 ? 4.313 -13.742 1.993 1.00 97.31 311 GLN A CA 1
ATOM 2426 C C . GLN A 1 311 ? 4.145 -15.038 1.193 1.00 97.31 311 GLN A C 1
ATOM 2428 O O . GLN A 1 311 ? 3.063 -15.282 0.660 1.00 97.31 311 GLN A O 1
ATOM 2433 N N . ARG A 1 312 ? 5.163 -15.912 1.168 1.00 96.56 312 ARG A N 1
ATOM 2434 C CA . ARG A 1 312 ? 5.062 -17.254 0.575 1.00 96.56 312 ARG A CA 1
ATOM 2435 C C . ARG A 1 312 ? 3.924 -18.051 1.210 1.00 96.56 312 ARG A C 1
ATOM 2437 O O . ARG A 1 312 ? 3.128 -18.640 0.485 1.00 96.56 312 ARG A O 1
ATOM 2444 N N . ALA A 1 313 ? 3.819 -18.058 2.541 1.00 96.38 313 ALA A N 1
ATOM 2445 C CA . ALA A 1 313 ? 2.751 -18.766 3.244 1.00 96.38 313 ALA A CA 1
ATOM 2446 C C . ALA A 1 313 ? 1.356 -18.234 2.868 1.00 96.38 313 ALA A C 1
ATOM 2448 O O . ALA A 1 313 ? 0.453 -19.028 2.609 1.00 96.38 313 ALA A O 1
ATOM 2449 N N . ALA A 1 314 ? 1.190 -16.911 2.771 1.00 97.62 314 ALA A N 1
ATOM 2450 C CA . ALA A 1 314 ? -0.068 -16.303 2.337 1.00 97.62 314 ALA A CA 1
ATOM 2451 C C . ALA A 1 314 ? -0.426 -16.668 0.884 1.00 97.62 314 ALA A C 1
ATOM 2453 O O . ALA A 1 314 ? -1.575 -17.004 0.604 1.00 97.62 314 ALA A O 1
ATOM 2454 N N . LEU A 1 315 ? 0.550 -16.651 -0.032 1.00 97.75 315 LEU A N 1
ATOM 2455 C CA . LEU A 1 315 ? 0.346 -17.032 -1.432 1.00 97.75 315 LEU A CA 1
ATOM 2456 C C . LEU A 1 315 ? -0.021 -18.515 -1.579 1.00 97.75 315 LEU A C 1
ATOM 2458 O O . LEU A 1 315 ? -1.005 -18.833 -2.243 1.00 97.75 315 LEU A O 1
ATOM 2462 N N . LEU A 1 316 ? 0.717 -19.414 -0.922 1.00 96.62 316 LEU A N 1
ATOM 2463 C CA . LEU A 1 316 ? 0.432 -20.852 -0.938 1.00 96.62 316 LEU A CA 1
ATOM 2464 C C . LEU A 1 316 ? -0.964 -21.157 -0.397 1.00 96.62 316 LEU A C 1
ATOM 2466 O O . LEU A 1 316 ? -1.696 -21.944 -0.989 1.00 96.62 316 LEU A O 1
ATOM 2470 N N . ALA A 1 317 ? -1.357 -20.508 0.698 1.00 96.06 317 ALA A N 1
ATOM 2471 C CA . ALA A 1 317 ? -2.674 -20.720 1.278 1.00 96.06 317 ALA A CA 1
ATOM 2472 C C . ALA A 1 317 ? -3.801 -20.145 0.405 1.00 96.06 317 ALA A C 1
ATOM 2474 O O . ALA A 1 317 ? -4.887 -20.720 0.352 1.00 96.06 317 ALA A O 1
ATOM 2475 N N . LEU A 1 318 ? -3.554 -19.042 -0.313 1.00 97.31 318 LEU A N 1
ATOM 2476 C CA . LEU A 1 318 ? -4.509 -18.512 -1.286 1.00 97.31 318 LEU A CA 1
ATOM 2477 C C . LEU A 1 318 ? -4.718 -19.513 -2.422 1.00 97.31 318 LEU A C 1
ATOM 2479 O O . LEU A 1 318 ? -5.861 -19.806 -2.769 1.00 97.31 318 LEU A O 1
ATOM 2483 N N . VAL A 1 319 ? -3.630 -20.058 -2.970 1.00 96.25 319 VAL A N 1
ATOM 2484 C CA . VAL A 1 319 ? -3.667 -21.078 -4.028 1.00 96.25 319 VAL A CA 1
ATOM 2485 C C . VAL A 1 319 ? -4.372 -22.335 -3.535 1.00 96.25 319 VAL A C 1
ATOM 2487 O O . VAL A 1 319 ? -5.239 -22.855 -4.228 1.00 96.25 319 VAL A O 1
ATOM 2490 N N . ASP A 1 320 ? -4.074 -22.799 -2.322 1.00 95.06 320 ASP A N 1
ATOM 2491 C CA . ASP A 1 320 ? -4.718 -23.985 -1.762 1.00 95.06 320 ASP A CA 1
ATOM 2492 C C . ASP A 1 320 ? -6.228 -23.790 -1.558 1.00 95.06 320 ASP A C 1
ATOM 2494 O O . ASP A 1 320 ? -7.014 -24.686 -1.864 1.00 95.06 320 ASP A O 1
ATOM 2498 N N . LYS A 1 321 ? -6.644 -22.602 -1.106 1.00 94.69 321 LYS A N 1
ATOM 2499 C CA . LYS A 1 321 ? -8.052 -22.274 -0.857 1.00 94.69 321 LYS A CA 1
ATOM 2500 C C . LYS A 1 321 ? -8.847 -22.043 -2.141 1.00 94.69 321 LYS A C 1
ATOM 2502 O O . LYS A 1 321 ? -10.003 -22.446 -2.226 1.00 94.69 321 LYS A O 1
ATOM 2507 N N . THR A 1 322 ? -8.246 -21.374 -3.122 1.00 94.75 322 THR A N 1
ATOM 2508 C CA . THR A 1 322 ? -8.920 -20.993 -4.374 1.00 94.75 322 THR A CA 1
ATOM 2509 C C . THR A 1 322 ? -8.761 -22.028 -5.480 1.00 94.75 322 THR A C 1
ATOM 2511 O O . THR A 1 322 ? -9.570 -22.039 -6.398 1.00 94.75 322 THR A O 1
ATOM 2514 N N . LYS A 1 323 ? -7.749 -22.901 -5.391 1.00 94.25 323 LYS A N 1
ATOM 2515 C CA . LYS A 1 323 ? -7.353 -23.860 -6.434 1.00 94.25 323 LYS A CA 1
ATOM 2516 C C . LYS A 1 323 ? -7.114 -23.200 -7.798 1.00 94.25 323 LYS A C 1
ATOM 2518 O O . LYS A 1 323 ? -7.364 -23.814 -8.830 1.00 94.25 323 LYS A O 1
ATOM 2523 N N . VAL A 1 324 ? -6.628 -21.956 -7.789 1.00 93.75 324 VAL A N 1
ATOM 2524 C CA . VAL A 1 324 ? -6.305 -21.216 -9.012 1.00 93.75 324 VAL A CA 1
ATOM 2525 C C . VAL A 1 324 ? -5.160 -21.876 -9.775 1.00 93.75 324 VAL A C 1
ATOM 2527 O O . VAL A 1 324 ? -4.166 -22.286 -9.169 1.00 93.75 324 VAL A O 1
ATOM 2530 N N . ASP A 1 325 ? -5.283 -21.965 -11.101 1.00 93.44 325 ASP A N 1
ATOM 2531 C CA . ASP A 1 325 ? -4.170 -22.398 -11.941 1.00 93.44 325 ASP A CA 1
ATOM 2532 C C . ASP A 1 325 ? -3.090 -21.312 -11.951 1.00 93.44 325 ASP A C 1
ATOM 2534 O O . ASP A 1 325 ? -3.298 -20.175 -12.382 1.00 93.44 325 ASP A O 1
ATOM 2538 N N . LEU A 1 326 ? -1.901 -21.681 -11.483 1.00 94.31 326 LEU A N 1
ATOM 2539 C CA . LEU A 1 326 ? -0.746 -20.794 -11.418 1.00 94.31 326 LEU A CA 1
ATOM 2540 C C . LEU A 1 326 ? -0.316 -20.294 -12.805 1.00 94.31 326 LEU A C 1
ATOM 2542 O O . LEU A 1 326 ? 0.319 -19.245 -12.904 1.00 94.31 326 LEU A O 1
ATOM 2546 N N . ASN A 1 327 ? -0.645 -21.027 -13.874 1.00 92.75 327 ASN A N 1
ATOM 2547 C CA . ASN A 1 327 ? -0.321 -20.646 -15.247 1.00 92.75 327 ASN A CA 1
ATOM 2548 C C . ASN A 1 327 ? -1.185 -19.520 -15.805 1.00 92.75 327 ASN A C 1
ATOM 2550 O O . ASN A 1 327 ? -0.754 -18.898 -16.781 1.00 92.75 327 ASN A O 1
ATOM 2554 N N . GLU A 1 328 ? -2.364 -19.305 -15.224 1.00 92.94 328 GLU A N 1
ATOM 2555 C CA . GLU A 1 328 ? -3.347 -18.305 -15.648 1.00 92.94 328 GLU A CA 1
ATOM 2556 C C . GLU A 1 328 ? -3.157 -16.966 -14.928 1.00 92.94 328 GLU A C 1
ATOM 2558 O O . GLU A 1 328 ? -3.650 -15.936 -15.383 1.00 92.94 328 GLU A O 1
ATOM 2563 N N . VAL A 1 329 ? -2.411 -16.955 -13.819 1.00 96.81 329 VAL A N 1
ATOM 2564 C CA . VAL A 1 329 ? -2.105 -15.730 -13.077 1.00 96.81 329 VAL A CA 1
ATOM 2565 C C . VAL A 1 329 ? -1.234 -14.818 -13.937 1.00 96.81 329 VAL A C 1
ATOM 2567 O O . VAL A 1 329 ? -0.081 -15.129 -14.233 1.00 96.81 329 VAL A O 1
ATOM 2570 N N . GLY A 1 330 ? -1.786 -13.670 -14.328 1.00 96.19 330 GLY A N 1
ATOM 2571 C CA . GLY A 1 330 ? -1.117 -12.732 -15.223 1.00 96.19 330 GLY A CA 1
ATOM 2572 C C . GLY A 1 330 ? -0.126 -11.811 -14.515 1.00 96.19 330 GLY A C 1
ATOM 2573 O O . GLY A 1 330 ? 0.893 -11.458 -15.100 1.00 96.19 330 GLY A O 1
ATOM 2574 N N . HIS A 1 331 ? -0.400 -11.416 -13.265 1.00 98.06 331 HIS A N 1
ATOM 2575 C CA . HIS A 1 331 ? 0.489 -10.543 -12.487 1.00 98.06 331 HIS A CA 1
ATOM 2576 C C . HIS A 1 331 ? 0.263 -10.691 -10.977 1.00 98.06 331 HIS A C 1
ATOM 2578 O O . HIS A 1 331 ? -0.864 -10.908 -10.522 1.00 98.06 331 HIS A O 1
ATOM 2584 N N . ILE A 1 332 ? 1.331 -10.525 -10.193 1.00 98.44 332 ILE A N 1
ATOM 2585 C CA . ILE A 1 332 ? 1.285 -10.513 -8.724 1.00 98.44 332 ILE A CA 1
ATOM 2586 C C . ILE A 1 332 ? 1.824 -9.177 -8.208 1.00 98.44 332 ILE A C 1
ATOM 2588 O O . ILE A 1 332 ? 2.948 -8.794 -8.520 1.00 98.44 332 ILE A O 1
ATOM 2592 N N . VAL A 1 333 ? 1.064 -8.459 -7.386 1.00 98.56 333 VAL A N 1
ATOM 2593 C CA . VAL A 1 333 ? 1.546 -7.232 -6.733 1.00 98.56 333 VAL A CA 1
ATOM 2594 C C . VAL A 1 333 ? 1.490 -7.414 -5.223 1.00 98.56 333 VAL A C 1
ATOM 2596 O O . VAL A 1 333 ? 0.460 -7.824 -4.698 1.00 98.56 333 VAL A O 1
ATOM 2599 N N . CYS A 1 334 ? 2.582 -7.129 -4.508 1.00 98.06 334 CYS A N 1
ATOM 2600 C CA . CYS A 1 334 ? 2.606 -7.186 -3.041 1.00 98.06 334 CYS A CA 1
ATOM 2601 C C . CYS A 1 334 ? 3.077 -5.866 -2.426 1.00 98.06 334 CYS A C 1
ATOM 2603 O O . CYS A 1 334 ? 4.094 -5.304 -2.830 1.00 98.06 334 CYS A O 1
ATOM 2605 N N . GLY A 1 335 ? 2.350 -5.387 -1.419 1.00 97.38 335 GLY A N 1
ATOM 2606 C CA . GLY A 1 335 ? 2.720 -4.212 -0.636 1.00 97.38 335 GLY A CA 1
ATOM 2607 C C . GLY A 1 335 ? 3.694 -4.533 0.503 1.00 97.38 335 GLY A C 1
ATOM 2608 O O . GLY A 1 335 ? 3.468 -5.484 1.241 1.00 97.38 335 GLY A O 1
ATOM 2609 N N . THR A 1 336 ? 4.731 -3.720 0.701 1.00 96.19 336 THR A N 1
ATOM 2610 C CA . THR A 1 336 ? 5.612 -3.773 1.890 1.00 96.19 336 THR A CA 1
ATOM 2611 C C . THR A 1 336 ? 6.167 -2.377 2.169 1.00 96.19 336 THR A C 1
ATOM 2613 O O . THR A 1 336 ? 6.388 -1.611 1.226 1.00 96.19 336 THR A O 1
ATOM 2616 N N . VAL A 1 337 ? 6.401 -2.021 3.434 1.00 92.81 337 VAL A N 1
ATOM 2617 C CA . VAL A 1 337 ? 6.985 -0.717 3.799 1.00 92.81 337 VAL A CA 1
ATOM 2618 C C . VAL A 1 337 ? 8.454 -0.854 4.163 1.00 92.81 337 VAL A C 1
ATOM 2620 O O . VAL A 1 337 ? 9.298 -0.160 3.593 1.00 92.81 337 VAL A O 1
ATOM 2623 N N . VAL A 1 338 ? 8.775 -1.754 5.089 1.00 89.06 338 VAL A N 1
ATOM 2624 C CA . VAL A 1 338 ? 10.154 -2.031 5.478 1.00 89.06 338 VAL A CA 1
ATOM 2625 C C . VAL A 1 338 ? 10.725 -3.037 4.489 1.00 89.06 338 VAL A C 1
ATOM 2627 O O . VAL A 1 338 ? 10.445 -4.229 4.543 1.00 89.06 338 VAL A O 1
ATOM 2630 N N . GLN A 1 339 ? 11.518 -2.536 3.546 1.00 85.62 339 GLN A N 1
ATOM 2631 C CA . GLN A 1 339 ? 12.161 -3.383 2.549 1.00 85.62 339 GLN A CA 1
ATOM 2632 C C . GLN A 1 339 ? 13.438 -4.020 3.095 1.00 85.62 339 GLN A C 1
ATOM 2634 O O . GLN A 1 339 ? 14.334 -3.335 3.592 1.00 85.62 339 GLN A O 1
ATOM 2639 N N . GLU A 1 340 ? 13.541 -5.331 2.904 1.00 84.38 340 GLU A N 1
ATOM 2640 C CA . GLU A 1 340 ? 14.773 -6.084 3.092 1.00 84.38 340 GLU A CA 1
ATOM 2641 C C . GLU A 1 340 ? 15.630 -5.983 1.821 1.00 84.38 340 GLU A C 1
ATOM 2643 O O . GLU A 1 340 ? 15.191 -6.342 0.726 1.00 84.38 340 GLU A O 1
ATOM 2648 N N . CYS A 1 341 ? 16.877 -5.521 1.950 1.00 84.38 341 CYS A N 1
ATOM 2649 C CA . CYS A 1 341 ? 17.776 -5.287 0.815 1.00 84.38 341 CYS A CA 1
ATOM 2650 C C . CYS A 1 341 ? 18.018 -6.554 -0.019 1.00 84.38 341 CYS A C 1
ATOM 2652 O O . CYS A 1 341 ? 18.173 -6.466 -1.237 1.00 84.38 341 CYS A O 1
ATOM 2654 N N . ARG A 1 342 ? 18.039 -7.731 0.624 1.00 85.38 342 ARG A N 1
ATOM 2655 C CA . ARG A 1 342 ? 18.207 -9.022 -0.067 1.00 85.38 342 ARG A CA 1
ATOM 2656 C C . ARG A 1 342 ? 17.007 -9.403 -0.931 1.00 85.38 342 ARG A C 1
ATOM 2658 O O . ARG A 1 342 ? 17.179 -10.138 -1.894 1.00 85.38 342 ARG A O 1
ATOM 2665 N N . THR A 1 343 ? 15.815 -8.916 -0.592 1.00 89.38 343 THR A N 1
ATOM 2666 C CA . THR A 1 343 ? 14.552 -9.243 -1.272 1.00 89.38 343 THR A CA 1
ATOM 2667 C C . THR A 1 343 ? 13.864 -7.965 -1.748 1.00 89.38 343 THR A C 1
ATOM 2669 O O . THR A 1 343 ? 12.696 -7.714 -1.463 1.00 89.38 343 THR A O 1
ATOM 2672 N N . SER A 1 344 ? 14.604 -7.137 -2.499 1.00 89.75 344 SER A N 1
ATOM 2673 C CA . SER A 1 344 ? 14.109 -5.842 -2.996 1.00 89.75 344 SER A CA 1
ATOM 2674 C C . SER A 1 344 ? 12.747 -5.960 -3.695 1.00 89.75 344 SER A C 1
ATOM 2676 O O . SER A 1 344 ? 11.869 -5.129 -3.467 1.00 89.75 344 SER A O 1
ATOM 2678 N N . ASN A 1 345 ? 12.537 -7.026 -4.476 1.00 95.94 345 ASN A N 1
ATOM 2679 C CA . ASN A 1 345 ? 11.229 -7.399 -5.006 1.00 95.94 345 ASN A CA 1
ATOM 2680 C C . ASN A 1 345 ? 10.654 -8.606 -4.244 1.00 95.94 345 ASN A C 1
ATOM 2682 O O . ASN A 1 345 ? 10.599 -9.717 -4.769 1.00 95.94 345 ASN A O 1
ATOM 2686 N N . ILE A 1 346 ? 10.229 -8.382 -2.997 1.00 95.69 346 ILE A N 1
ATOM 2687 C CA . ILE A 1 346 ? 9.620 -9.424 -2.156 1.00 95.69 346 ILE A CA 1
ATOM 2688 C C . ILE A 1 346 ? 8.435 -10.142 -2.818 1.00 95.69 346 ILE A C 1
ATOM 2690 O O . ILE A 1 346 ? 8.269 -11.338 -2.603 1.00 95.69 346 ILE A O 1
ATOM 2694 N N . ALA A 1 347 ? 7.645 -9.462 -3.660 1.00 97.31 347 ALA A N 1
ATOM 2695 C CA . ALA A 1 347 ? 6.551 -10.096 -4.392 1.00 97.31 347 ALA A CA 1
ATOM 2696 C C . ALA A 1 347 ? 7.066 -11.218 -5.307 1.00 97.31 347 ALA A C 1
ATOM 2698 O O . ALA A 1 347 ? 6.485 -12.301 -5.354 1.00 97.31 347 ALA A O 1
ATOM 2699 N N . ARG A 1 348 ? 8.177 -10.967 -6.013 1.00 97.56 348 ARG A N 1
ATOM 2700 C CA . ARG A 1 348 ? 8.785 -11.929 -6.938 1.00 97.56 348 ARG A CA 1
ATOM 2701 C C . ARG A 1 348 ? 9.451 -13.087 -6.215 1.00 97.56 348 ARG A C 1
ATOM 2703 O O . ARG A 1 348 ? 9.201 -14.228 -6.586 1.00 97.56 348 ARG A O 1
ATOM 2710 N N . GLU A 1 349 ? 10.243 -12.809 -5.187 1.00 97.06 349 GLU A N 1
ATOM 2711 C CA . GLU A 1 349 ? 10.901 -13.865 -4.407 1.00 97.06 349 GLU A CA 1
ATOM 2712 C C . GLU A 1 349 ? 9.868 -14.772 -3.715 1.00 97.06 349 GLU A C 1
ATOM 2714 O O . GLU A 1 349 ? 9.985 -16.002 -3.735 1.00 97.06 349 GLU A O 1
ATOM 2719 N N . ALA A 1 350 ? 8.787 -14.188 -3.187 1.00 96.75 350 ALA A N 1
ATOM 2720 C CA . ALA A 1 350 ? 7.723 -14.948 -2.542 1.00 96.75 350 ALA A CA 1
ATOM 2721 C C . ALA A 1 350 ? 6.930 -15.783 -3.554 1.00 96.75 350 ALA A C 1
ATOM 2723 O O . ALA A 1 350 ? 6.602 -16.931 -3.266 1.00 96.75 350 ALA A O 1
ATOM 2724 N N . ALA A 1 351 ? 6.658 -15.244 -4.748 1.00 97.19 351 ALA A N 1
ATOM 2725 C CA . ALA A 1 351 ? 5.984 -15.973 -5.820 1.00 97.19 351 ALA A CA 1
ATOM 2726 C C . ALA A 1 351 ? 6.819 -17.163 -6.320 1.00 97.19 351 ALA A C 1
ATOM 2728 O O . ALA A 1 351 ? 6.311 -18.281 -6.396 1.00 97.19 351 ALA A O 1
ATOM 2729 N N . LEU A 1 352 ? 8.111 -16.957 -6.590 1.00 96.56 352 LEU A N 1
ATOM 2730 C CA . LEU A 1 352 ? 9.010 -18.030 -7.026 1.00 96.56 352 LEU A CA 1
ATOM 2731 C C . LEU A 1 352 ? 9.115 -19.132 -5.971 1.00 96.56 352 LEU A C 1
ATOM 2733 O O . LEU A 1 352 ? 8.963 -20.313 -6.273 1.00 96.56 352 LEU A O 1
ATOM 2737 N N . THR A 1 353 ? 9.303 -18.751 -4.706 1.00 94.94 353 THR A N 1
ATOM 2738 C CA . THR A 1 353 ? 9.398 -19.725 -3.611 1.00 94.94 353 THR A CA 1
ATOM 2739 C C . THR A 1 353 ? 8.061 -20.392 -3.269 1.00 94.94 353 THR A C 1
ATOM 2741 O O . THR A 1 353 ? 8.065 -21.473 -2.685 1.00 94.94 353 THR A O 1
ATOM 2744 N N . ALA A 1 354 ? 6.924 -19.797 -3.646 1.00 94.94 354 ALA A N 1
ATOM 2745 C CA . ALA A 1 354 ? 5.599 -20.418 -3.577 1.00 94.94 354 ALA A CA 1
ATOM 2746 C C . ALA A 1 354 ? 5.302 -21.358 -4.765 1.00 94.94 354 ALA A C 1
ATOM 2748 O O . ALA A 1 354 ? 4.272 -22.028 -4.754 1.00 94.94 354 ALA A O 1
ATOM 2749 N N . GLY A 1 355 ? 6.182 -21.437 -5.769 1.00 94.00 355 GLY A N 1
ATOM 2750 C CA . GLY A 1 355 ? 6.027 -22.328 -6.921 1.00 94.00 355 GLY A CA 1
ATOM 2751 C C . GLY A 1 355 ? 5.235 -21.737 -8.089 1.00 94.00 355 GLY A C 1
ATOM 2752 O O . GLY A 1 355 ? 4.788 -22.487 -8.955 1.00 94.00 355 GLY A O 1
ATOM 2753 N N . PHE A 1 356 ? 5.052 -20.412 -8.139 1.00 96.69 356 PHE A N 1
ATOM 2754 C CA . PHE A 1 356 ? 4.486 -19.769 -9.326 1.00 96.69 356 PHE A CA 1
ATOM 2755 C C . PHE A 1 356 ? 5.454 -19.896 -10.515 1.00 96.69 356 PHE A C 1
ATOM 2757 O O . PHE A 1 356 ? 6.666 -19.774 -10.322 1.00 96.69 356 PHE A O 1
ATOM 2764 N N . PRO A 1 357 ? 4.948 -20.101 -11.746 1.00 96.00 357 PRO A N 1
ATOM 2765 C CA . PRO A 1 357 ? 5.782 -20.206 -12.935 1.00 96.00 357 PRO A CA 1
ATOM 2766 C C . PRO A 1 357 ? 6.681 -18.984 -13.144 1.00 96.00 357 PRO A C 1
ATOM 2768 O O . PRO A 1 357 ? 6.253 -17.844 -12.955 1.00 96.00 357 PRO A O 1
ATOM 2771 N N . ASP A 1 358 ? 7.887 -19.207 -13.670 1.00 95.31 358 ASP A N 1
ATOM 2772 C CA . ASP A 1 358 ? 8.867 -18.141 -13.922 1.00 95.31 358 ASP A CA 1
ATOM 2773 C C . ASP A 1 358 ? 8.320 -17.016 -14.809 1.00 95.31 358 ASP A C 1
ATOM 2775 O O . ASP A 1 358 ? 8.702 -15.854 -14.643 1.00 95.31 358 ASP A O 1
ATOM 2779 N N . LYS A 1 359 ? 7.389 -17.356 -15.711 1.00 95.19 359 LYS A N 1
ATOM 2780 C CA . LYS A 1 359 ? 6.713 -16.434 -16.631 1.00 95.19 359 LYS A CA 1
ATOM 2781 C C . LYS A 1 359 ? 5.790 -15.419 -15.944 1.00 95.19 359 LYS A C 1
ATOM 2783 O O . LYS A 1 359 ? 5.465 -14.424 -16.580 1.00 95.19 359 LYS A O 1
ATOM 2788 N N . VAL A 1 360 ? 5.357 -15.651 -14.698 1.00 96.75 360 VAL A N 1
ATOM 2789 C CA . VAL A 1 360 ? 4.395 -14.778 -13.998 1.00 96.75 360 VAL A CA 1
ATOM 2790 C C . VAL A 1 360 ? 5.119 -13.559 -13.416 1.00 96.75 360 VAL A C 1
ATOM 2792 O O . VAL A 1 360 ? 5.869 -13.704 -12.445 1.00 96.75 360 VAL A O 1
ATOM 2795 N N . PRO A 1 361 ? 4.934 -12.347 -13.963 1.00 97.00 361 PRO A N 1
ATOM 2796 C CA . PRO A 1 361 ? 5.567 -11.154 -13.423 1.00 97.00 361 PRO A CA 1
ATOM 2797 C C . PRO A 1 361 ? 5.037 -10.825 -12.023 1.00 97.00 361 PRO A C 1
ATOM 2799 O O . PRO A 1 361 ? 3.863 -11.023 -11.704 1.00 97.00 361 PRO A O 1
ATOM 2802 N N . ALA A 1 362 ? 5.924 -10.289 -11.185 1.00 97.88 362 ALA A N 1
ATOM 2803 C CA . ALA A 1 362 ? 5.577 -9.858 -9.842 1.00 97.88 362 ALA A CA 1
ATOM 2804 C C . ALA A 1 362 ? 6.267 -8.541 -9.474 1.00 97.88 362 ALA A C 1
ATOM 2806 O O . ALA A 1 362 ? 7.422 -8.305 -9.848 1.00 97.88 362 ALA A O 1
ATOM 2807 N N . THR A 1 363 ? 5.569 -7.677 -8.742 1.00 97.88 363 THR A N 1
ATOM 2808 C CA . THR A 1 363 ? 6.042 -6.330 -8.402 1.00 97.88 363 THR A CA 1
ATOM 2809 C C . THR A 1 363 ? 5.766 -5.995 -6.943 1.00 97.88 363 THR A C 1
ATOM 2811 O O . THR A 1 363 ? 4.667 -6.208 -6.435 1.00 97.88 363 THR A O 1
ATOM 2814 N N . THR A 1 364 ? 6.764 -5.429 -6.273 1.00 98.06 364 THR A N 1
ATOM 2815 C CA . THR A 1 364 ? 6.609 -4.873 -4.930 1.00 98.06 364 THR A CA 1
ATOM 2816 C C . THR A 1 364 ? 6.251 -3.396 -5.005 1.00 98.06 364 THR A C 1
ATOM 2818 O O . THR A 1 364 ? 6.903 -2.638 -5.723 1.00 98.06 364 THR A O 1
ATOM 2821 N N . VAL A 1 365 ? 5.256 -2.978 -4.226 1.00 97.56 365 VAL A N 1
ATOM 2822 C CA . VAL A 1 365 ? 4.817 -1.580 -4.125 1.00 97.56 365 VAL A CA 1
ATOM 2823 C C . VAL A 1 365 ? 4.890 -1.082 -2.687 1.00 97.56 365 VAL A C 1
ATOM 2825 O O . VAL A 1 365 ? 4.774 -1.853 -1.732 1.00 97.56 365 VAL A O 1
ATOM 2828 N N . THR A 1 366 ? 5.067 0.228 -2.524 1.00 96.88 366 THR A N 1
ATOM 2829 C CA . THR A 1 366 ? 5.179 0.858 -1.207 1.00 96.88 366 THR A CA 1
ATOM 2830 C C . THR A 1 366 ? 4.418 2.177 -1.185 1.00 96.88 366 THR A C 1
ATOM 2832 O O . THR A 1 366 ? 4.707 3.095 -1.946 1.00 96.88 366 THR A O 1
ATOM 2835 N N . MET A 1 367 ? 3.459 2.276 -0.269 1.00 94.19 367 MET A N 1
ATOM 2836 C CA . MET A 1 367 ? 2.742 3.498 0.091 1.00 94.19 367 MET A CA 1
ATOM 2837 C C . MET A 1 367 ? 2.303 3.406 1.558 1.00 94.19 367 MET A C 1
ATOM 2839 O O . MET A 1 367 ? 1.116 3.344 1.873 1.00 94.19 367 MET A O 1
ATOM 2843 N N . ALA A 1 368 ? 3.277 3.333 2.471 1.00 91.88 368 ALA A N 1
ATOM 2844 C CA . ALA A 1 368 ? 3.052 3.233 3.917 1.00 91.88 368 ALA A CA 1
ATOM 2845 C C . ALA A 1 368 ? 1.946 2.203 4.283 1.00 91.88 368 ALA A C 1
ATOM 2847 O O . ALA A 1 368 ? 1.885 1.116 3.704 1.00 91.88 368 ALA A O 1
ATOM 2848 N N . CYS A 1 369 ? 1.054 2.532 5.219 1.00 92.69 369 CYS A N 1
ATOM 2849 C CA . CYS A 1 369 ? -0.015 1.658 5.724 1.00 92.69 369 CYS A CA 1
ATOM 2850 C C . CYS A 1 369 ? -1.008 1.153 4.658 1.00 92.69 369 CYS A C 1
ATOM 2852 O O . CYS A 1 369 ? -1.769 0.226 4.927 1.00 92.69 369 CYS A O 1
ATOM 2854 N N . ILE A 1 370 ? -1.037 1.773 3.471 1.00 96.19 370 ILE A N 1
ATOM 2855 C CA . ILE A 1 370 ? -1.968 1.452 2.378 1.00 96.19 370 ILE A CA 1
ATOM 2856 C C . ILE A 1 370 ? -1.277 0.733 1.214 1.00 96.19 370 ILE A C 1
ATOM 2858 O O . ILE A 1 370 ? -1.852 0.616 0.135 1.00 96.19 370 ILE A O 1
ATOM 2862 N N . SER A 1 371 ? -0.066 0.206 1.423 1.00 97.44 371 SER A N 1
ATOM 2863 C CA . SER A 1 371 ? 0.704 -0.492 0.380 1.00 97.44 371 SER A CA 1
ATOM 2864 C C . SER A 1 371 ? -0.049 -1.687 -0.219 1.00 97.44 371 SER A C 1
ATOM 2866 O O . SER A 1 371 ? -0.047 -1.857 -1.433 1.00 97.44 371 SER A O 1
ATOM 2868 N N . SER A 1 372 ? -0.757 -2.487 0.587 1.00 97.12 372 SER A N 1
ATOM 2869 C CA . SER A 1 372 ? -1.604 -3.574 0.055 1.00 97.12 372 SER A CA 1
ATOM 2870 C C . SER A 1 372 ? -2.855 -3.066 -0.658 1.00 97.12 372 SER A C 1
ATOM 2872 O O . SER A 1 372 ? -3.325 -3.725 -1.580 1.00 97.12 372 SER A O 1
ATOM 2874 N N . ASN A 1 373 ? -3.396 -1.897 -0.294 1.00 98.12 373 ASN A N 1
ATOM 2875 C CA . ASN A 1 373 ? -4.465 -1.286 -1.088 1.00 98.12 373 ASN A CA 1
ATOM 2876 C C . ASN A 1 373 ? -3.936 -0.838 -2.454 1.00 98.12 373 ASN A C 1
ATOM 2878 O O . ASN A 1 373 ? -4.640 -1.007 -3.440 1.00 98.12 373 ASN A O 1
ATOM 2882 N N . VAL A 1 374 ? -2.708 -0.305 -2.527 1.00 97.75 374 VAL A N 1
ATOM 2883 C CA . VAL A 1 374 ? -2.039 -0.012 -3.810 1.00 97.75 374 VAL A CA 1
ATOM 2884 C C . VAL A 1 374 ? -1.862 -1.283 -4.630 1.00 97.75 374 VAL A C 1
ATOM 2886 O O . VAL A 1 374 ? -2.226 -1.300 -5.797 1.00 97.75 374 VAL A O 1
ATOM 2889 N N . ALA A 1 375 ? -1.440 -2.385 -4.006 1.00 98.31 375 ALA A N 1
ATOM 2890 C CA . ALA A 1 375 ? -1.364 -3.667 -4.701 1.00 98.31 375 ALA A CA 1
ATOM 2891 C C . ALA A 1 375 ? -2.715 -4.098 -5.302 1.00 98.31 375 ALA A C 1
ATOM 2893 O O . ALA A 1 375 ? -2.772 -4.569 -6.436 1.00 98.31 375 ALA A O 1
ATOM 2894 N N . MET A 1 376 ? -3.818 -3.898 -4.571 1.00 98.19 376 MET A N 1
ATOM 2895 C CA . MET A 1 376 ? -5.161 -4.178 -5.086 1.00 98.19 376 MET A CA 1
ATOM 2896 C C . MET A 1 376 ? -5.556 -3.246 -6.229 1.00 98.19 376 MET A C 1
ATOM 2898 O O . MET A 1 376 ? -6.100 -3.717 -7.223 1.00 98.19 376 MET A O 1
ATOM 2902 N N . THR A 1 377 ? -5.304 -1.943 -6.110 1.00 97.94 377 THR A N 1
ATOM 2903 C CA . THR A 1 377 ? -5.711 -0.976 -7.136 1.00 97.94 377 THR A CA 1
ATOM 2904 C C . THR A 1 377 ? -4.878 -1.088 -8.411 1.00 97.94 377 THR A C 1
ATOM 2906 O O . THR A 1 377 ? -5.443 -0.928 -9.492 1.00 97.94 377 THR A O 1
ATOM 2909 N N . ASP A 1 378 ? -3.599 -1.458 -8.317 1.00 98.00 378 ASP A N 1
ATOM 2910 C CA . ASP A 1 378 ? -2.751 -1.759 -9.475 1.00 98.00 378 ASP A CA 1
ATOM 2911 C C . ASP A 1 378 ? -3.280 -2.976 -10.244 1.00 98.00 378 ASP A C 1
ATOM 2913 O O . ASP A 1 378 ? -3.485 -2.898 -11.458 1.00 98.00 378 ASP A O 1
ATOM 2917 N N . ILE A 1 379 ? -3.601 -4.072 -9.544 1.00 98.12 379 ILE A N 1
ATOM 2918 C CA . ILE A 1 379 ? -4.222 -5.254 -10.163 1.00 98.12 379 ILE A CA 1
ATOM 2919 C C . ILE A 1 379 ? -5.597 -4.904 -10.749 1.00 98.12 379 ILE A C 1
ATOM 2921 O O . ILE A 1 379 ? -5.893 -5.280 -11.882 1.00 98.12 379 ILE A O 1
ATOM 2925 N N . MET A 1 380 ? -6.428 -4.132 -10.037 1.00 97.44 380 MET A N 1
ATOM 2926 C CA . MET A 1 380 ? -7.705 -3.643 -10.574 1.00 97.44 380 MET A CA 1
ATOM 2927 C C . MET A 1 380 ? -7.509 -2.802 -11.844 1.00 97.44 380 MET A C 1
ATOM 2929 O O . MET A 1 380 ? -8.323 -2.879 -12.764 1.00 97.44 380 MET A O 1
ATOM 2933 N N . GLY A 1 381 ? -6.441 -2.004 -11.915 1.00 96.50 381 GLY A N 1
ATOM 2934 C CA . GLY A 1 381 ? -6.067 -1.242 -13.102 1.00 96.50 381 GLY A CA 1
ATOM 2935 C C . GLY A 1 381 ? -5.745 -2.154 -14.284 1.00 96.50 381 GLY A C 1
ATOM 2936 O O . GLY A 1 381 ? -6.322 -1.974 -15.354 1.00 96.50 381 GLY A O 1
ATOM 2937 N N . MET A 1 382 ? -4.902 -3.168 -14.069 1.00 97.38 382 MET A N 1
ATOM 2938 C CA . MET A 1 382 ? -4.517 -4.144 -15.098 1.00 97.38 382 MET A CA 1
ATOM 2939 C C . MET A 1 382 ? -5.706 -4.980 -15.600 1.00 97.38 382 MET A C 1
ATOM 2941 O O . MET A 1 382 ? -5.827 -5.213 -16.803 1.00 97.38 382 MET A O 1
ATOM 2945 N N . LEU A 1 383 ? -6.613 -5.381 -14.700 1.00 96.75 383 LEU A N 1
ATOM 2946 C CA . LEU A 1 383 ? -7.861 -6.072 -15.050 1.00 96.75 383 LEU A CA 1
ATOM 2947 C C . LEU A 1 383 ? -8.798 -5.151 -15.848 1.00 96.75 383 LEU A C 1
ATOM 2949 O O . LEU A 1 383 ? -9.383 -5.554 -16.849 1.00 96.75 383 LEU A O 1
ATOM 2953 N N . SER A 1 384 ? -8.912 -3.880 -15.443 1.00 94.38 384 SER A N 1
ATOM 2954 C CA . SER A 1 384 ? -9.769 -2.897 -16.124 1.00 94.38 384 SER A CA 1
ATOM 2955 C C . SER A 1 384 ? -9.314 -2.593 -17.551 1.00 94.38 384 SER A C 1
ATOM 2957 O O . SER A 1 384 ? -10.151 -2.273 -18.394 1.00 94.38 384 SER A O 1
ATOM 2959 N N . THR A 1 385 ? -8.004 -2.631 -17.818 1.00 94.31 385 THR A N 1
ATOM 2960 C CA . THR A 1 385 ? -7.440 -2.378 -19.153 1.00 94.31 385 THR A CA 1
ATOM 2961 C C . THR A 1 385 ? -7.430 -3.616 -20.047 1.00 94.31 385 THR A C 1
ATOM 2963 O O . THR A 1 385 ? -7.058 -3.494 -21.211 1.00 94.31 385 THR A O 1
ATOM 2966 N N . GLY A 1 386 ? -7.809 -4.790 -19.527 1.00 93.31 386 GLY A N 1
ATOM 2967 C CA . GLY A 1 386 ? -7.707 -6.065 -20.240 1.00 93.31 386 GLY A CA 1
ATOM 2968 C C . GLY A 1 386 ? -6.264 -6.544 -20.428 1.00 93.31 386 GLY A C 1
ATOM 2969 O O . GLY A 1 386 ? -5.996 -7.322 -21.336 1.00 93.31 386 GLY A O 1
ATOM 2970 N N . TYR A 1 387 ? -5.319 -6.052 -19.613 1.00 94.56 387 TYR A N 1
ATOM 2971 C CA . TYR A 1 387 ? -3.926 -6.517 -19.651 1.00 94.56 387 TYR A CA 1
ATOM 2972 C C . TYR A 1 387 ? -3.791 -7.931 -19.067 1.00 94.56 387 TYR A C 1
ATOM 2974 O O . TYR A 1 387 ? -2.988 -8.726 -19.546 1.00 94.56 387 TYR A O 1
ATOM 2982 N N . ILE A 1 388 ? -4.596 -8.236 -18.047 1.00 96.69 388 ILE A N 1
ATOM 2983 C CA . ILE A 1 388 ? -4.725 -9.559 -17.427 1.00 96.69 388 ILE A CA 1
ATOM 2984 C C . ILE A 1 388 ? -6.204 -9.842 -17.150 1.00 96.69 388 ILE A C 1
ATOM 2986 O O . ILE A 1 388 ? -6.981 -8.902 -16.992 1.00 96.69 388 ILE A O 1
ATOM 2990 N N . ASP A 1 389 ? -6.562 -11.119 -17.016 1.00 96.31 389 ASP A N 1
ATOM 2991 C CA . ASP A 1 389 ? -7.883 -11.564 -16.539 1.00 96.31 389 ASP A CA 1
ATOM 2992 C C . ASP A 1 389 ? -7.860 -12.046 -15.079 1.00 96.31 389 ASP A C 1
ATOM 2994 O O . ASP A 1 389 ? -8.878 -12.001 -14.384 1.00 96.31 389 ASP A O 1
ATOM 2998 N N . VAL A 1 390 ? -6.684 -12.474 -14.604 1.00 97.75 390 VAL A N 1
ATOM 2999 C CA . VAL A 1 390 ? -6.442 -12.999 -13.255 1.00 97.75 390 VAL A CA 1
ATOM 3000 C C . VAL A 1 390 ? -5.212 -12.327 -12.659 1.00 97.75 390 VAL A C 1
ATOM 3002 O O . VAL A 1 390 ? -4.143 -12.306 -13.274 1.00 97.75 390 VAL A O 1
ATOM 3005 N N . GLY A 1 391 ? -5.337 -11.818 -11.435 1.00 97.88 391 GLY A N 1
ATOM 3006 C CA . GLY A 1 391 ? -4.234 -11.203 -10.704 1.00 97.88 391 GLY A CA 1
ATOM 3007 C C . GLY A 1 391 ? -4.296 -11.469 -9.204 1.00 97.88 391 GLY A C 1
ATOM 3008 O O . GLY A 1 391 ? -5.366 -11.684 -8.632 1.00 97.88 391 GLY A O 1
ATOM 3009 N N . ILE A 1 392 ? -3.135 -11.437 -8.553 1.00 98.56 392 ILE A N 1
ATOM 3010 C CA . ILE A 1 392 ? -3.031 -11.586 -7.097 1.00 98.56 392 ILE A CA 1
ATOM 3011 C C . ILE A 1 392 ? -2.505 -10.287 -6.500 1.00 98.56 392 ILE A C 1
ATOM 3013 O O . ILE A 1 392 ? -1.423 -9.818 -6.852 1.00 98.56 392 ILE A O 1
ATOM 3017 N N . ALA A 1 393 ? -3.261 -9.729 -5.561 1.00 98.44 393 ALA A N 1
ATOM 3018 C CA . ALA A 1 393 ? -2.844 -8.591 -4.757 1.00 98.44 393 ALA A CA 1
ATOM 3019 C C . ALA A 1 393 ? -2.530 -9.062 -3.338 1.00 98.44 393 ALA A C 1
ATOM 3021 O O . ALA A 1 393 ? -3.334 -9.753 -2.723 1.00 98.44 393 ALA A O 1
ATOM 3022 N N . GLY A 1 394 ? -1.388 -8.683 -2.785 1.00 97.19 394 GLY A N 1
ATOM 3023 C CA . GLY A 1 394 ? -0.995 -9.079 -1.440 1.00 97.19 394 GLY A CA 1
ATOM 3024 C C . GLY A 1 394 ? -0.235 -7.997 -0.701 1.00 97.19 394 GLY A C 1
ATOM 3025 O O . GLY A 1 394 ? -0.133 -6.847 -1.135 1.00 97.19 394 GLY A O 1
ATOM 3026 N N . GLY A 1 395 ? 0.329 -8.379 0.431 1.00 97.31 395 GLY A N 1
ATOM 3027 C CA . GLY A 1 395 ? 1.293 -7.558 1.129 1.00 97.31 395 GLY A CA 1
ATOM 3028 C C . GLY A 1 395 ? 1.767 -8.198 2.415 1.00 97.31 395 GLY A C 1
ATOM 3029 O O . GLY A 1 395 ? 1.065 -9.003 3.019 1.00 97.31 395 GLY A O 1
ATOM 3030 N N . VAL A 1 396 ? 2.961 -7.811 2.832 1.00 97.50 396 VAL A N 1
ATOM 3031 C CA . VAL A 1 396 ? 3.648 -8.348 3.999 1.00 97.50 396 VAL A CA 1
ATOM 3032 C C . VAL A 1 396 ? 4.307 -7.216 4.758 1.00 97.50 396 VAL A C 1
ATOM 3034 O O . VAL A 1 396 ? 4.745 -6.229 4.175 1.00 97.50 396 VAL A O 1
ATOM 3037 N N . GLU A 1 397 ? 4.364 -7.359 6.073 1.00 96.19 397 GLU A N 1
ATOM 3038 C CA . GLU A 1 397 ? 5.264 -6.573 6.896 1.00 96.19 397 GLU A CA 1
ATOM 3039 C C . GLU A 1 397 ? 5.919 -7.471 7.938 1.00 96.19 397 GLU A C 1
ATOM 3041 O O . GLU A 1 397 ? 5.272 -8.354 8.513 1.00 96.19 397 GLU A O 1
ATOM 3046 N N . PHE A 1 398 ? 7.204 -7.231 8.176 1.00 93.88 398 PHE A N 1
ATOM 3047 C CA . PHE A 1 398 ? 7.984 -7.953 9.167 1.00 93.88 398 PHE A CA 1
ATOM 3048 C C . PHE A 1 398 ? 8.833 -6.963 9.959 1.00 93.88 398 PHE A C 1
ATOM 3050 O O . PHE A 1 398 ? 9.839 -6.451 9.477 1.00 93.88 398 PHE A O 1
ATOM 3057 N N . LEU A 1 399 ? 8.390 -6.665 11.177 1.00 90.12 399 LEU A N 1
ATOM 3058 C CA . LEU A 1 399 ? 9.002 -5.683 12.068 1.00 90.12 399 LEU A CA 1
ATOM 3059 C C . LEU A 1 399 ? 9.827 -6.349 13.183 1.00 90.12 399 LEU A C 1
ATOM 3061 O O . LEU A 1 399 ? 10.453 -5.648 13.974 1.00 90.12 399 LEU A O 1
ATOM 3065 N N . SER A 1 400 ? 9.853 -7.686 13.248 1.00 86.56 400 SER A N 1
ATOM 3066 C CA . SER A 1 400 ? 10.770 -8.442 14.117 1.00 86.56 400 SER A CA 1
ATOM 3067 C C . SER A 1 400 ? 12.245 -8.309 13.720 1.00 86.56 400 SER A C 1
ATOM 3069 O O . SER A 1 400 ? 13.102 -8.354 14.600 1.00 86.56 400 SER A O 1
ATOM 3071 N N . ASP A 1 401 ? 12.546 -8.136 12.429 1.00 83.50 401 ASP A N 1
ATOM 3072 C CA . ASP A 1 401 ? 13.915 -8.030 11.896 1.00 83.50 401 ASP A CA 1
ATOM 3073 C C . ASP A 1 401 ? 14.042 -6.815 10.968 1.00 83.50 401 ASP A C 1
ATOM 3075 O O . ASP A 1 401 ? 14.155 -6.922 9.748 1.00 83.50 401 ASP A O 1
ATOM 3079 N N . VAL A 1 402 ? 13.928 -5.616 11.544 1.00 81.62 402 VAL A N 1
ATOM 3080 C CA . VAL A 1 402 ? 14.050 -4.372 10.772 1.00 81.62 402 VAL A CA 1
ATOM 3081 C C . VAL A 1 402 ? 15.532 -4.103 10.466 1.00 81.62 402 VAL A C 1
ATOM 3083 O O . VAL A 1 402 ? 16.337 -4.044 11.401 1.00 81.62 402 VAL A O 1
ATOM 3086 N N . PRO A 1 403 ? 15.915 -3.837 9.200 1.00 77.62 403 PRO A N 1
ATOM 3087 C CA . PRO A 1 403 ? 17.306 -3.592 8.845 1.00 77.62 403 PRO A CA 1
ATOM 3088 C C . PRO A 1 403 ? 17.863 -2.344 9.547 1.00 77.62 403 PRO A C 1
ATOM 3090 O O . PRO A 1 403 ? 17.422 -1.215 9.307 1.00 77.62 403 PRO A O 1
ATOM 3093 N N . ILE A 1 404 ? 18.883 -2.534 10.389 1.00 78.75 404 ILE A N 1
ATOM 3094 C CA . ILE A 1 404 ? 19.574 -1.444 11.092 1.00 78.75 404 ILE A CA 1
ATOM 3095 C C . ILE A 1 404 ? 20.655 -0.859 10.185 1.00 78.75 404 ILE A C 1
ATOM 3097 O O . ILE A 1 404 ? 21.519 -1.569 9.664 1.00 78.75 404 ILE A O 1
ATOM 3101 N N . ARG A 1 405 ? 20.640 0.464 10.002 1.00 75.75 405 ARG A N 1
ATOM 3102 C CA . ARG A 1 405 ? 21.630 1.152 9.170 1.00 75.75 405 ARG A CA 1
ATOM 3103 C C . ARG A 1 405 ? 22.828 1.570 10.015 1.00 75.75 405 ARG A C 1
ATOM 3105 O O . ARG A 1 405 ? 22.691 2.160 11.081 1.00 75.75 405 ARG A O 1
ATOM 3112 N N . PHE A 1 406 ? 24.033 1.354 9.496 1.00 81.38 406 PHE A N 1
ATOM 3113 C CA . PHE A 1 406 ? 25.198 2.079 10.000 1.00 81.38 406 PHE A CA 1
ATOM 3114 C C . PHE A 1 406 ? 25.064 3.569 9.680 1.00 81.38 406 PHE A C 1
ATOM 3116 O O . PHE A 1 406 ? 24.471 3.942 8.661 1.00 81.38 406 PHE A O 1
ATOM 3123 N N . ASN A 1 407 ? 25.661 4.434 10.500 1.00 80.69 407 ASN A N 1
ATOM 3124 C CA . ASN A 1 407 ? 25.662 5.859 10.193 1.00 80.69 407 ASN A CA 1
ATOM 3125 C C . ASN A 1 407 ? 26.337 6.165 8.847 1.00 80.69 407 ASN A C 1
ATOM 3127 O O . ASN A 1 407 ? 27.111 5.374 8.291 1.00 80.69 407 ASN A O 1
ATOM 3131 N N . ARG A 1 408 ? 26.026 7.339 8.292 1.00 81.75 408 ARG A N 1
ATOM 3132 C CA . ARG A 1 408 ? 26.538 7.757 6.977 1.00 81.75 408 ARG A CA 1
ATOM 3133 C C . ARG A 1 408 ? 28.071 7.716 6.872 1.00 81.75 408 ARG A C 1
ATOM 3135 O O . ARG A 1 408 ? 28.576 7.356 5.809 1.00 81.75 408 ARG A O 1
ATOM 3142 N N . LYS A 1 409 ? 28.801 8.048 7.945 1.00 81.31 409 LYS A N 1
ATOM 3143 C CA . LYS A 1 409 ? 30.276 8.053 7.952 1.00 81.31 409 LYS A CA 1
ATOM 3144 C C . LYS A 1 409 ? 30.839 6.642 7.798 1.00 81.31 409 LYS A C 1
ATOM 3146 O O . LYS A 1 409 ? 31.628 6.409 6.888 1.00 81.31 409 LYS A O 1
ATOM 3151 N N . VAL A 1 410 ? 30.359 5.692 8.602 1.00 84.25 410 VAL A N 1
ATOM 3152 C CA . VAL A 1 410 ? 30.762 4.279 8.539 1.00 84.25 410 VAL A CA 1
ATOM 3153 C C . VAL A 1 410 ? 30.384 3.666 7.190 1.00 84.25 410 VAL A C 1
ATOM 3155 O O . VAL A 1 410 ? 31.226 3.032 6.562 1.00 84.25 410 VAL A O 1
ATOM 3158 N N . ARG A 1 411 ? 29.165 3.910 6.683 1.00 83.94 411 ARG A N 1
ATOM 3159 C CA . ARG A 1 411 ? 28.747 3.418 5.353 1.00 83.94 411 ARG A CA 1
ATOM 3160 C C . ARG A 1 411 ? 29.646 3.942 4.237 1.00 83.94 411 ARG A C 1
ATOM 3162 O O . ARG A 1 411 ? 30.107 3.165 3.406 1.00 83.94 411 ARG A O 1
ATOM 3169 N N . SER A 1 412 ? 29.914 5.249 4.227 1.00 85.62 412 SER A N 1
ATOM 3170 C CA . SER A 1 412 ? 30.811 5.861 3.243 1.00 85.62 412 SER A CA 1
ATOM 3171 C C . SER A 1 412 ? 32.219 5.279 3.347 1.00 85.62 412 SER A C 1
ATOM 3173 O O . SER A 1 412 ? 32.820 4.958 2.324 1.00 85.62 412 SER A O 1
ATOM 3175 N N . ALA A 1 413 ? 32.730 5.099 4.567 1.00 83.94 413 ALA A N 1
ATOM 3176 C CA . ALA A 1 413 ? 34.053 4.541 4.791 1.00 83.94 413 ALA A CA 1
ATOM 3177 C C . ALA A 1 413 ? 34.157 3.089 4.302 1.00 83.94 413 ALA A C 1
ATOM 3179 O O . ALA A 1 413 ? 35.071 2.777 3.541 1.00 83.94 413 ALA A O 1
ATOM 3180 N N . LEU A 1 414 ? 33.182 2.235 4.632 1.00 85.75 414 LEU A N 1
ATOM 3181 C CA . LEU A 1 414 ? 33.116 0.841 4.176 1.00 85.75 414 LEU A CA 1
ATOM 3182 C C . LEU A 1 414 ? 33.020 0.722 2.647 1.00 85.75 414 LEU A C 1
ATOM 3184 O O . LEU A 1 414 ? 33.699 -0.115 2.061 1.00 85.75 414 LEU A O 1
ATOM 3188 N N . LEU A 1 415 ? 32.238 1.580 1.981 1.00 87.19 415 LEU A N 1
ATOM 3189 C CA . LEU A 1 415 ? 32.121 1.584 0.514 1.00 87.19 415 LEU A CA 1
ATOM 3190 C C . LEU A 1 415 ? 33.382 2.115 -0.193 1.00 87.19 415 LEU A C 1
ATOM 3192 O O . LEU A 1 415 ? 33.669 1.731 -1.330 1.00 87.19 415 LEU A O 1
ATOM 3196 N N . MET A 1 416 ? 34.131 3.016 0.451 1.00 87.00 416 MET A N 1
ATOM 3197 C CA . MET A 1 416 ? 35.352 3.613 -0.106 1.00 87.00 416 MET A CA 1
ATOM 3198 C C . MET A 1 416 ? 36.617 2.799 0.187 1.00 87.00 416 MET A C 1
ATOM 3200 O O . MET A 1 416 ? 37.581 2.902 -0.571 1.00 87.00 416 MET A O 1
ATOM 3204 N N . LEU A 1 417 ? 36.632 1.984 1.244 1.00 86.38 417 LEU A N 1
ATOM 3205 C CA . LEU A 1 417 ? 37.810 1.234 1.686 1.00 86.38 417 LEU A CA 1
ATOM 3206 C C . LEU A 1 417 ? 38.338 0.241 0.627 1.00 86.38 417 LEU A C 1
ATOM 3208 O O . LEU A 1 417 ? 39.544 0.274 0.366 1.00 86.38 417 LEU A O 1
ATOM 3212 N N . PRO A 1 418 ? 37.493 -0.529 -0.096 1.00 84.00 418 PRO A N 1
ATOM 3213 C CA . PRO A 1 418 ? 37.942 -1.342 -1.233 1.00 84.00 418 PRO A CA 1
ATOM 3214 C C . PRO A 1 418 ? 38.516 -0.512 -2.393 1.00 84.00 418 PRO A C 1
ATOM 3216 O O . PRO A 1 418 ? 39.405 -0.965 -3.110 1.00 84.00 418 PRO A O 1
ATOM 3219 N N . LYS A 1 419 ? 38.040 0.728 -2.572 1.00 85.00 419 LYS A N 1
ATOM 3220 C CA . LYS A 1 419 ? 38.465 1.639 -3.651 1.00 85.00 419 LYS A CA 1
ATOM 3221 C C . LYS A 1 419 ? 39.732 2.433 -3.302 1.00 85.00 419 LYS A C 1
ATOM 3223 O O . LYS A 1 419 ? 40.338 3.055 -4.178 1.00 85.00 419 LYS A O 1
ATOM 3228 N N . ALA A 1 420 ? 40.153 2.437 -2.038 1.00 81.38 420 ALA A N 1
ATOM 3229 C CA . ALA A 1 420 ? 41.318 3.181 -1.580 1.00 81.38 420 ALA A CA 1
ATOM 3230 C C . ALA A 1 420 ? 42.619 2.436 -1.927 1.00 81.38 420 ALA A C 1
ATOM 3232 O O . ALA A 1 420 ? 42.941 1.409 -1.330 1.00 81.38 420 ALA A O 1
ATOM 3233 N N . LYS A 1 421 ? 43.393 2.980 -2.879 1.00 77.94 421 LYS A N 1
ATOM 3234 C CA . LYS A 1 421 ? 44.710 2.442 -3.278 1.00 77.94 421 LYS A CA 1
ATOM 3235 C C . LYS A 1 421 ? 45.865 2.875 -2.362 1.00 77.94 421 LYS A C 1
ATOM 3237 O O . LYS A 1 421 ? 46.842 2.153 -2.240 1.00 77.94 421 LYS A O 1
ATOM 3242 N N . LYS A 1 422 ? 45.769 4.054 -1.734 1.00 86.81 422 LYS A N 1
ATOM 3243 C CA . LYS A 1 422 ? 46.825 4.617 -0.867 1.00 86.81 422 LYS A CA 1
ATOM 3244 C C . LYS A 1 422 ? 46.648 4.173 0.588 1.00 86.81 422 LYS A C 1
ATOM 3246 O O . LYS A 1 422 ? 45.526 4.217 1.095 1.00 86.81 422 LYS A O 1
ATOM 3251 N N . TRP A 1 423 ? 47.751 3.824 1.255 1.00 79.62 423 TRP A N 1
ATOM 3252 C CA . TRP A 1 423 ? 47.769 3.375 2.654 1.00 79.62 423 TRP A CA 1
ATOM 3253 C C . TRP A 1 423 ? 47.200 4.419 3.627 1.00 79.62 423 TRP A C 1
ATOM 3255 O O . TRP A 1 423 ? 46.326 4.090 4.424 1.00 79.62 423 TRP A O 1
ATOM 3265 N N . ASP A 1 424 ? 47.561 5.695 3.475 1.00 81.50 424 ASP A N 1
ATOM 3266 C CA . ASP A 1 424 ? 47.086 6.771 4.365 1.00 81.50 424 ASP A CA 1
ATOM 3267 C C . ASP A 1 424 ? 45.563 6.937 4.323 1.00 81.50 424 ASP A C 1
ATOM 3269 O O . ASP A 1 424 ? 44.901 7.101 5.348 1.00 81.50 424 ASP A O 1
ATOM 3273 N N . LYS A 1 425 ? 44.979 6.821 3.122 1.00 79.62 425 LYS A N 1
ATOM 3274 C CA . LYS A 1 425 ? 43.522 6.860 2.950 1.00 79.62 425 LYS A CA 1
ATOM 3275 C C . LYS A 1 425 ? 42.853 5.649 3.596 1.00 79.62 425 LYS A C 1
ATOM 3277 O O . LYS A 1 425 ? 41.780 5.804 4.165 1.00 79.62 425 LYS A O 1
ATOM 3282 N N . ARG A 1 426 ? 43.469 4.462 3.544 1.00 80.81 426 ARG A N 1
ATOM 3283 C CA . ARG A 1 426 ? 42.950 3.270 4.235 1.00 80.81 426 ARG A CA 1
ATOM 3284 C C . ARG A 1 426 ? 42.975 3.445 5.752 1.00 80.81 426 ARG A C 1
ATOM 3286 O O . ARG A 1 426 ? 41.987 3.113 6.397 1.00 80.81 426 ARG A O 1
ATOM 3293 N N . LEU A 1 427 ? 44.047 4.017 6.303 1.00 83.56 427 LEU A N 1
ATOM 3294 C CA . LEU A 1 427 ? 44.167 4.283 7.739 1.00 83.56 427 LEU A CA 1
ATOM 3295 C C . LEU A 1 427 ? 43.103 5.286 8.221 1.00 83.56 427 LEU A C 1
ATOM 3297 O O . LEU A 1 427 ? 42.446 5.057 9.235 1.00 83.56 427 LEU A O 1
ATOM 3301 N N . MET A 1 428 ? 42.887 6.363 7.458 1.00 80.56 428 MET A N 1
ATOM 3302 C CA . MET A 1 428 ? 41.871 7.376 7.759 1.00 80.56 428 MET A CA 1
ATOM 3303 C C . MET A 1 428 ? 40.452 6.789 7.733 1.00 80.56 428 MET A C 1
ATOM 3305 O O . MET A 1 428 ? 39.701 6.963 8.688 1.00 80.56 428 MET A O 1
ATOM 3309 N N . LEU A 1 429 ? 40.113 6.020 6.691 1.00 80.69 429 LEU A N 1
ATOM 3310 C CA . LEU A 1 429 ? 38.812 5.346 6.587 1.00 80.69 429 LEU A CA 1
ATOM 3311 C C . LEU A 1 429 ? 38.627 4.292 7.694 1.00 80.69 429 LEU A C 1
ATOM 3313 O O . LEU A 1 429 ? 37.529 4.149 8.226 1.00 80.69 429 LEU A O 1
ATOM 3317 N N . GLY A 1 430 ? 39.695 3.591 8.087 1.00 81.81 430 GLY A N 1
ATOM 3318 C CA . GLY A 1 430 ? 39.683 2.662 9.221 1.00 81.81 430 GLY A CA 1
ATOM 3319 C C . GLY A 1 430 ? 39.393 3.356 10.556 1.00 81.81 430 GLY A C 1
ATOM 3320 O O . GLY A 1 430 ? 38.607 2.846 11.356 1.00 81.81 430 GLY A O 1
ATOM 3321 N N . LYS A 1 431 ? 39.955 4.552 10.776 1.00 83.62 431 LYS A N 1
ATOM 3322 C CA . LYS A 1 431 ? 39.661 5.386 11.953 1.00 83.62 431 LYS A CA 1
ATOM 3323 C C . LYS A 1 431 ? 38.205 5.859 11.969 1.00 83.62 431 LYS A C 1
ATOM 3325 O O . LYS A 1 431 ? 37.571 5.821 13.024 1.00 83.62 431 LYS A O 1
ATOM 3330 N N . ASP A 1 432 ? 37.662 6.270 10.825 1.00 77.19 432 ASP A N 1
ATOM 3331 C CA . ASP A 1 432 ? 36.258 6.693 10.716 1.00 77.19 432 ASP A CA 1
ATOM 3332 C C . ASP A 1 432 ? 35.288 5.545 11.024 1.00 77.19 432 ASP A C 1
ATOM 3334 O O . ASP A 1 432 ? 34.274 5.758 11.691 1.00 77.19 432 ASP A O 1
ATOM 3338 N N . ILE A 1 433 ? 35.626 4.317 10.607 1.00 80.75 433 ILE A N 1
ATOM 3339 C CA . ILE A 1 433 ? 34.877 3.115 10.986 1.00 80.75 433 ILE A CA 1
ATOM 3340 C C . ILE A 1 433 ? 34.939 2.938 12.503 1.00 80.75 433 ILE A C 1
ATOM 3342 O O . ILE A 1 433 ? 33.897 2.984 13.140 1.00 80.75 433 ILE A O 1
ATOM 3346 N N . LEU A 1 434 ? 36.130 2.818 13.097 1.00 79.44 434 LEU A N 1
ATOM 3347 C CA . LEU A 1 434 ? 36.311 2.552 14.534 1.00 79.44 434 LEU A CA 1
ATOM 3348 C C . LEU A 1 434 ? 35.647 3.593 15.447 1.00 79.44 434 LEU A C 1
ATOM 3350 O O . LEU A 1 434 ? 35.000 3.234 16.426 1.00 79.44 434 LEU A O 1
ATOM 3354 N N . THR A 1 435 ? 35.794 4.878 15.125 1.00 76.88 435 THR A N 1
ATOM 3355 C CA . THR A 1 435 ? 35.273 5.975 15.958 1.00 76.88 435 THR A CA 1
ATOM 3356 C C . THR A 1 435 ? 33.755 6.100 15.902 1.00 76.88 435 THR A C 1
ATOM 3358 O O . THR A 1 435 ? 33.145 6.535 16.873 1.00 76.88 435 THR A O 1
ATOM 3361 N N . SER A 1 436 ? 33.140 5.722 14.779 1.00 75.44 436 SER A N 1
ATOM 3362 C CA . SER A 1 436 ? 31.705 5.905 14.549 1.00 75.44 436 SER A CA 1
ATOM 3363 C C . SER A 1 436 ? 30.931 4.580 14.504 1.00 75.44 436 SER A C 1
ATOM 3365 O O . SER A 1 436 ? 29.717 4.600 14.325 1.00 75.44 436 SER A O 1
ATOM 3367 N N . PHE A 1 437 ? 31.582 3.425 14.678 1.00 72.62 437 PHE A N 1
ATOM 3368 C CA . PHE A 1 437 ? 30.954 2.099 14.574 1.00 72.62 437 PHE A CA 1
ATOM 3369 C C . PHE A 1 437 ? 29.818 1.897 15.583 1.00 72.62 437 PHE A C 1
ATOM 3371 O O . PHE A 1 437 ? 28.773 1.346 15.248 1.00 72.62 437 PHE A O 1
ATOM 3378 N N . PHE A 1 438 ? 30.007 2.396 16.806 1.00 72.94 438 PHE A N 1
ATOM 3379 C CA . PHE A 1 438 ? 29.080 2.208 17.926 1.00 72.94 438 PHE A CA 1
ATOM 3380 C C . PHE A 1 438 ? 27.875 3.164 17.914 1.00 72.94 438 PHE A C 1
ATOM 3382 O O . PHE A 1 438 ? 27.095 3.171 18.862 1.00 72.94 438 PHE A O 1
ATOM 3389 N N . MET A 1 439 ? 27.697 3.957 16.851 1.00 69.56 439 MET A N 1
ATOM 3390 C CA . MET A 1 439 ? 26.549 4.853 16.673 1.00 69.56 439 MET A CA 1
ATOM 3391 C C . MET A 1 439 ? 25.704 4.419 15.462 1.00 69.56 439 MET A C 1
ATOM 3393 O O . MET A 1 439 ? 25.795 5.051 14.401 1.00 69.56 439 MET A O 1
ATOM 3397 N N . PRO A 1 440 ? 24.923 3.327 15.565 1.00 68.62 440 PRO A N 1
ATOM 3398 C CA . PRO A 1 440 ? 24.005 2.923 14.506 1.00 68.62 440 PRO A CA 1
ATOM 3399 C C . PRO A 1 440 ? 22.849 3.925 14.352 1.00 68.62 440 PRO A C 1
ATOM 3401 O O . PRO A 1 440 ? 22.374 4.512 15.323 1.00 68.62 440 PRO A O 1
ATOM 3404 N N . GLU A 1 441 ? 22.381 4.103 13.116 1.00 63.19 441 GLU A N 1
ATOM 3405 C CA . GLU A 1 441 ? 21.137 4.810 12.809 1.00 63.19 441 GLU A CA 1
ATOM 3406 C C . GLU A 1 441 ? 19.993 3.798 12.934 1.00 63.19 441 GLU A C 1
ATOM 3408 O O . GLU A 1 441 ? 19.775 2.961 12.051 1.00 63.19 441 GLU A O 1
ATOM 3413 N N . LEU A 1 442 ? 19.273 3.853 14.056 1.00 56.22 442 LEU A N 1
ATOM 3414 C CA . LEU A 1 442 ? 18.054 3.071 14.212 1.00 56.22 442 LEU A CA 1
ATOM 3415 C C . LEU A 1 442 ? 16.982 3.590 13.239 1.00 56.22 442 LEU A C 1
ATOM 3417 O O . LEU A 1 442 ? 16.856 4.806 13.061 1.00 56.22 442 LEU A O 1
ATOM 3421 N N . PRO A 1 443 ? 16.196 2.698 12.620 1.00 56.09 443 PRO A N 1
ATOM 3422 C CA . PRO A 1 443 ? 15.057 3.094 11.808 1.00 56.09 443 PRO A CA 1
ATOM 3423 C C . PRO A 1 443 ? 14.021 3.772 12.714 1.00 56.09 443 PRO A C 1
ATOM 3425 O O . PRO A 1 443 ? 13.325 3.123 13.490 1.00 56.09 443 PRO A O 1
ATOM 3428 N N . ALA A 1 444 ? 13.949 5.101 12.656 1.00 53.97 444 ALA A N 1
ATOM 3429 C CA . ALA A 1 444 ? 12.919 5.852 13.354 1.00 53.97 444 ALA A CA 1
ATOM 3430 C C . ALA A 1 444 ? 11.608 5.755 12.564 1.00 53.97 444 ALA A C 1
ATOM 3432 O O . ALA A 1 444 ? 11.574 6.103 11.385 1.00 53.97 444 ALA A O 1
ATOM 3433 N N . VAL A 1 445 ? 10.514 5.353 13.221 1.00 58.88 445 VAL A N 1
ATOM 3434 C CA . VAL A 1 445 ? 9.136 5.471 12.691 1.00 58.88 445 VAL A CA 1
ATOM 3435 C C . VAL A 1 445 ? 8.648 6.922 12.852 1.00 58.88 445 VAL A C 1
ATOM 3437 O O . VAL A 1 445 ? 7.572 7.200 13.384 1.00 58.88 445 VAL A O 1
ATOM 3440 N N . ALA A 1 446 ? 9.516 7.865 12.494 1.00 58.25 446 ALA A N 1
ATOM 3441 C CA . ALA A 1 446 ? 9.227 9.285 12.445 1.00 58.25 446 ALA A CA 1
ATOM 3442 C C . ALA A 1 446 ? 9.028 9.676 10.983 1.00 58.25 446 ALA A C 1
ATOM 3444 O O . ALA A 1 446 ? 9.751 9.210 10.100 1.00 58.25 446 ALA A O 1
ATOM 3445 N N . GLU A 1 447 ? 8.031 10.512 10.735 1.00 61.16 447 GLU A N 1
ATOM 3446 C CA . GLU A 1 447 ? 7.771 11.050 9.412 1.00 61.16 447 GLU A CA 1
ATOM 3447 C C . GLU A 1 447 ? 8.951 11.936 8.994 1.00 61.16 447 GLU A C 1
ATOM 3449 O O . GLU A 1 447 ? 9.383 12.810 9.746 1.00 61.16 447 GLU A O 1
ATOM 3454 N N . PHE A 1 448 ? 9.497 11.707 7.797 1.00 64.25 448 PHE A N 1
ATOM 3455 C CA . PHE A 1 448 ? 10.739 12.366 7.375 1.00 64.25 448 PHE A CA 1
ATOM 3456 C C . PHE A 1 448 ? 10.562 13.883 7.241 1.00 64.25 448 PHE A C 1
ATOM 3458 O O . PHE A 1 448 ? 11.467 14.646 7.572 1.00 64.25 448 PHE A O 1
ATOM 3465 N N . SER A 1 449 ? 9.394 14.317 6.765 1.00 69.88 449 SER A N 1
ATOM 3466 C CA . SER A 1 449 ? 9.104 15.728 6.500 1.00 69.88 449 SER A CA 1
ATOM 3467 C C . SER A 1 449 ? 8.832 16.549 7.761 1.00 69.88 449 SER A C 1
ATOM 3469 O O . SER A 1 449 ? 9.235 17.707 7.807 1.00 69.88 449 SER A O 1
ATOM 3471 N N . SER A 1 450 ? 8.161 15.982 8.770 1.00 66.88 450 SER A N 1
ATOM 3472 C CA . SER A 1 450 ? 7.822 16.700 10.010 1.00 66.88 450 SER A CA 1
ATOM 3473 C C . SER A 1 450 ? 8.797 16.423 11.157 1.00 66.88 450 SER A C 1
ATOM 3475 O O . SER A 1 450 ? 8.872 17.208 12.098 1.00 66.88 450 SER A O 1
ATOM 3477 N N . GLY A 1 451 ? 9.541 15.313 11.106 1.00 74.56 451 GLY A N 1
ATOM 3478 C CA . GLY A 1 451 ? 10.372 14.834 12.213 1.00 74.56 451 GLY A CA 1
ATOM 3479 C C . GLY A 1 451 ? 9.569 14.278 13.396 1.00 74.56 451 GLY A C 1
ATOM 3480 O O . GLY A 1 451 ? 10.164 13.876 14.397 1.00 74.56 451 GLY A O 1
ATOM 3481 N N . GLU A 1 452 ? 8.237 14.234 13.299 1.00 77.00 452 GLU A N 1
ATOM 3482 C CA . GLU A 1 452 ? 7.350 13.732 14.347 1.00 77.00 452 GLU A CA 1
ATOM 3483 C C . GLU A 1 452 ? 7.100 12.231 14.203 1.00 77.00 452 GLU A C 1
ATOM 3485 O O . GLU A 1 452 ? 7.006 11.681 13.105 1.00 77.00 452 GLU A O 1
ATOM 3490 N N . THR A 1 453 ? 6.936 11.552 15.333 1.00 82.25 453 THR A N 1
ATOM 3491 C CA . THR A 1 453 ? 6.447 10.169 15.343 1.00 82.25 453 THR A CA 1
ATOM 3492 C C . THR A 1 453 ? 4.947 10.128 15.073 1.00 82.25 453 THR A C 1
ATOM 3494 O O . THR A 1 453 ? 4.201 11.007 15.508 1.00 82.25 453 THR A O 1
ATOM 3497 N N . MET A 1 454 ? 4.473 9.057 14.433 1.00 81.50 454 MET A N 1
ATOM 3498 C CA . MET A 1 454 ? 3.051 8.914 14.092 1.00 81.50 454 MET A CA 1
ATOM 3499 C C . MET A 1 454 ? 2.120 9.036 15.315 1.00 81.50 454 MET A C 1
ATOM 3501 O O . MET A 1 454 ? 1.024 9.584 15.216 1.00 81.50 454 MET A O 1
ATOM 3505 N N . GLY A 1 455 ? 2.566 8.573 16.487 1.00 83.88 455 GLY A N 1
ATOM 3506 C CA . GLY A 1 455 ? 1.799 8.692 17.726 1.00 83.88 455 GLY A CA 1
ATOM 3507 C C . GLY A 1 455 ? 1.743 10.112 18.300 1.00 83.88 455 GLY A C 1
ATOM 3508 O O . GLY A 1 455 ? 0.723 10.476 18.876 1.00 83.88 455 GLY A O 1
ATOM 3509 N N . GLN A 1 456 ? 2.774 10.944 18.101 1.00 86.81 456 GLN A N 1
ATOM 3510 C CA . GLN A 1 456 ? 2.725 12.365 18.482 1.00 86.81 456 GLN A CA 1
ATOM 3511 C C . GLN A 1 456 ? 1.692 13.121 17.643 1.00 86.81 456 GLN A C 1
ATOM 3513 O O . GLN A 1 456 ? 0.871 13.853 18.197 1.00 86.81 456 GLN A O 1
ATOM 3518 N N . SER A 1 457 ? 1.677 12.888 16.328 1.00 86.94 457 SER A N 1
ATOM 3519 C CA . SER A 1 457 ? 0.663 13.472 15.446 1.00 86.94 457 SER A CA 1
ATOM 3520 C C . SER A 1 457 ? -0.740 12.950 15.785 1.00 86.94 457 SER A C 1
ATOM 3522 O O . SER A 1 457 ? -1.701 13.712 15.742 1.00 86.94 457 SER A O 1
ATOM 3524 N N . GLY A 1 458 ? -0.865 11.682 16.197 1.00 87.75 458 GLY A N 1
ATOM 3525 C CA . GLY A 1 458 ? -2.111 11.115 16.721 1.00 87.75 458 GLY A CA 1
ATOM 3526 C C . GLY A 1 458 ? -2.615 11.811 17.986 1.00 87.75 458 GLY A C 1
ATOM 3527 O O . GLY A 1 458 ? -3.802 12.117 18.073 1.00 87.75 458 GLY A O 1
ATOM 3528 N N . ASP A 1 459 ? -1.726 12.097 18.941 1.00 89.56 459 ASP A N 1
ATOM 3529 C CA . ASP A 1 459 ? -2.073 12.789 20.187 1.00 89.56 459 ASP A CA 1
ATOM 3530 C C . ASP A 1 459 ? -2.530 14.228 19.915 1.00 89.56 459 ASP A C 1
ATOM 3532 O O . ASP A 1 459 ? -3.566 14.662 20.425 1.00 89.56 459 ASP A O 1
ATOM 3536 N N . ARG A 1 460 ? -1.797 14.957 19.060 1.00 89.25 460 ARG A N 1
ATOM 3537 C CA . ARG A 1 460 ? -2.191 16.307 18.629 1.00 89.25 460 ARG A CA 1
ATOM 3538 C C . ARG A 1 460 ? -3.539 16.281 17.917 1.00 89.25 460 ARG A C 1
ATOM 3540 O O . ARG A 1 460 ? -4.382 17.130 18.195 1.00 89.25 460 ARG A O 1
ATOM 3547 N N . LEU A 1 461 ? -3.754 15.313 17.026 1.00 91.00 461 LEU A N 1
ATOM 3548 C CA . LEU A 1 461 ? -5.011 15.186 16.298 1.00 91.00 461 LEU A CA 1
ATOM 3549 C C . LEU A 1 461 ? -6.185 14.913 17.248 1.00 91.00 461 LEU A C 1
ATOM 3551 O O . LEU A 1 461 ? -7.226 15.557 17.135 1.00 91.00 461 LEU A O 1
ATOM 3555 N N . ALA A 1 462 ? -6.018 13.989 18.196 1.00 92.50 462 ALA A N 1
ATOM 3556 C CA . ALA A 1 462 ? -7.037 13.697 19.197 1.00 92.50 462 ALA A CA 1
ATOM 3557 C C . ALA A 1 462 ? -7.394 14.956 20.004 1.00 92.50 462 ALA A C 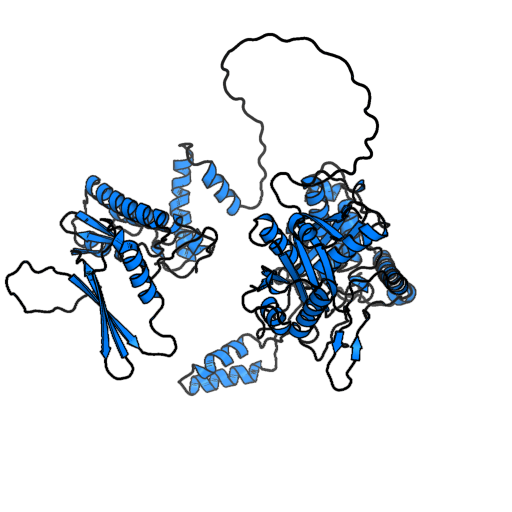1
ATOM 3559 O O . ALA A 1 462 ? -8.574 15.271 20.154 1.00 92.50 462 ALA A O 1
ATOM 3560 N N . ALA A 1 463 ? -6.388 15.721 20.438 1.00 91.38 463 ALA A N 1
ATOM 3561 C CA . ALA A 1 463 ? -6.597 16.986 21.136 1.00 91.38 463 ALA A CA 1
ATOM 3562 C C . ALA A 1 463 ? -7.315 18.035 20.263 1.00 91.38 463 ALA A C 1
ATOM 3564 O O . ALA A 1 463 ? -8.239 18.690 20.741 1.00 91.38 463 ALA A O 1
ATOM 3565 N N . ALA A 1 464 ? -6.948 18.160 18.982 1.00 90.62 464 ALA A N 1
ATOM 3566 C CA . ALA A 1 464 ? -7.543 19.126 18.054 1.00 90.62 464 ALA A CA 1
ATOM 3567 C C . ALA A 1 464 ? -9.048 18.898 17.820 1.00 90.62 464 ALA A C 1
ATOM 3569 O O . ALA A 1 464 ? -9.792 19.859 17.639 1.00 90.62 464 ALA A O 1
ATOM 3570 N N . PHE A 1 465 ? -9.506 17.643 17.865 1.00 92.62 465 PHE A N 1
ATOM 3571 C CA . PHE A 1 465 ? -10.920 17.274 17.703 1.00 92.62 465 PHE A CA 1
ATOM 3572 C C . PHE A 1 465 ? -11.625 16.949 19.027 1.00 92.62 465 PHE A C 1
ATOM 3574 O O . PHE A 1 465 ? -12.706 16.356 19.017 1.00 92.62 465 PHE A O 1
ATOM 3581 N N . GLY A 1 466 ? -11.025 17.332 20.161 1.00 92.81 466 GLY A N 1
ATOM 3582 C CA . GLY A 1 466 ? -11.629 17.201 21.488 1.00 92.81 466 GLY A CA 1
ATOM 3583 C C . GLY A 1 466 ? -11.849 15.758 21.948 1.00 92.81 466 GLY A C 1
ATOM 3584 O O . GLY A 1 466 ? -12.733 15.518 22.764 1.00 92.81 466 GLY A O 1
ATOM 3585 N N . VAL A 1 467 ? -11.075 14.799 21.434 1.00 95.69 467 VAL A N 1
ATOM 3586 C CA . VAL A 1 467 ? -11.210 13.381 21.784 1.00 95.69 467 VAL A CA 1
ATOM 3587 C C . VAL A 1 467 ? -10.524 13.112 23.119 1.00 95.69 467 VAL A C 1
ATOM 3589 O O . VAL A 1 467 ? -9.294 13.125 23.237 1.00 95.69 467 VAL A O 1
ATOM 3592 N N . SER A 1 468 ? -11.322 12.814 24.137 1.00 95.75 468 SER A N 1
ATOM 3593 C CA . SER A 1 468 ? -10.830 12.555 25.483 1.00 95.75 468 SER A CA 1
ATOM 3594 C C . SER A 1 468 ? -10.117 11.203 25.595 1.00 95.75 468 SER A C 1
ATOM 3596 O O . SER A 1 468 ? -10.403 10.243 24.878 1.00 95.75 468 SER A O 1
ATOM 3598 N N . ARG A 1 469 ? -9.216 11.086 26.578 1.00 95.12 469 ARG A N 1
ATOM 3599 C CA . ARG A 1 469 ? -8.572 9.810 26.934 1.00 95.12 469 ARG A CA 1
ATOM 3600 C C . ARG A 1 469 ? -9.592 8.699 27.209 1.00 95.12 469 ARG A C 1
ATOM 3602 O O . ARG A 1 469 ? -9.379 7.555 26.819 1.00 95.12 469 ARG A O 1
ATOM 3609 N N . ARG A 1 470 ? -10.689 9.040 27.889 1.00 95.62 470 ARG A N 1
ATOM 3610 C CA . ARG A 1 470 ? -11.745 8.089 28.243 1.00 95.62 470 ARG A CA 1
ATOM 3611 C C . ARG A 1 470 ? -12.391 7.490 26.994 1.00 95.62 470 ARG A C 1
ATOM 3613 O O . ARG A 1 470 ? -12.505 6.274 26.919 1.00 95.62 470 ARG A O 1
ATOM 3620 N N . GLU A 1 471 ? -12.743 8.318 26.015 1.00 95.81 471 GLU A N 1
ATOM 3621 C CA . GLU A 1 471 ? -13.341 7.848 24.758 1.00 95.81 471 GLU A CA 1
ATOM 3622 C C . GLU A 1 471 ? -12.378 6.947 23.971 1.00 95.81 471 GLU A C 1
ATOM 3624 O O . GLU A 1 471 ? -12.793 5.932 23.412 1.00 95.81 471 GLU A O 1
ATOM 3629 N N . GLN A 1 472 ? -11.078 7.268 23.969 1.00 96.38 472 GLN A N 1
ATOM 3630 C CA . GLN A 1 472 ? -10.064 6.437 23.310 1.00 96.38 472 GLN A CA 1
ATOM 3631 C C . GLN A 1 472 ? -9.956 5.045 23.941 1.00 96.38 472 GLN A C 1
ATOM 3633 O O . GLN A 1 472 ? -9.905 4.043 23.227 1.00 96.38 472 GLN A O 1
ATOM 3638 N N . ASP A 1 473 ? -9.941 4.976 25.272 1.00 96.38 473 ASP A N 1
ATOM 3639 C CA . ASP A 1 473 ? -9.869 3.707 25.997 1.00 96.38 473 ASP A CA 1
ATOM 3640 C C . ASP A 1 473 ? -11.174 2.896 25.840 1.00 96.38 473 ASP A C 1
ATOM 3642 O O . ASP A 1 473 ? -11.122 1.680 25.646 1.00 96.38 473 ASP A O 1
ATOM 3646 N N . GLU A 1 474 ? -12.345 3.546 25.834 1.00 96.19 474 GLU A N 1
ATOM 3647 C CA . GLU A 1 474 ? -13.639 2.897 25.567 1.00 96.19 474 GLU A CA 1
ATOM 3648 C C . GLU A 1 474 ? -13.692 2.291 24.151 1.00 96.19 474 GLU A C 1
ATOM 3650 O O . GLU A 1 474 ? -14.099 1.134 23.980 1.00 96.19 474 GLU A O 1
ATOM 3655 N N . PHE A 1 475 ? -13.206 3.022 23.142 1.00 96.56 475 PHE A N 1
ATOM 3656 C CA . PHE A 1 475 ? -13.107 2.522 21.769 1.00 96.56 475 PHE A CA 1
ATOM 3657 C C . PHE A 1 475 ? -12.116 1.352 21.649 1.00 96.56 475 PHE A C 1
ATOM 3659 O O . PHE A 1 475 ? -12.396 0.360 20.972 1.00 96.56 475 PHE A O 1
ATOM 3666 N N . ALA A 1 476 ? -10.983 1.415 22.352 1.00 96.44 476 ALA A N 1
ATOM 3667 C CA . ALA A 1 476 ? -10.005 0.331 22.379 1.00 96.44 476 ALA A CA 1
ATOM 3668 C C . ALA A 1 476 ? -10.588 -0.965 22.971 1.00 96.44 476 ALA A C 1
ATOM 3670 O O . ALA A 1 476 ? -10.462 -2.039 22.373 1.00 96.44 476 ALA A O 1
ATOM 3671 N N . ILE A 1 477 ? -11.300 -0.867 24.104 1.00 96.50 477 ILE A N 1
ATOM 3672 C CA . ILE A 1 477 ? -12.011 -2.002 24.717 1.00 96.50 477 ILE A CA 1
ATOM 3673 C C . ILE A 1 477 ? -13.017 -2.589 23.732 1.00 96.50 477 ILE A C 1
ATOM 3675 O O . ILE A 1 477 ? -13.110 -3.811 23.597 1.00 96.50 477 ILE A O 1
ATOM 3679 N N . ARG A 1 478 ? -13.774 -1.729 23.046 1.00 96.56 478 ARG A N 1
ATOM 3680 C CA . ARG A 1 478 ? -14.746 -2.150 22.042 1.00 96.56 478 ARG A CA 1
ATOM 3681 C C . ARG A 1 478 ? -14.078 -2.954 20.921 1.00 96.56 478 ARG A C 1
ATOM 3683 O O . ARG A 1 478 ? -14.547 -4.057 20.651 1.00 96.56 478 ARG A O 1
ATOM 3690 N N . SER A 1 479 ? -12.999 -2.454 20.312 1.00 96.81 479 SER A N 1
ATOM 3691 C CA . SER A 1 479 ? -12.297 -3.163 19.228 1.00 96.81 479 SER A CA 1
ATOM 3692 C C . SER A 1 479 ? -11.806 -4.543 19.688 1.00 96.81 479 SER A C 1
ATOM 3694 O O . SER A 1 479 ? -12.081 -5.545 19.030 1.00 96.81 479 SER A O 1
ATOM 3696 N N . HIS A 1 480 ? -11.192 -4.638 20.875 1.00 96.94 480 HIS A N 1
ATOM 3697 C CA . HIS A 1 480 ? -10.739 -5.920 21.427 1.00 96.94 480 HIS A CA 1
ATOM 3698 C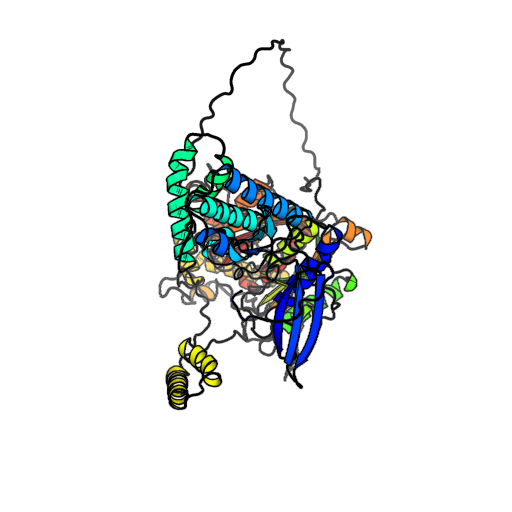 C . HIS A 1 480 ? -11.880 -6.889 21.776 1.00 96.94 480 HIS A C 1
ATOM 3700 O O . HIS A 1 480 ? -11.751 -8.087 21.522 1.00 96.94 480 HIS A O 1
ATOM 3706 N N . LYS A 1 481 ? -13.001 -6.405 22.331 1.00 96.94 481 LYS A N 1
ATOM 3707 C CA . LYS A 1 481 ? -14.182 -7.242 22.619 1.00 96.94 481 LYS A CA 1
ATOM 3708 C C . LYS A 1 481 ? -14.818 -7.783 21.341 1.00 96.94 481 LYS A C 1
ATOM 3710 O O . LYS A 1 481 ? -15.177 -8.956 21.299 1.00 96.94 481 LYS A O 1
ATOM 3715 N N . LEU A 1 482 ? -14.943 -6.943 20.314 1.00 97.00 482 LEU A N 1
ATOM 3716 C CA . LEU A 1 482 ? -15.504 -7.329 19.019 1.00 97.00 482 LEU A CA 1
ATOM 3717 C C . LEU A 1 482 ? -14.605 -8.333 18.289 1.00 97.00 482 LEU A C 1
ATOM 3719 O O . LEU A 1 482 ? -15.114 -9.333 17.793 1.00 97.00 482 LEU A O 1
ATOM 3723 N N . ALA A 1 483 ? -13.282 -8.140 18.312 1.00 96.62 483 ALA A N 1
ATOM 3724 C CA . ALA A 1 483 ? -12.332 -9.119 17.781 1.00 96.62 483 ALA A CA 1
ATOM 3725 C C . ALA A 1 483 ? -12.422 -10.468 18.515 1.00 96.62 483 ALA A C 1
ATOM 3727 O O . ALA A 1 483 ? -12.507 -11.517 17.881 1.00 96.62 483 ALA A O 1
ATOM 3728 N N . ALA A 1 484 ? -12.458 -10.455 19.854 1.00 96.56 484 ALA A N 1
ATOM 3729 C CA . ALA A 1 484 ? -12.597 -11.675 20.652 1.00 96.56 484 ALA A CA 1
ATOM 3730 C C . ALA A 1 484 ? -13.905 -12.418 20.338 1.00 96.56 484 ALA A C 1
ATOM 3732 O O . ALA A 1 484 ? -13.900 -13.642 20.188 1.00 96.56 484 ALA A O 1
ATOM 3733 N N . LYS A 1 485 ? -15.007 -11.672 20.181 1.00 96.75 485 LYS A N 1
ATOM 3734 C CA . LYS A 1 485 ? -16.307 -12.212 19.779 1.00 96.75 485 LYS A CA 1
ATOM 3735 C C . LYS A 1 485 ? -16.243 -12.840 18.381 1.00 96.75 485 LYS A C 1
ATOM 3737 O O . LYS A 1 485 ? -16.578 -14.013 18.242 1.00 96.75 485 LYS A O 1
ATOM 3742 N N . ALA A 1 486 ? -15.718 -12.121 17.389 1.00 95.75 486 ALA A N 1
ATOM 3743 C CA . ALA A 1 486 ? -15.582 -12.609 16.015 1.00 95.75 486 ALA A CA 1
ATOM 3744 C C . ALA A 1 486 ? -14.712 -13.875 15.910 1.00 95.75 486 ALA A C 1
ATOM 3746 O O . ALA A 1 486 ? -15.017 -14.768 15.120 1.00 95.75 486 ALA A O 1
ATOM 3747 N N . VAL A 1 487 ? -13.662 -13.994 16.733 1.00 94.12 487 VAL A N 1
ATOM 3748 C CA . VAL A 1 487 ? -12.861 -15.226 16.836 1.00 94.12 487 VAL A CA 1
ATOM 3749 C C . VAL A 1 487 ? -13.672 -16.366 17.448 1.00 94.12 487 VAL A C 1
ATOM 3751 O O . VAL A 1 487 ? -13.633 -17.477 16.925 1.00 94.12 487 VAL A O 1
ATOM 3754 N N . SER A 1 488 ? -14.407 -16.114 18.536 1.00 94.12 488 SER A N 1
ATOM 3755 C CA . SER A 1 488 ? -15.229 -17.147 19.185 1.00 94.12 488 SER A CA 1
ATOM 3756 C C . SER A 1 488 ? -16.373 -17.655 18.302 1.00 94.12 488 SER A C 1
ATOM 3758 O O . SER A 1 488 ? -16.704 -18.835 18.360 1.00 94.12 488 SER A O 1
ATOM 3760 N N . GLU A 1 489 ? -16.926 -16.787 17.453 1.00 94.81 489 GLU A N 1
ATOM 3761 C CA . GLU A 1 489 ? -18.002 -17.097 16.504 1.00 94.81 489 GLU A CA 1
ATOM 3762 C C . GLU A 1 489 ? -17.477 -17.647 15.162 1.00 94.81 489 GLU A C 1
ATOM 3764 O O . GLU A 1 489 ? -18.265 -17.996 14.285 1.00 94.81 489 GLU A O 1
ATOM 3769 N N . GLY A 1 490 ? -16.152 -17.739 14.976 1.00 92.69 490 GLY A N 1
ATOM 3770 C CA . GLY A 1 490 ? -15.546 -18.277 13.753 1.00 92.69 490 GLY A CA 1
ATOM 3771 C C . GLY A 1 490 ? -15.750 -17.397 12.514 1.00 92.69 490 GLY A C 1
ATOM 3772 O O . GLY A 1 490 ? -15.818 -17.898 11.394 1.00 92.69 490 GLY A O 1
ATOM 3773 N N . HIS A 1 491 ? -15.880 -16.081 12.687 1.00 92.88 491 HIS A N 1
ATOM 3774 C CA . HIS A 1 491 ? -16.087 -15.147 11.576 1.00 92.88 491 HIS A CA 1
ATOM 3775 C C . HIS A 1 491 ? -14.797 -14.848 10.791 1.00 92.88 491 HIS A C 1
ATOM 3777 O O . HIS A 1 491 ? -14.857 -14.553 9.595 1.00 92.88 491 HIS A O 1
ATOM 3783 N N . LEU A 1 492 ? -13.627 -14.973 11.431 1.00 91.44 492 LEU A N 1
ATOM 3784 C CA . LEU A 1 492 ? -12.309 -14.707 10.833 1.00 91.44 492 LEU A CA 1
ATOM 3785 C C . LEU A 1 492 ? -11.812 -15.879 9.961 1.00 91.44 492 LEU A C 1
ATOM 3787 O O . LEU A 1 492 ? -10.813 -16.531 10.256 1.00 91.44 492 LEU A O 1
ATOM 3791 N N . ASN A 1 493 ? -12.535 -16.147 8.872 1.00 88.50 493 ASN A N 1
ATOM 3792 C CA . ASN A 1 493 ? -12.245 -17.218 7.902 1.00 88.50 493 ASN A CA 1
ATOM 3793 C C . ASN A 1 493 ? -11.144 -16.860 6.883 1.00 88.50 493 ASN A C 1
ATOM 3795 O O . ASN A 1 493 ? -10.902 -17.588 5.913 1.00 88.50 493 ASN A O 1
ATOM 3799 N N . ASP A 1 494 ? -10.531 -15.693 7.045 1.00 91.94 494 ASP A N 1
ATOM 3800 C CA . ASP A 1 494 ? -9.396 -15.210 6.271 1.00 91.94 494 ASP A CA 1
ATOM 3801 C C . ASP A 1 494 ? -8.051 -15.656 6.870 1.00 91.94 494 ASP A C 1
ATOM 3803 O O . ASP A 1 494 ? -7.058 -15.665 6.149 1.00 91.94 494 ASP A O 1
ATOM 3807 N N . VAL A 1 495 ? -8.006 -16.071 8.140 1.00 96.00 495 VAL A N 1
ATOM 3808 C CA . VAL A 1 495 ? -6.772 -16.513 8.810 1.00 96.00 495 VAL A CA 1
ATOM 3809 C C . VAL A 1 495 ? -6.368 -17.914 8.364 1.00 96.00 495 VAL A C 1
ATOM 3811 O O . VAL A 1 495 ? -7.124 -18.871 8.523 1.00 96.00 495 VAL A O 1
ATOM 3814 N N . VAL A 1 496 ? -5.142 -18.049 7.862 1.00 94.12 496 VAL A N 1
ATOM 3815 C CA . VAL A 1 496 ? -4.554 -19.334 7.470 1.00 94.12 496 VAL A CA 1
ATOM 3816 C C . VAL A 1 496 ? -3.474 -19.765 8.465 1.00 94.12 496 VAL A C 1
ATOM 3818 O O . VAL A 1 496 ? -2.653 -18.939 8.853 1.00 94.12 496 VAL A O 1
ATOM 3821 N N . PRO A 1 497 ? -3.432 -21.035 8.904 1.00 94.12 497 PRO A N 1
ATOM 3822 C CA . PRO A 1 497 ? -2.371 -21.525 9.779 1.00 94.12 497 PRO A CA 1
ATOM 3823 C C . PRO A 1 497 ? -0.979 -21.380 9.154 1.00 94.12 497 PRO A C 1
ATOM 3825 O O . PRO A 1 497 ? -0.782 -21.730 7.992 1.00 94.12 497 PRO A O 1
ATOM 3828 N N . VAL A 1 498 ? 0.004 -20.933 9.937 1.00 94.50 498 VAL A N 1
ATOM 3829 C CA . VAL A 1 498 ? 1.405 -20.831 9.496 1.00 94.50 498 VAL A CA 1
ATOM 3830 C C . VAL A 1 498 ? 2.283 -21.744 10.338 1.00 94.50 498 VAL A C 1
ATOM 3832 O O . VAL A 1 498 ? 2.279 -21.676 11.569 1.00 94.50 498 VAL A O 1
ATOM 3835 N N . PHE A 1 499 ? 3.056 -22.595 9.666 1.00 92.38 499 PHE A N 1
ATOM 3836 C CA . PHE A 1 499 ? 4.094 -23.394 10.303 1.00 92.38 499 PHE A CA 1
ATOM 3837 C C . PHE A 1 499 ? 5.346 -22.541 10.521 1.00 92.38 499 PHE A C 1
ATOM 3839 O O . PHE A 1 499 ? 5.935 -22.041 9.564 1.00 92.38 499 PHE A O 1
ATOM 3846 N N . VAL A 1 500 ? 5.755 -22.399 11.780 1.00 91.06 500 VAL A N 1
ATOM 3847 C CA . VAL A 1 500 ? 6.976 -21.688 12.161 1.00 91.06 500 VAL A CA 1
ATOM 3848 C C . VAL A 1 500 ? 8.092 -22.714 12.378 1.00 91.06 500 VAL A C 1
ATOM 3850 O O . VAL A 1 500 ? 8.015 -23.498 13.336 1.00 91.06 500 VAL A O 1
ATOM 3853 N N . PRO A 1 501 ? 9.126 -22.734 11.518 1.00 82.88 501 PRO A N 1
ATOM 3854 C CA . PRO A 1 501 ? 10.283 -23.598 11.705 1.00 82.88 501 PRO A CA 1
ATOM 3855 C C . PRO A 1 501 ? 11.153 -23.088 12.865 1.00 82.88 501 PRO A C 1
ATOM 3857 O O . PRO A 1 501 ? 11.205 -21.895 13.145 1.00 82.88 501 PRO A O 1
ATOM 3860 N N . GLY A 1 502 ? 11.859 -23.985 13.554 1.00 79.00 502 GLY A N 1
ATOM 3861 C CA . GLY A 1 502 ? 12.786 -23.599 14.620 1.00 79.00 502 GLY A CA 1
ATOM 3862 C C . GLY A 1 502 ? 13.020 -24.703 15.645 1.00 79.00 502 GLY A C 1
ATOM 3863 O O . GLY A 1 502 ? 12.568 -25.834 15.479 1.00 79.00 502 GLY A O 1
ATOM 3864 N N . LYS A 1 503 ? 13.705 -24.365 16.749 1.00 71.94 503 LYS A N 1
ATOM 3865 C CA . LYS A 1 503 ? 14.024 -25.319 17.837 1.00 71.94 503 LYS A CA 1
ATOM 3866 C C . LYS A 1 503 ? 12.779 -25.944 18.481 1.00 71.94 503 LYS A C 1
ATOM 3868 O O . LYS A 1 503 ? 12.858 -27.038 19.026 1.00 71.94 503 LYS A O 1
ATOM 3873 N N . LYS A 1 504 ? 11.650 -25.232 18.449 1.00 81.19 504 LYS A N 1
ATOM 3874 C CA . LYS A 1 504 ? 10.329 -25.711 18.871 1.00 81.19 504 LYS A CA 1
ATOM 3875 C C . LYS A 1 504 ? 9.344 -25.441 17.730 1.00 81.19 504 LYS A C 1
ATOM 3877 O O . LYS A 1 504 ? 8.752 -24.360 17.721 1.00 81.19 504 LYS A O 1
ATOM 3882 N N . PRO A 1 505 ? 9.222 -26.357 16.753 1.00 86.50 505 PRO A N 1
ATOM 3883 C CA . PRO A 1 505 ? 8.313 -26.164 15.633 1.00 86.50 505 PRO A CA 1
ATOM 3884 C C . PRO A 1 505 ? 6.884 -26.047 16.159 1.00 86.50 505 PRO A C 1
ATOM 3886 O O . PRO A 1 505 ? 6.468 -26.811 17.034 1.00 86.50 505 PRO A O 1
ATOM 3889 N N . LYS A 1 506 ? 6.141 -25.067 15.651 1.00 92.31 506 LYS A N 1
ATOM 3890 C CA . LYS A 1 506 ? 4.759 -24.815 16.064 1.00 92.31 506 LYS A CA 1
ATOM 3891 C C . LYS A 1 506 ? 3.928 -24.321 14.896 1.00 92.31 506 LYS A C 1
ATOM 3893 O O . LYS A 1 506 ? 4.438 -23.669 13.990 1.00 92.31 506 LYS A O 1
ATOM 3898 N N . ILE A 1 507 ? 2.636 -24.611 14.952 1.00 93.94 507 ILE A N 1
ATOM 3899 C CA . ILE A 1 507 ? 1.659 -24.079 14.009 1.00 93.94 507 ILE A CA 1
ATOM 3900 C C . ILE A 1 507 ? 0.930 -22.945 14.715 1.00 93.94 507 ILE A C 1
ATOM 3902 O O . ILE A 1 507 ? 0.311 -23.157 15.760 1.00 93.94 507 ILE A O 1
ATOM 3906 N N . VAL A 1 508 ? 1.015 -21.743 14.154 1.00 94.25 508 VAL A N 1
ATOM 3907 C CA . VAL A 1 508 ? 0.291 -20.579 14.658 1.00 94.25 508 VAL A CA 1
ATOM 3908 C C . VAL A 1 508 ? -1.002 -20.434 13.868 1.00 94.25 508 VAL A C 1
ATOM 3910 O O . VAL A 1 508 ? -0.982 -20.387 12.641 1.00 94.25 508 VAL A O 1
ATOM 3913 N N . THR A 1 509 ? -2.129 -20.385 14.575 1.00 93.88 509 THR A N 1
ATOM 3914 C CA . THR A 1 509 ? -3.479 -20.363 13.982 1.00 93.88 509 THR A CA 1
ATOM 3915 C C . THR A 1 509 ? -4.302 -19.141 14.372 1.00 93.88 509 THR A C 1
ATOM 3917 O O . THR A 1 509 ? -5.354 -18.911 13.788 1.00 93.88 509 THR A O 1
ATOM 3920 N N . LYS A 1 510 ? -3.862 -18.370 15.372 1.00 93.75 510 LYS A N 1
ATOM 3921 C CA . LYS A 1 510 ? -4.630 -17.269 15.961 1.00 93.75 510 LYS A CA 1
ATOM 3922 C C . LYS A 1 510 ? -3.781 -16.015 16.075 1.00 93.75 510 LYS A C 1
ATOM 3924 O O . LYS A 1 510 ? -2.585 -16.105 16.349 1.00 93.75 510 LYS A O 1
ATOM 3929 N N . ASP A 1 511 ? -4.432 -14.870 15.918 1.00 95.94 511 ASP A N 1
ATOM 3930 C CA . ASP A 1 511 ? -3.856 -13.566 16.238 1.00 95.94 511 ASP A CA 1
ATOM 3931 C C . ASP A 1 511 ? -3.552 -13.501 17.747 1.00 95.94 511 ASP A C 1
ATOM 3933 O O . ASP A 1 511 ? -4.356 -13.953 18.567 1.00 95.94 511 ASP A O 1
ATOM 3937 N N . ASN A 1 512 ? -2.405 -12.939 18.136 1.00 94.12 512 ASN A N 1
ATOM 3938 C CA . ASN A 1 512 ? -1.992 -12.850 19.549 1.00 94.12 512 ASN A CA 1
ATOM 3939 C C . ASN A 1 512 ? -2.173 -11.444 20.157 1.00 94.12 512 ASN A C 1
ATOM 3941 O O . ASN A 1 512 ? -1.836 -11.224 21.320 1.00 94.12 512 ASN A O 1
ATOM 3945 N N . GLY A 1 513 ? -2.715 -10.503 19.380 1.00 92.44 513 GLY A N 1
ATOM 3946 C CA . GLY A 1 513 ? -2.982 -9.127 19.800 1.00 92.44 513 GLY A CA 1
ATOM 3947 C C . GLY A 1 513 ? -4.284 -8.924 20.578 1.00 92.44 513 GLY A C 1
ATOM 3948 O O . GLY A 1 513 ? -4.464 -7.903 21.247 1.00 92.44 513 GLY A O 1
ATOM 3949 N N . ILE A 1 514 ? -5.203 -9.890 20.519 1.00 93.94 514 ILE A N 1
ATOM 3950 C CA . ILE A 1 514 ? -6.540 -9.762 21.102 1.00 93.94 514 ILE A CA 1
ATOM 3951 C C . ILE A 1 514 ? -6.450 -9.873 22.628 1.00 93.94 514 ILE A C 1
ATOM 3953 O O . ILE A 1 514 ? -6.277 -10.957 23.182 1.00 93.94 514 ILE A O 1
ATOM 3957 N N . ARG A 1 515 ? -6.614 -8.740 23.318 1.00 91.56 515 ARG A N 1
ATOM 3958 C CA . ARG A 1 515 ? -6.597 -8.639 24.782 1.00 91.56 515 ARG A CA 1
ATOM 3959 C C . ARG A 1 515 ? -7.776 -7.809 25.283 1.00 91.56 515 ARG A C 1
ATOM 3961 O O . ARG A 1 515 ? -7.867 -6.614 25.031 1.00 91.56 515 ARG A O 1
ATOM 3968 N N . VAL A 1 516 ? -8.698 -8.440 26.003 1.00 88.94 516 VAL A N 1
ATOM 3969 C CA . VAL A 1 516 ? -9.836 -7.736 26.606 1.00 88.94 516 VAL A CA 1
ATOM 3970 C C . VAL A 1 516 ? -9.432 -7.269 28.003 1.00 88.94 516 VAL A C 1
ATOM 3972 O O . VAL A 1 516 ? -9.261 -8.084 28.905 1.00 88.94 516 VAL A O 1
ATOM 3975 N N . SER A 1 517 ? -9.261 -5.959 28.172 1.00 89.62 517 SER A N 1
ATOM 3976 C CA . SER A 1 517 ? -8.903 -5.327 29.451 1.00 89.62 517 SER A CA 1
ATOM 3977 C C . SER A 1 517 ? -10.080 -4.560 30.059 1.00 89.62 517 SER A C 1
ATOM 3979 O O . SER A 1 517 ? -11.048 -4.232 29.367 1.00 89.62 517 SER A O 1
ATOM 3981 N N . SER A 1 518 ? -10.005 -4.266 31.363 1.00 92.19 518 SER A N 1
ATOM 3982 C CA . SER A 1 518 ? -10.973 -3.391 32.037 1.00 92.19 518 SER A CA 1
ATOM 3983 C C . SER A 1 518 ? -10.610 -1.910 31.874 1.00 92.19 518 SER A C 1
ATOM 3985 O O . SER A 1 518 ? -9.447 -1.555 31.668 1.00 92.19 518 SER A O 1
ATOM 3987 N N . MET A 1 519 ? -11.605 -1.028 32.008 1.00 92.75 519 MET A N 1
ATOM 3988 C CA . MET A 1 519 ? -11.394 0.424 31.927 1.00 92.75 519 MET A CA 1
ATOM 3989 C C . MET A 1 519 ? -10.390 0.922 32.978 1.00 92.75 519 MET A C 1
ATOM 3991 O O . MET A 1 519 ? -9.519 1.735 32.685 1.00 92.75 519 MET A O 1
ATOM 3995 N N . GLU A 1 520 ? -10.451 0.368 34.188 1.00 90.94 520 GLU A N 1
ATOM 3996 C CA . GLU A 1 520 ? -9.540 0.686 35.294 1.00 90.94 520 GLU A CA 1
ATOM 3997 C C . GLU A 1 520 ? -8.081 0.324 34.985 1.00 90.94 520 GLU A C 1
ATOM 3999 O O . GLU A 1 520 ? -7.159 1.016 35.416 1.00 90.94 520 GLU A O 1
ATOM 4004 N N . GLN A 1 521 ? -7.848 -0.768 34.247 1.00 92.06 521 GLN A N 1
ATOM 4005 C CA . GLN A 1 521 ? -6.504 -1.172 33.831 1.00 92.06 521 GLN A CA 1
ATOM 4006 C C . GLN A 1 521 ? -5.949 -0.228 32.764 1.00 92.06 521 GLN A C 1
ATOM 4008 O O . GLN A 1 521 ? -4.786 0.166 32.855 1.00 92.06 521 GLN A O 1
ATOM 4013 N N . LEU A 1 522 ? -6.774 0.170 31.790 1.00 91.44 522 LEU A N 1
ATOM 4014 C CA . LEU A 1 522 ? -6.354 1.097 30.739 1.00 91.44 522 LEU A CA 1
ATOM 4015 C C . LEU A 1 522 ? -6.062 2.493 31.289 1.00 91.44 522 LEU A C 1
ATOM 4017 O O . LEU A 1 522 ? -5.049 3.081 30.919 1.00 91.44 522 LEU A O 1
ATOM 4021 N N . GLN A 1 523 ? -6.858 2.990 32.238 1.00 90.25 523 GLN A N 1
ATOM 4022 C CA . GLN A 1 523 ? -6.637 4.300 32.865 1.00 90.25 523 GLN A CA 1
ATOM 4023 C C . GLN A 1 523 ? -5.319 4.387 33.649 1.00 90.25 523 GLN A C 1
ATOM 4025 O O . GLN A 1 523 ? -4.722 5.460 33.727 1.00 90.25 523 GLN A O 1
ATOM 4030 N N . LYS A 1 524 ? -4.818 3.266 34.188 1.00 93.38 524 LYS A N 1
ATOM 4031 C CA . LYS A 1 524 ? -3.516 3.207 34.880 1.00 93.38 524 LYS A CA 1
ATOM 4032 C C . LYS A 1 524 ? -2.320 3.345 33.930 1.00 93.38 524 LYS A C 1
ATOM 4034 O O . LYS A 1 524 ? -1.206 3.599 34.392 1.00 93.38 524 LYS A O 1
ATOM 4039 N N . LEU A 1 525 ? -2.512 3.167 32.619 1.00 93.75 525 LEU A N 1
ATOM 4040 C CA . LEU A 1 525 ? -1.428 3.261 31.643 1.00 93.75 525 LEU A CA 1
ATOM 4041 C C . LEU A 1 525 ? -0.987 4.712 31.438 1.00 93.75 525 LEU A C 1
ATOM 4043 O O . LEU A 1 525 ? -1.799 5.612 31.200 1.00 93.75 525 LEU A O 1
ATOM 4047 N N . LYS A 1 526 ? 0.334 4.908 31.472 1.00 94.00 526 LYS A N 1
ATOM 4048 C CA . LYS A 1 526 ? 0.974 6.190 31.172 1.00 94.00 526 LYS A CA 1
ATOM 4049 C C . LYS A 1 526 ? 0.891 6.498 29.667 1.00 94.00 526 LYS A C 1
ATOM 4051 O O . LYS A 1 526 ? 0.936 5.563 28.862 1.00 94.00 526 LYS A O 1
ATOM 4056 N N . PRO A 1 527 ? 0.841 7.784 29.280 1.00 93.94 527 PRO A N 1
ATOM 4057 C CA . PRO A 1 527 ? 0.952 8.201 27.883 1.00 93.94 527 PRO A CA 1
ATOM 4058 C C . PRO A 1 527 ? 2.222 7.663 27.220 1.00 93.94 527 PRO A C 1
ATOM 4060 O O . PRO A 1 527 ? 3.304 7.669 27.822 1.00 93.94 527 PRO A O 1
ATOM 4063 N N . ALA A 1 528 ? 2.084 7.173 25.988 1.00 90.00 528 ALA A N 1
ATOM 4064 C CA . ALA A 1 528 ? 3.173 6.525 25.261 1.00 90.00 528 ALA A CA 1
ATOM 4065 C C . ALA A 1 528 ? 4.071 7.540 24.539 1.00 90.00 528 ALA A C 1
ATOM 4067 O O . ALA A 1 528 ? 5.295 7.412 24.604 1.00 90.00 528 ALA A O 1
ATOM 4068 N N . PHE A 1 529 ? 3.469 8.558 23.915 1.00 87.75 529 PHE A N 1
ATOM 4069 C CA . PHE A 1 529 ? 4.152 9.488 23.013 1.00 87.75 529 PHE A CA 1
ATOM 4070 C C . PHE A 1 529 ? 4.397 10.855 23.660 1.00 87.75 529 PHE A C 1
ATOM 4072 O O . PHE A 1 529 ? 5.549 11.204 23.919 1.00 87.75 529 PHE A O 1
ATOM 4079 N N . ILE A 1 530 ? 3.341 11.611 23.980 1.00 87.12 530 ILE A N 1
ATOM 4080 C CA . ILE A 1 530 ? 3.469 12.917 24.642 1.00 87.12 530 ILE A CA 1
ATOM 4081 C C . ILE A 1 530 ? 3.376 12.738 26.161 1.00 87.12 530 ILE A C 1
ATOM 4083 O O . ILE A 1 530 ? 2.354 12.312 26.693 1.00 87.12 530 ILE A O 1
ATOM 4087 N N . LYS A 1 531 ? 4.443 13.063 26.895 1.00 88.31 531 LYS A N 1
ATOM 4088 C CA . LYS A 1 531 ? 4.497 12.915 28.360 1.00 88.31 531 LYS A CA 1
ATOM 4089 C C . LYS A 1 531 ? 4.608 14.285 29.038 1.00 88.31 531 LYS A C 1
ATOM 4091 O O . LYS A 1 531 ? 5.397 15.102 28.574 1.00 88.31 531 LYS A O 1
ATOM 4096 N N . PRO A 1 532 ? 3.897 14.536 30.157 1.00 85.88 532 PRO A N 1
ATOM 4097 C CA . PRO A 1 532 ? 2.945 13.652 30.848 1.00 85.88 532 PRO A CA 1
ATOM 4098 C C . PRO A 1 532 ? 1.478 13.770 30.384 1.00 85.88 532 PRO A C 1
ATOM 4100 O O . PRO A 1 532 ? 0.636 13.054 30.912 1.00 85.88 532 PRO A O 1
ATOM 4103 N N . HIS A 1 533 ? 1.158 14.672 29.454 1.00 88.62 533 HIS A N 1
ATOM 4104 C CA . HIS A 1 533 ? -0.215 15.109 29.150 1.00 88.62 533 HIS A CA 1
ATOM 4105 C C . HIS A 1 533 ? -0.832 14.486 27.884 1.00 88.62 533 HIS A C 1
ATOM 4107 O O . HIS A 1 533 ? -1.933 14.867 27.496 1.00 88.62 533 HIS A O 1
ATOM 4113 N N . GLY A 1 534 ? -0.152 13.540 27.234 1.00 89.94 534 GLY A N 1
ATOM 4114 C CA . GLY A 1 534 ? -0.702 12.815 26.091 1.00 89.94 534 GLY A CA 1
ATOM 4115 C C . GLY A 1 534 ? -1.907 11.950 26.464 1.00 89.94 534 GLY A C 1
ATOM 4116 O O . GLY A 1 534 ? -2.092 11.525 27.606 1.00 89.94 534 GLY A O 1
ATOM 4117 N N . THR A 1 535 ? -2.729 11.668 25.468 1.00 93.62 535 THR A N 1
ATOM 4118 C CA . THR A 1 535 ? -3.946 10.858 25.564 1.00 93.62 535 THR A CA 1
ATOM 4119 C C . THR A 1 535 ? -3.754 9.451 24.993 1.00 93.62 535 THR A C 1
ATOM 4121 O O . THR A 1 535 ? -4.398 8.504 25.449 1.00 93.62 535 THR A O 1
ATOM 4124 N N . ILE A 1 536 ? -2.819 9.271 24.062 1.00 93.75 536 ILE A N 1
ATOM 4125 C CA . ILE A 1 536 ? -2.525 7.977 23.459 1.00 93.75 536 ILE A CA 1
ATOM 4126 C C . ILE A 1 536 ? -1.622 7.149 24.380 1.00 93.75 536 ILE A C 1
ATOM 4128 O O . ILE A 1 536 ? -0.588 7.597 24.888 1.00 93.75 536 ILE A O 1
ATOM 4132 N N . THR A 1 537 ? -1.995 5.888 24.563 1.00 94.06 537 THR A N 1
ATOM 4133 C CA . THR A 1 537 ? -1.269 4.885 25.342 1.00 94.06 537 THR A CA 1
ATOM 4134 C C . THR A 1 537 ? -1.061 3.610 24.550 1.00 94.06 537 THR A C 1
ATOM 4136 O O . THR A 1 537 ? -1.708 3.367 23.538 1.00 94.06 537 THR A O 1
ATOM 4139 N N . ALA A 1 538 ? -0.213 2.724 25.071 1.00 91.44 538 ALA A N 1
ATOM 4140 C CA . ALA A 1 538 ? -0.044 1.386 24.514 1.00 91.44 538 ALA A CA 1
ATOM 4141 C C . ALA A 1 538 ? -1.334 0.539 24.528 1.00 91.44 538 ALA A C 1
ATOM 4143 O O . ALA A 1 538 ? -1.358 -0.512 23.894 1.00 91.44 538 ALA A O 1
ATOM 4144 N N . GLY A 1 539 ? -2.373 0.944 25.272 1.00 91.88 539 GLY A N 1
ATOM 4145 C CA . GLY A 1 539 ? -3.661 0.252 25.332 1.00 91.88 539 GLY A CA 1
ATOM 4146 C C . GLY A 1 539 ? -4.679 0.725 24.292 1.00 91.88 539 GLY A C 1
ATOM 4147 O O . GLY A 1 539 ? -5.557 -0.049 23.934 1.00 91.88 539 GLY A O 1
ATOM 4148 N N . ASN A 1 540 ? -4.550 1.958 23.790 1.00 94.12 540 ASN A N 1
ATOM 4149 C CA . ASN A 1 540 ? -5.468 2.562 22.815 1.00 94.12 540 ASN A CA 1
ATOM 4150 C C . ASN A 1 540 ? -4.797 2.883 21.459 1.00 94.12 540 ASN A C 1
ATOM 4152 O O . ASN A 1 540 ? -5.350 3.599 20.619 1.00 94.12 540 ASN A O 1
ATOM 4156 N N . ALA A 1 541 ? -3.615 2.308 21.241 1.00 93.56 541 ALA A N 1
ATOM 4157 C CA . ALA A 1 541 ? -2.845 2.347 20.007 1.00 93.56 541 ALA A CA 1
ATOM 4158 C C . ALA A 1 541 ? -2.717 0.942 19.407 1.00 93.56 541 ALA A C 1
ATOM 4160 O O . ALA A 1 541 ? -2.675 -0.049 20.143 1.00 93.56 541 ALA A O 1
ATOM 4161 N N . SER A 1 542 ? -2.587 0.865 18.081 1.00 92.88 542 SER A N 1
ATOM 4162 C CA . SER A 1 542 ? -2.087 -0.351 17.432 1.00 92.88 542 SER A CA 1
ATOM 4163 C C . SER A 1 542 ? -0.630 -0.629 17.832 1.00 92.88 542 SER A C 1
ATOM 4165 O O . SER A 1 542 ? 0.096 0.251 18.303 1.00 92.88 542 SER A O 1
ATOM 4167 N N . PHE A 1 543 ? -0.205 -1.880 17.680 1.00 91.94 543 PHE A N 1
ATOM 4168 C CA . PHE A 1 543 ? 1.126 -2.357 18.055 1.00 91.94 543 PHE A CA 1
ATOM 4169 C C . PHE A 1 543 ? 1.911 -2.819 16.824 1.00 91.94 543 PHE A C 1
ATOM 4171 O O . PHE A 1 543 ? 1.338 -3.132 15.779 1.00 91.94 543 PHE A O 1
ATOM 4178 N N . LEU A 1 544 ? 3.239 -2.877 16.953 1.00 92.31 544 LEU A N 1
ATOM 4179 C CA . LEU A 1 544 ? 4.101 -3.437 15.912 1.00 92.31 544 LEU A CA 1
ATOM 4180 C C . LEU A 1 544 ? 3.713 -4.898 15.693 1.00 92.31 544 LEU A C 1
ATOM 4182 O O . LEU A 1 544 ? 3.623 -5.669 16.652 1.00 92.31 544 LEU A O 1
ATOM 4186 N N . THR A 1 545 ? 3.402 -5.232 14.445 1.00 95.00 545 THR A N 1
ATOM 4187 C CA . THR A 1 545 ? 2.817 -6.517 14.075 1.00 95.00 545 THR A CA 1
ATOM 4188 C C . THR A 1 545 ? 3.509 -7.071 12.838 1.00 95.00 545 THR A C 1
ATOM 4190 O O . THR A 1 545 ? 3.727 -6.345 11.868 1.00 95.00 545 THR A O 1
ATOM 4193 N N . ASP A 1 546 ? 3.773 -8.369 12.857 1.00 96.69 546 ASP A N 1
ATOM 4194 C CA . ASP A 1 546 ? 4.250 -9.149 11.727 1.00 96.69 546 ASP A CA 1
ATOM 4195 C C . ASP A 1 546 ? 3.081 -9.913 11.098 1.00 96.69 546 ASP A C 1
ATOM 4197 O O . ASP A 1 546 ? 2.254 -10.510 11.798 1.00 96.69 546 ASP A O 1
ATOM 4201 N N . GLY A 1 547 ? 3.014 -9.922 9.770 1.00 97.12 547 GLY A N 1
ATOM 4202 C CA . GLY A 1 547 ? 1.988 -10.673 9.054 1.00 97.12 547 GLY A CA 1
ATOM 4203 C C . GLY A 1 547 ? 1.964 -10.402 7.555 1.00 97.12 547 GLY A C 1
ATOM 4204 O O . GLY A 1 547 ? 2.505 -9.405 7.078 1.00 97.12 547 GLY A O 1
ATOM 4205 N N . ALA A 1 548 ? 1.308 -11.296 6.819 1.00 98.12 548 ALA A N 1
ATOM 4206 C CA . ALA A 1 548 ? 1.128 -11.210 5.376 1.00 98.12 548 ALA A CA 1
ATOM 4207 C C . ALA A 1 548 ? -0.320 -11.492 4.958 1.00 98.12 548 ALA A C 1
ATOM 4209 O O . ALA A 1 548 ? -1.080 -12.138 5.681 1.00 98.12 548 ALA A O 1
ATOM 4210 N N . SER A 1 549 ? -0.703 -11.017 3.779 1.00 98.38 549 SER A N 1
ATOM 4211 C CA . SER A 1 549 ? -2.022 -11.205 3.183 1.00 98.38 549 SER A CA 1
ATOM 4212 C C . SER A 1 549 ? -1.942 -11.352 1.664 1.00 98.38 549 SER A C 1
ATOM 4214 O O . SER A 1 549 ? -0.982 -10.920 1.018 1.00 98.38 549 SER A O 1
ATOM 4216 N N . ALA A 1 550 ? -2.949 -12.007 1.089 1.00 98.38 550 ALA A N 1
ATOM 4217 C CA . ALA A 1 550 ? -3.084 -12.223 -0.346 1.00 98.38 550 ALA A CA 1
ATOM 4218 C C . ALA A 1 550 ? -4.569 -12.317 -0.738 1.00 98.38 550 ALA A C 1
ATOM 4220 O O . ALA A 1 550 ? -5.377 -12.893 -0.013 1.00 98.38 550 ALA A O 1
ATOM 4221 N N . ALA A 1 551 ? -4.928 -11.759 -1.887 1.00 98.31 551 ALA A N 1
ATOM 4222 C CA . ALA A 1 551 ? -6.271 -11.711 -2.444 1.00 98.31 551 ALA A CA 1
ATOM 4223 C C . ALA A 1 551 ? -6.233 -12.043 -3.935 1.00 98.31 551 ALA A C 1
ATOM 4225 O O . ALA A 1 551 ? -5.408 -11.508 -4.678 1.00 98.31 551 ALA A O 1
ATOM 4226 N N . LEU A 1 552 ? -7.153 -12.906 -4.362 1.00 98.38 552 LEU A N 1
ATOM 4227 C CA . LEU A 1 552 ? -7.330 -13.292 -5.756 1.00 98.38 552 LEU A CA 1
ATOM 4228 C C . LEU A 1 552 ? -8.399 -12.409 -6.400 1.00 98.38 552 LEU A C 1
ATOM 4230 O O . LEU A 1 552 ? -9.563 -12.425 -5.983 1.00 98.38 552 LEU A O 1
ATOM 4234 N N . LEU A 1 553 ? -7.991 -11.648 -7.413 1.00 98.31 553 LEU A N 1
ATOM 4235 C CA . LEU A 1 553 ? -8.837 -10.725 -8.160 1.00 98.31 553 LEU A CA 1
ATOM 4236 C C . LEU A 1 553 ? -8.957 -11.198 -9.608 1.00 98.31 553 LEU A C 1
ATOM 4238 O O . LEU A 1 553 ? -7.968 -11.602 -10.220 1.00 98.31 553 LEU A O 1
ATOM 4242 N N . MET A 1 554 ? -10.166 -11.137 -10.156 1.00 97.75 554 MET A N 1
ATOM 4243 C CA . MET A 1 554 ? -10.445 -11.560 -11.529 1.00 97.75 554 MET A CA 1
ATOM 4244 C C . MET A 1 554 ? -11.449 -10.622 -12.195 1.00 97.75 554 MET A C 1
ATOM 4246 O O . MET A 1 554 ? -12.173 -9.884 -11.515 1.00 97.75 554 MET A O 1
ATOM 4250 N N . THR A 1 555 ? -11.522 -10.668 -13.522 1.00 97.31 555 THR A N 1
ATOM 4251 C CA . THR A 1 555 ? -12.697 -10.166 -14.242 1.00 97.31 555 THR A CA 1
ATOM 4252 C C . THR A 1 555 ? -13.895 -11.086 -13.972 1.00 97.31 555 THR A C 1
ATOM 4254 O O . THR A 1 555 ? -13.747 -12.300 -13.814 1.00 97.31 555 THR A O 1
ATOM 4257 N N . GLU A 1 556 ? -15.097 -10.515 -13.864 1.00 96.06 556 GLU A N 1
ATOM 4258 C CA . GLU A 1 556 ? -16.321 -11.273 -13.566 1.00 96.06 556 GLU A CA 1
ATOM 4259 C C . GLU A 1 556 ? -16.576 -12.380 -14.596 1.00 96.06 556 GLU A C 1
ATOM 4261 O O . GLU A 1 556 ? -16.829 -13.524 -14.218 1.00 96.06 556 GLU A O 1
ATOM 4266 N N . ASP A 1 557 ? -16.445 -12.055 -15.883 1.00 95.06 557 ASP A N 1
ATOM 4267 C CA . ASP A 1 557 ? -16.672 -12.996 -16.982 1.00 95.06 557 ASP A CA 1
ATOM 4268 C C . ASP A 1 557 ? -15.731 -14.205 -16.887 1.00 95.06 557 ASP A C 1
ATOM 4270 O O . ASP A 1 557 ? -16.148 -15.351 -17.079 1.00 95.06 557 ASP A O 1
ATOM 4274 N N . TYR A 1 558 ? -14.466 -13.962 -16.528 1.00 95.56 558 TYR A N 1
ATOM 4275 C CA . TYR A 1 558 ? -13.480 -15.017 -16.334 1.00 95.56 558 TYR A CA 1
ATOM 4276 C C . TYR A 1 558 ? -13.811 -15.885 -15.122 1.00 95.56 558 TYR A C 1
ATOM 4278 O O . TYR A 1 558 ? -13.799 -17.115 -15.226 1.00 95.56 558 TYR A O 1
ATOM 4286 N N . ALA A 1 559 ? -14.137 -15.256 -13.989 1.00 95.69 559 ALA A N 1
ATOM 4287 C CA . ALA A 1 559 ? -14.466 -15.954 -12.753 1.00 95.69 559 ALA A CA 1
ATOM 4288 C C . ALA A 1 559 ? -15.654 -16.909 -12.954 1.00 95.69 559 ALA A C 1
ATOM 4290 O O . ALA A 1 559 ? -15.575 -18.080 -12.581 1.00 95.69 559 ALA A O 1
ATOM 4291 N N . LEU A 1 560 ? -16.721 -16.438 -13.607 1.00 95.25 560 LEU A N 1
ATOM 4292 C CA . LEU A 1 560 ? -17.912 -17.241 -13.884 1.00 95.25 560 LEU A CA 1
ATOM 4293 C C . LEU A 1 560 ? -17.636 -18.371 -14.883 1.00 95.25 560 LEU A C 1
ATOM 4295 O O . LEU A 1 560 ? -18.072 -19.501 -14.661 1.00 95.25 560 LEU A O 1
ATOM 4299 N N . LYS A 1 561 ? -16.871 -18.102 -15.950 1.00 95.25 561 LYS A N 1
ATOM 4300 C CA . LYS A 1 561 ? -16.516 -19.108 -16.965 1.00 95.25 561 LYS A CA 1
ATOM 4301 C C . LYS A 1 561 ? -15.723 -20.284 -16.384 1.00 95.25 561 LYS A C 1
ATOM 4303 O O . LYS A 1 561 ? -15.903 -21.411 -16.837 1.00 95.25 561 LYS A O 1
ATOM 4308 N N . HIS A 1 562 ? -14.885 -20.030 -15.380 1.00 94.25 562 HIS A N 1
ATOM 4309 C CA . HIS A 1 562 ? -14.052 -21.047 -14.728 1.00 94.25 562 HIS A CA 1
ATOM 4310 C C . HIS A 1 562 ? -14.680 -21.612 -13.441 1.00 94.25 562 HIS A C 1
ATOM 4312 O O . HIS A 1 562 ? -14.038 -22.368 -12.718 1.00 94.25 562 HIS A O 1
ATOM 4318 N N . GLY A 1 563 ? -15.946 -21.281 -13.154 1.00 94.12 563 GLY A N 1
ATOM 4319 C CA . GLY A 1 563 ? -16.696 -21.853 -12.032 1.00 94.12 563 GLY A CA 1
ATOM 4320 C C . GLY A 1 563 ? -16.317 -21.307 -10.651 1.00 94.12 563 GLY A C 1
ATOM 4321 O O . GLY A 1 563 ? -16.689 -21.905 -9.638 1.00 94.12 563 GLY A O 1
ATOM 4322 N N . TYR A 1 564 ? -15.609 -20.178 -10.580 1.00 95.62 564 TYR A N 1
ATOM 4323 C CA . TYR A 1 564 ? -15.353 -19.498 -9.314 1.00 95.62 564 TYR A CA 1
ATOM 4324 C C . TYR A 1 564 ? -16.632 -18.862 -8.770 1.00 95.62 564 TYR A C 1
ATOM 4326 O O . TYR A 1 564 ? -17.534 -18.473 -9.512 1.00 95.62 564 TYR A O 1
ATOM 4334 N N . LYS A 1 565 ? -16.691 -18.720 -7.443 1.00 93.69 565 LYS A N 1
ATOM 4335 C CA . LYS A 1 565 ? -17.779 -18.034 -6.737 1.00 93.69 565 LYS A CA 1
ATOM 4336 C C . LYS A 1 565 ? -17.254 -16.739 -6.121 1.00 93.69 565 LYS A C 1
ATOM 4338 O O . LYS A 1 565 ? -16.689 -16.791 -5.025 1.00 93.69 565 LYS A O 1
ATOM 4343 N N . PRO A 1 566 ? -17.406 -15.592 -6.804 1.00 95.62 566 PRO A N 1
ATOM 4344 C CA . PRO A 1 566 ? -17.013 -14.302 -6.262 1.00 95.62 566 PRO A CA 1
ATOM 4345 C C . PRO A 1 566 ? -17.646 -13.992 -4.903 1.00 95.62 566 PRO A C 1
ATOM 4347 O O . PRO A 1 566 ? -18.802 -14.322 -4.642 1.00 95.62 566 PRO A O 1
ATOM 4350 N N . LYS A 1 567 ? -16.897 -13.306 -4.035 1.00 94.56 567 LYS A N 1
ATOM 4351 C CA . LYS A 1 567 ? -17.393 -12.810 -2.743 1.00 94.56 567 LYS A CA 1
ATOM 4352 C C . LYS A 1 567 ? -17.978 -11.409 -2.836 1.00 94.56 567 LYS A C 1
ATOM 4354 O O . LYS A 1 567 ? -18.958 -11.109 -2.157 1.00 94.56 567 LYS A O 1
ATOM 4359 N N . ALA A 1 568 ? -17.344 -10.551 -3.625 1.00 96.94 568 ALA A N 1
ATOM 4360 C CA . ALA A 1 568 ? -17.717 -9.152 -3.753 1.00 96.94 568 ALA A CA 1
ATOM 4361 C C . ALA A 1 568 ? -17.207 -8.562 -5.070 1.00 96.94 568 ALA A C 1
ATOM 4363 O O . ALA A 1 568 ? -16.201 -9.014 -5.619 1.00 96.94 568 ALA A O 1
ATOM 4364 N N . TYR A 1 569 ? -17.863 -7.506 -5.533 1.00 97.25 569 TYR A N 1
ATOM 4365 C CA . TYR A 1 569 ? -17.345 -6.608 -6.553 1.00 97.25 569 TYR A CA 1
ATOM 4366 C C . TYR A 1 569 ? -16.443 -5.547 -5.926 1.00 97.25 569 TYR A C 1
ATOM 4368 O O . TYR A 1 569 ? -16.784 -4.939 -4.907 1.00 97.25 569 TYR A O 1
ATOM 4376 N N . LEU A 1 570 ? -15.328 -5.257 -6.590 1.00 97.00 570 LEU A N 1
ATOM 4377 C CA . LEU A 1 570 ? -14.491 -4.100 -6.290 1.00 97.00 570 LEU A CA 1
ATOM 4378 C C . LEU A 1 570 ? -14.872 -2.974 -7.256 1.00 97.00 570 LEU A C 1
ATOM 4380 O O . LEU A 1 570 ? -14.604 -3.063 -8.453 1.00 97.00 570 LEU A O 1
ATOM 4384 N N . ARG A 1 571 ? -15.554 -1.937 -6.753 1.00 94.62 571 ARG A N 1
ATOM 4385 C CA . ARG A 1 571 ? -16.220 -0.934 -7.600 1.00 94.62 571 ARG A CA 1
ATOM 4386 C C . ARG A 1 571 ? -15.345 0.264 -7.928 1.00 94.62 571 ARG A C 1
ATOM 4388 O O . ARG A 1 571 ? -14.854 0.393 -9.045 1.00 94.62 571 ARG A O 1
ATOM 4395 N N . ASP A 1 572 ? -15.208 1.181 -6.984 1.00 95.25 572 ASP A N 1
ATOM 4396 C CA . ASP A 1 572 ? -14.461 2.420 -7.178 1.00 95.25 572 ASP A CA 1
ATOM 4397 C C . ASP A 1 572 ? -13.533 2.642 -5.990 1.00 95.25 572 ASP A C 1
ATOM 4399 O O . ASP A 1 572 ? -13.758 2.128 -4.894 1.00 95.25 572 ASP A O 1
ATOM 4403 N N . PHE A 1 573 ? -12.479 3.406 -6.215 1.00 96.81 573 PHE A N 1
ATOM 4404 C CA . PHE A 1 573 ? -11.520 3.768 -5.194 1.00 96.81 573 PHE A CA 1
ATOM 4405 C C . PHE A 1 573 ? -11.040 5.200 -5.405 1.00 96.81 573 PHE A C 1
ATOM 4407 O O . PHE A 1 573 ? -11.156 5.788 -6.487 1.00 96.81 573 PHE A O 1
ATOM 4414 N N . GLN A 1 574 ? -10.503 5.782 -4.343 1.00 97.12 574 GLN A N 1
ATOM 4415 C CA . GLN A 1 574 ? -9.946 7.121 -4.363 1.00 97.12 574 GLN A CA 1
ATOM 4416 C C . GLN A 1 574 ? -8.737 7.177 -3.439 1.00 97.12 574 GLN A C 1
ATOM 4418 O O . GLN A 1 574 ? -8.816 6.759 -2.287 1.00 97.12 574 GLN A O 1
ATOM 4423 N N . TYR A 1 575 ? -7.643 7.743 -3.940 1.00 97.00 575 TYR A N 1
ATOM 4424 C CA . TYR A 1 575 ? -6.515 8.160 -3.117 1.00 97.00 575 TYR A CA 1
ATOM 4425 C C . TYR A 1 575 ? -6.597 9.657 -2.841 1.00 97.00 575 TYR A C 1
ATOM 4427 O O . TYR A 1 575 ? -7.072 10.437 -3.677 1.00 97.00 575 TYR A O 1
ATOM 4435 N N . VAL A 1 576 ? -6.136 10.060 -1.665 1.00 95.31 576 VAL A N 1
ATOM 4436 C CA . VAL A 1 576 ? -6.000 11.461 -1.262 1.00 95.31 576 VAL A CA 1
ATOM 4437 C C . VAL A 1 576 ? -4.660 11.664 -0.570 1.00 95.31 576 VAL A C 1
ATOM 4439 O O . VAL A 1 576 ? -4.113 10.730 0.011 1.00 95.31 576 VAL A O 1
ATOM 4442 N N . ALA A 1 577 ? -4.168 12.896 -0.605 1.00 92.62 577 ALA A N 1
ATOM 4443 C CA . ALA A 1 577 ? -3.031 13.348 0.182 1.00 92.62 577 ALA A CA 1
ATOM 4444 C C . ALA A 1 577 ? -3.422 14.628 0.931 1.00 92.62 577 ALA A C 1
ATOM 4446 O O . ALA A 1 577 ? -4.171 15.446 0.387 1.00 92.62 577 ALA A O 1
ATOM 4447 N N . GLN A 1 578 ? -2.961 14.749 2.171 1.00 88.56 578 GLN A N 1
ATOM 4448 C CA . GLN A 1 578 ? -3.148 15.864 3.096 1.00 88.56 578 GLN A CA 1
ATOM 4449 C C . GLN A 1 578 ? -1.785 16.379 3.555 1.00 88.56 578 GLN A C 1
ATOM 4451 O O . GLN A 1 578 ? -0.760 15.743 3.308 1.00 88.56 578 GLN A O 1
ATOM 4456 N N . ASP A 1 579 ? -1.787 17.514 4.248 1.00 86.06 579 ASP A N 1
ATOM 4457 C CA . ASP A 1 579 ? -0.588 18.025 4.901 1.00 86.06 579 ASP A CA 1
ATOM 4458 C C . ASP A 1 579 ? -0.077 17.025 5.965 1.00 86.06 579 ASP A C 1
ATOM 4460 O O . ASP A 1 579 ? -0.804 16.733 6.925 1.00 86.06 579 ASP A O 1
ATOM 4464 N N . PRO A 1 580 ? 1.154 16.491 5.821 1.00 81.00 580 PRO A N 1
ATOM 4465 C CA . PRO A 1 580 ? 1.741 15.566 6.785 1.00 81.00 580 PRO A CA 1
ATOM 4466 C C . PRO A 1 580 ? 2.024 16.185 8.155 1.00 81.00 580 PRO A C 1
ATOM 4468 O O . PRO A 1 580 ? 2.250 15.438 9.105 1.00 81.00 580 PRO A O 1
ATOM 4471 N N . ILE A 1 581 ? 2.048 17.516 8.267 1.00 77.12 581 ILE A N 1
ATOM 4472 C CA . ILE A 1 581 ? 2.273 18.196 9.542 1.00 77.12 581 ILE A CA 1
ATOM 4473 C C . ILE A 1 581 ? 0.972 18.161 10.344 1.00 77.12 581 ILE A C 1
ATOM 4475 O O . ILE A 1 581 ? 0.837 17.360 11.266 1.00 77.12 581 ILE A O 1
ATOM 4479 N N . ASP A 1 582 ? -0.033 18.948 9.975 1.00 77.69 582 ASP A N 1
ATOM 4480 C CA . ASP A 1 582 ? -1.200 19.125 10.847 1.00 77.69 582 ASP A CA 1
ATOM 4481 C C . ASP A 1 582 ? -2.307 18.079 10.645 1.00 77.69 582 ASP A C 1
ATOM 4483 O O . ASP A 1 582 ? -3.123 17.862 11.542 1.00 77.69 582 ASP A O 1
ATOM 4487 N N . GLN A 1 583 ? -2.349 17.403 9.491 1.00 79.12 583 GLN A N 1
ATOM 4488 C CA . GLN A 1 583 ? -3.520 16.627 9.059 1.00 79.12 583 GLN A CA 1
ATOM 4489 C C . GLN A 1 583 ? -3.210 15.179 8.643 1.00 79.12 583 GLN A C 1
ATOM 4491 O O . GLN A 1 583 ? -4.066 14.511 8.060 1.00 79.12 583 GLN A O 1
ATOM 4496 N N . LEU A 1 584 ? -2.025 14.663 8.992 1.00 82.06 584 LEU A N 1
ATOM 4497 C CA . LEU A 1 584 ? -1.503 13.352 8.575 1.00 82.06 584 LEU A CA 1
ATOM 4498 C C . LEU A 1 584 ? -2.527 12.206 8.654 1.00 82.06 584 LEU A C 1
ATOM 4500 O O . LEU A 1 584 ? -2.635 11.375 7.755 1.00 82.06 584 LEU A O 1
ATOM 4504 N N . LEU A 1 585 ? -3.266 12.150 9.761 1.00 88.69 585 LEU A N 1
ATOM 4505 C CA . LEU A 1 585 ? -4.136 11.032 10.117 1.00 88.69 585 LEU A CA 1
ATOM 4506 C C . LEU A 1 585 ? -5.622 11.284 9.794 1.00 88.69 585 LEU A C 1
ATOM 4508 O O . LEU A 1 585 ? -6.453 10.422 10.079 1.00 88.69 585 LEU A O 1
ATOM 4512 N N . LEU A 1 586 ? -5.970 12.425 9.185 1.00 92.12 586 LEU A N 1
ATOM 4513 C CA . LEU A 1 586 ? -7.348 12.799 8.817 1.00 92.12 586 LEU A CA 1
ATOM 4514 C C . LEU A 1 586 ? -7.800 12.275 7.450 1.00 92.12 586 LEU A C 1
ATOM 4516 O O . LEU A 1 586 ? -8.921 12.538 7.019 1.00 92.12 586 LEU A O 1
ATOM 4520 N N . SER A 1 587 ? -6.949 11.543 6.737 1.00 92.75 587 SER A N 1
ATOM 4521 C CA . SER A 1 587 ? -7.235 11.115 5.368 1.00 92.75 587 SER A CA 1
ATOM 4522 C C . SER A 1 587 ? -8.571 10.365 5.188 1.00 92.75 587 SER A C 1
ATOM 4524 O O . SER A 1 587 ? -9.228 10.625 4.177 1.00 92.75 587 SER A O 1
ATOM 4526 N N . PRO A 1 588 ? -9.047 9.508 6.124 1.00 95.06 588 PRO A N 1
ATOM 4527 C CA . PRO A 1 588 ? -10.394 8.931 6.063 1.00 95.06 588 PRO A CA 1
ATOM 4528 C C . PRO A 1 588 ? -11.516 9.978 5.974 1.00 95.06 588 PRO A C 1
ATOM 4530 O O . PRO A 1 588 ? -12.401 9.848 5.127 1.00 95.06 588 PRO A O 1
ATOM 4533 N N . ALA A 1 589 ? -11.446 11.056 6.761 1.00 94.94 589 ALA A N 1
ATOM 4534 C CA . ALA A 1 589 ? -12.423 12.145 6.731 1.00 94.94 589 ALA A CA 1
ATOM 4535 C C . ALA A 1 589 ? -12.452 12.898 5.388 1.00 94.94 589 ALA A C 1
ATOM 4537 O O . ALA A 1 589 ? -13.479 13.467 5.028 1.00 94.94 589 ALA A O 1
ATOM 4538 N N . TYR A 1 590 ? -11.362 12.863 4.613 1.00 94.50 590 TYR A N 1
ATOM 4539 C CA . TYR A 1 590 ? -11.306 13.427 3.259 1.00 94.50 590 TYR A CA 1
ATOM 4540 C C . TYR A 1 590 ? -11.726 12.443 2.169 1.00 94.50 590 TYR A C 1
ATOM 4542 O O . TYR A 1 590 ? -12.373 12.833 1.194 1.00 94.50 590 TYR A O 1
ATOM 4550 N N . VAL A 1 591 ? -11.315 11.181 2.285 1.00 96.25 591 VAL A N 1
ATOM 4551 C CA . VAL A 1 591 ? -11.489 10.196 1.213 1.00 96.25 591 VAL A CA 1
ATOM 4552 C C . VAL A 1 591 ? -12.900 9.629 1.169 1.00 96.25 591 VAL A C 1
ATOM 4554 O O . VAL A 1 591 ? -13.410 9.401 0.075 1.00 96.25 591 VAL A O 1
ATOM 4557 N N . ILE A 1 592 ? -13.553 9.458 2.326 1.00 96.38 592 ILE A N 1
ATOM 4558 C CA . ILE A 1 592 ? -14.914 8.920 2.401 1.00 96.38 592 ILE A CA 1
ATOM 4559 C C . ILE A 1 592 ? -15.902 9.851 1.680 1.00 96.38 592 ILE A C 1
ATOM 4561 O O . ILE A 1 592 ? -16.585 9.366 0.776 1.00 96.38 592 ILE A O 1
ATOM 4565 N N . PRO A 1 593 ? -15.947 11.171 1.968 1.00 94.69 593 PRO A N 1
ATOM 4566 C CA . PRO A 1 593 ? -16.821 12.083 1.235 1.00 94.69 593 PRO A CA 1
ATOM 4567 C C . PRO A 1 593 ? -16.515 12.117 -0.258 1.00 94.69 593 PRO A C 1
ATOM 4569 O O . PRO A 1 593 ? -17.412 11.911 -1.069 1.00 94.69 593 PRO A O 1
ATOM 4572 N N . LYS A 1 594 ? -15.236 12.272 -0.631 1.00 94.69 594 LYS A N 1
ATOM 4573 C CA . LYS A 1 594 ? -14.824 12.345 -2.042 1.00 94.69 594 LYS A CA 1
ATOM 4574 C C . LYS A 1 594 ? -15.209 11.096 -2.834 1.00 94.69 594 LYS A C 1
ATOM 4576 O O . LYS A 1 594 ? -15.616 11.214 -3.987 1.00 94.69 594 LYS A O 1
ATOM 4581 N N . LEU A 1 595 ? -15.069 9.909 -2.243 1.00 96.06 595 LEU A N 1
ATOM 4582 C CA . LEU A 1 595 ? -15.439 8.654 -2.893 1.00 96.06 595 LEU A CA 1
ATOM 4583 C C . LEU A 1 595 ? -16.958 8.518 -3.030 1.00 96.06 595 LEU A C 1
ATOM 4585 O O . LEU A 1 595 ? -17.438 8.169 -4.106 1.00 96.06 595 LEU A O 1
ATOM 4589 N N . LEU A 1 596 ? -17.713 8.805 -1.967 1.00 95.19 596 LEU A N 1
ATOM 4590 C CA . LEU A 1 596 ? -19.172 8.709 -1.999 1.00 95.19 596 LEU A CA 1
ATOM 4591 C C . LEU A 1 596 ? -19.787 9.720 -2.979 1.00 95.19 596 LEU A C 1
ATOM 4593 O O . LEU A 1 596 ? -20.642 9.337 -3.778 1.00 95.19 596 LEU A O 1
ATOM 4597 N N . ASP A 1 597 ? -19.273 10.953 -3.023 1.00 93.19 597 ASP A N 1
ATOM 4598 C CA . ASP A 1 597 ? -19.676 11.967 -4.006 1.00 93.19 597 ASP A CA 1
ATOM 4599 C C . ASP A 1 597 ? -19.380 11.517 -5.445 1.00 93.19 597 ASP A C 1
ATOM 4601 O O . ASP A 1 597 ? -20.225 11.655 -6.328 1.00 93.19 597 ASP A O 1
ATOM 4605 N N . LYS A 1 598 ? -18.191 10.944 -5.685 1.00 93.19 598 LYS A N 1
ATOM 4606 C CA . LYS A 1 598 ? -17.766 10.447 -7.006 1.00 93.19 598 LYS A CA 1
ATOM 4607 C C . LYS A 1 598 ? -18.697 9.359 -7.543 1.00 93.19 598 LYS A C 1
ATOM 4609 O O . LYS A 1 598 ? -18.918 9.288 -8.750 1.00 93.19 598 LYS A O 1
ATOM 4614 N N . VAL A 1 599 ? -19.211 8.503 -6.664 1.00 93.31 599 VAL A N 1
ATOM 4615 C CA . VAL A 1 599 ? -20.087 7.379 -7.030 1.00 93.31 599 VAL A CA 1
ATOM 4616 C C . VAL A 1 599 ? -21.574 7.771 -6.983 1.00 93.31 599 VAL A C 1
ATOM 4618 O O . VAL A 1 599 ? -22.410 7.113 -7.602 1.00 93.31 599 VAL A O 1
ATOM 4621 N N . GLY A 1 600 ? -21.925 8.864 -6.300 1.00 93.06 600 GLY A N 1
ATOM 4622 C CA . GLY A 1 600 ? -23.313 9.291 -6.110 1.00 93.06 600 GLY A CA 1
ATOM 4623 C C . GLY A 1 600 ? -24.059 8.448 -5.069 1.00 93.06 600 GLY A C 1
ATOM 4624 O O . GLY A 1 600 ? -25.244 8.139 -5.256 1.00 93.06 600 GLY A O 1
ATOM 4625 N N . LEU A 1 601 ? -23.346 8.051 -4.010 1.00 94.62 601 LEU A N 1
ATOM 4626 C CA . LEU A 1 601 ? -23.876 7.389 -2.818 1.00 94.62 601 LEU A CA 1
ATOM 4627 C C . LEU A 1 601 ? -23.811 8.326 -1.608 1.00 94.62 601 LEU A C 1
ATOM 4629 O O . LEU A 1 601 ? -23.072 9.308 -1.586 1.00 94.62 601 LEU A O 1
ATOM 4633 N N . THR A 1 602 ? -24.568 7.991 -0.573 1.00 93.81 602 THR A N 1
ATOM 4634 C CA . THR A 1 602 ? -24.583 8.681 0.716 1.00 93.81 602 THR A CA 1
ATOM 4635 C C . THR A 1 602 ? -24.146 7.740 1.836 1.00 93.81 602 THR A C 1
ATOM 4637 O O . THR A 1 602 ? -24.096 6.524 1.665 1.00 93.81 602 THR A O 1
ATOM 4640 N N . LEU A 1 603 ? -23.879 8.282 3.029 1.00 93.31 603 LEU A N 1
ATOM 4641 C CA . LEU A 1 603 ? -23.571 7.470 4.215 1.00 93.31 603 LEU A CA 1
ATOM 4642 C C . LEU A 1 603 ? -24.658 6.439 4.555 1.00 93.31 603 LEU A C 1
ATOM 4644 O O . LEU A 1 603 ? -24.350 5.409 5.148 1.00 93.31 603 LEU A O 1
ATOM 4648 N N . LYS A 1 604 ? -25.922 6.712 4.204 1.00 93.50 604 LYS A N 1
ATOM 4649 C CA . LYS A 1 604 ? -27.050 5.814 4.491 1.00 93.50 604 LYS A CA 1
ATOM 4650 C C . LYS A 1 604 ? -27.038 4.564 3.617 1.00 93.50 604 LYS A C 1
ATOM 4652 O O . LYS A 1 604 ? -27.520 3.533 4.068 1.00 93.50 604 LYS A O 1
ATOM 4657 N N . ASP A 1 605 ? -26.473 4.670 2.416 1.00 94.81 605 ASP A N 1
ATOM 4658 C CA . ASP A 1 605 ? -26.396 3.571 1.454 1.00 94.81 605 ASP A CA 1
ATOM 4659 C C . ASP A 1 605 ? -25.305 2.554 1.820 1.00 94.81 605 ASP A C 1
ATOM 4661 O O . ASP A 1 605 ? -25.286 1.458 1.274 1.00 94.81 605 ASP A O 1
ATOM 4665 N N . ILE A 1 606 ? -24.385 2.911 2.724 1.00 97.00 606 ILE A N 1
ATOM 4666 C CA . ILE A 1 606 ? -23.291 2.040 3.155 1.00 97.00 606 ILE A CA 1
ATOM 4667 C C . ILE A 1 606 ? -23.706 1.254 4.400 1.00 97.00 606 ILE A C 1
ATOM 4669 O O . ILE A 1 606 ? -24.073 1.820 5.436 1.00 97.00 606 ILE A O 1
ATOM 4673 N N . ASP A 1 607 ? -23.604 -0.066 4.316 1.00 96.81 607 ASP A N 1
ATOM 4674 C CA . ASP A 1 607 ? -23.977 -1.006 5.371 1.00 96.81 607 ASP A CA 1
ATOM 4675 C C . ASP A 1 607 ? -22.796 -1.383 6.256 1.00 96.81 607 ASP A C 1
ATOM 4677 O O . ASP A 1 607 ? -22.947 -1.492 7.470 1.00 96.81 607 ASP A O 1
ATOM 4681 N N . VAL A 1 608 ? -21.610 -1.514 5.662 1.00 97.56 608 VAL A N 1
ATOM 4682 C CA . VAL A 1 608 ? -20.396 -1.959 6.352 1.00 97.56 608 VAL A CA 1
ATOM 4683 C C . VAL A 1 608 ? -19.305 -0.906 6.216 1.00 97.56 608 VAL A C 1
ATOM 4685 O O . VAL A 1 608 ? -18.965 -0.497 5.109 1.00 97.56 608 VAL A O 1
ATOM 4688 N N . PHE A 1 609 ? -18.711 -0.499 7.335 1.00 98.19 609 PHE A N 1
ATOM 4689 C CA . PHE A 1 609 ? -17.513 0.338 7.342 1.00 98.19 609 PHE A CA 1
ATOM 4690 C C . PHE A 1 609 ? -16.348 -0.431 7.962 1.00 98.19 609 PHE A C 1
ATOM 4692 O O . PHE A 1 609 ? -16.440 -0.881 9.106 1.00 98.19 609 PHE A O 1
ATOM 4699 N N . GLU A 1 610 ? -15.256 -0.543 7.210 1.00 98.00 610 GLU A N 1
ATOM 4700 C CA . GLU A 1 610 ? -13.975 -1.087 7.664 1.00 98.00 610 GLU A CA 1
ATOM 4701 C C . GLU A 1 610 ? -12.912 0.012 7.562 1.00 98.00 610 GLU A C 1
ATOM 4703 O O . GLU A 1 610 ? -12.352 0.276 6.494 1.00 98.00 610 GLU A O 1
ATOM 4708 N N . ILE A 1 611 ? -12.662 0.702 8.676 1.00 97.69 611 ILE A N 1
ATOM 4709 C CA . ILE A 1 611 ? -11.700 1.805 8.744 1.00 97.69 611 ILE A CA 1
ATOM 4710 C C . ILE A 1 611 ? -10.459 1.356 9.511 1.00 97.69 611 ILE A C 1
ATOM 4712 O O . ILE A 1 611 ? -10.549 0.805 10.608 1.00 97.69 611 ILE A O 1
ATOM 4716 N N . HIS A 1 612 ? -9.289 1.623 8.940 1.00 96.88 612 HIS A N 1
ATOM 4717 C CA . HIS A 1 612 ? -8.001 1.321 9.546 1.00 96.88 612 HIS A CA 1
ATOM 4718 C C . HIS A 1 612 ? -7.812 1.998 10.917 1.00 96.88 612 HIS A C 1
ATOM 4720 O O . HIS A 1 612 ? -7.756 3.222 10.992 1.00 96.88 612 HIS A O 1
ATOM 4726 N N . GLU A 1 613 ? -7.652 1.204 11.983 1.00 96.06 613 GLU A N 1
ATOM 4727 C CA . GLU A 1 613 ? -7.491 1.689 13.364 1.00 96.06 613 GLU A CA 1
ATOM 4728 C C . GLU A 1 613 ? -6.010 1.857 13.745 1.00 96.06 613 GLU A C 1
ATOM 4730 O O . GLU A 1 613 ? -5.446 1.026 14.459 1.00 96.06 613 GLU A O 1
ATOM 4735 N N . ALA A 1 614 ? -5.358 2.931 13.288 1.00 92.31 614 ALA A N 1
ATOM 4736 C CA . ALA A 1 614 ? -3.979 3.212 13.709 1.00 92.31 614 ALA A CA 1
ATOM 4737 C C . ALA A 1 614 ? -3.916 3.529 15.218 1.00 92.31 614 ALA A C 1
ATOM 4739 O O . ALA A 1 614 ? -3.106 2.966 15.960 1.00 92.31 614 ALA A O 1
ATOM 4740 N N . PHE A 1 615 ? -4.828 4.397 15.664 1.00 94.94 615 PHE A N 1
ATOM 4741 C CA . PHE A 1 615 ? -5.039 4.792 17.056 1.00 94.94 615 PHE A CA 1
ATOM 4742 C C . PHE A 1 615 ? -6.536 5.008 17.291 1.00 94.94 615 PHE A C 1
ATOM 4744 O O . PHE A 1 615 ? -7.237 5.476 16.390 1.00 94.94 615 PHE A O 1
ATOM 4751 N N . ALA A 1 616 ? -7.029 4.758 18.505 1.00 95.62 616 ALA A N 1
ATOM 4752 C CA . ALA A 1 616 ? -8.420 5.063 18.848 1.00 95.62 616 ALA A CA 1
ATOM 4753 C C . ALA A 1 616 ? -8.731 6.560 18.660 1.00 95.62 616 ALA A C 1
ATOM 4755 O O . ALA A 1 616 ? -9.739 6.919 18.051 1.00 95.62 616 ALA A O 1
ATOM 4756 N N . GLY A 1 617 ? -7.811 7.432 19.097 1.00 94.38 617 GLY A N 1
ATOM 4757 C CA . GLY A 1 617 ? -7.918 8.880 18.907 1.00 94.38 617 GLY A CA 1
ATOM 4758 C C . GLY A 1 617 ? -7.991 9.299 17.438 1.00 94.38 617 GLY A C 1
ATOM 4759 O O . GLY A 1 617 ? -8.753 10.199 17.100 1.00 94.38 617 GLY A O 1
ATOM 4760 N N . GLN A 1 618 ? -7.278 8.600 16.546 1.00 95.00 618 GLN A N 1
ATOM 4761 C CA . GLN A 1 618 ? -7.322 8.864 15.106 1.00 95.00 618 GLN A CA 1
ATOM 4762 C C . GLN A 1 618 ? -8.705 8.563 14.522 1.00 95.00 618 GLN A C 1
ATOM 4764 O O . GLN A 1 618 ? -9.242 9.398 13.794 1.00 95.00 618 GLN A O 1
ATOM 4769 N N . ILE A 1 619 ? -9.296 7.408 14.838 1.00 96.12 619 ILE A N 1
ATOM 4770 C CA . ILE A 1 619 ? -10.635 7.054 14.349 1.00 96.12 619 ILE A CA 1
ATOM 4771 C C . ILE A 1 619 ? -11.659 8.073 14.842 1.00 96.12 619 ILE A C 1
ATOM 4773 O O . ILE A 1 619 ? -12.358 8.676 14.032 1.00 96.12 619 ILE A O 1
ATOM 4777 N N . LEU A 1 620 ? -11.711 8.307 16.154 1.00 96.50 620 LEU A N 1
ATOM 4778 C CA . LEU A 1 620 ? -12.683 9.216 16.761 1.00 96.50 620 LEU A CA 1
ATOM 4779 C C . LEU A 1 620 ? -12.543 10.646 16.222 1.00 96.50 620 LEU A C 1
ATOM 4781 O O . LEU A 1 620 ? -13.551 11.270 15.897 1.00 96.50 620 LEU A O 1
ATOM 4785 N N . ALA A 1 621 ? -11.314 11.131 16.022 1.00 95.75 621 ALA A N 1
ATOM 4786 C CA . ALA A 1 621 ? -11.076 12.433 15.408 1.00 95.75 621 ALA A CA 1
ATOM 4787 C C . ALA A 1 621 ? -11.584 12.494 13.959 1.00 95.75 621 ALA A C 1
ATOM 4789 O O . ALA A 1 621 ? -12.211 13.479 13.582 1.00 95.75 621 ALA A O 1
ATOM 4790 N N . ASN A 1 622 ? -11.392 11.438 13.157 1.00 95.88 622 ASN A N 1
ATOM 4791 C CA . ASN A 1 622 ? -11.947 11.376 11.798 1.00 95.88 622 ASN A CA 1
ATOM 4792 C C . ASN A 1 622 ? -13.482 11.388 11.804 1.00 95.88 622 ASN A C 1
ATOM 4794 O O . ASN A 1 622 ? -14.092 12.085 10.995 1.00 95.88 622 ASN A O 1
ATOM 4798 N N . LEU A 1 623 ? -14.110 10.651 12.725 1.00 95.56 623 LEU A N 1
ATOM 4799 C CA . LEU A 1 623 ? -15.567 10.637 12.872 1.00 95.56 623 LEU A CA 1
ATOM 4800 C C . LEU A 1 623 ? -16.109 12.019 13.257 1.00 95.56 623 LEU A C 1
ATOM 4802 O O . LEU A 1 623 ? -17.094 12.473 12.674 1.00 95.56 623 LEU A O 1
ATOM 4806 N N . ASN A 1 624 ? -15.447 12.698 14.196 1.00 95.56 624 ASN A N 1
ATOM 4807 C CA . ASN A 1 624 ? -15.813 14.046 14.631 1.00 95.56 624 ASN A CA 1
ATOM 4808 C C . ASN A 1 624 ? -15.572 15.084 13.523 1.00 95.56 624 ASN A C 1
ATOM 4810 O O . ASN A 1 624 ? -16.386 15.985 13.341 1.00 95.56 624 ASN A O 1
ATOM 4814 N N . ALA A 1 625 ? -14.498 14.939 12.739 1.00 94.12 625 ALA A N 1
ATOM 4815 C CA . ALA A 1 625 ? -14.215 15.806 11.597 1.00 94.12 625 ALA A CA 1
ATOM 4816 C C . ALA A 1 625 ? -15.324 15.736 10.537 1.00 94.12 625 ALA A C 1
ATOM 4818 O O . ALA A 1 625 ? -15.780 16.769 10.050 1.00 94.12 625 ALA A O 1
ATOM 4819 N N . MET A 1 626 ? -15.813 14.533 10.223 1.00 93.44 626 MET A N 1
ATOM 4820 C CA . MET A 1 626 ? -16.906 14.339 9.261 1.00 93.44 626 MET A CA 1
ATOM 4821 C C . MET A 1 626 ? -18.259 14.874 9.761 1.00 93.44 626 MET A C 1
ATOM 4823 O O . MET A 1 626 ? -19.109 15.246 8.950 1.00 93.44 626 MET A O 1
ATOM 4827 N N . ASP A 1 627 ? -18.469 14.925 11.079 1.00 94.62 627 ASP A N 1
ATOM 4828 C CA . ASP A 1 627 ? -19.686 15.470 11.700 1.00 94.62 627 ASP A CA 1
ATOM 4829 C C . ASP A 1 627 ? -19.598 16.978 12.006 1.00 94.62 627 ASP A C 1
ATOM 4831 O O . ASP A 1 627 ? -20.585 17.587 12.416 1.00 94.62 627 ASP A O 1
ATOM 4835 N N . SER A 1 628 ? -18.438 17.603 11.781 1.00 93.88 628 SER A N 1
ATOM 4836 C CA . SER A 1 628 ? -18.217 19.033 12.010 1.00 93.88 628 SER A CA 1
ATOM 4837 C C . SER A 1 628 ? -18.532 19.860 10.763 1.00 93.88 628 SER A C 1
ATOM 4839 O O . SER A 1 628 ? -17.903 19.704 9.712 1.00 93.88 628 SER A O 1
ATOM 4841 N N . GLU A 1 629 ? -19.477 20.795 10.891 1.00 92.31 629 GLU A N 1
ATOM 4842 C CA . GLU A 1 629 ? -19.812 21.760 9.833 1.00 92.31 629 GLU A CA 1
ATOM 4843 C C . GLU A 1 629 ? -18.619 22.654 9.486 1.00 92.31 629 GLU A C 1
ATOM 4845 O O . GLU A 1 629 ? -18.328 22.863 8.310 1.00 92.31 629 GLU A O 1
ATOM 4850 N N . PHE A 1 630 ? -17.883 23.127 10.498 1.00 91.31 630 PHE A N 1
ATOM 4851 C CA . PHE A 1 630 ? -16.702 23.969 10.302 1.00 91.31 630 PHE A CA 1
ATOM 4852 C C . PHE A 1 630 ? -15.639 23.253 9.464 1.00 91.31 630 PHE A C 1
ATOM 4854 O O . PHE A 1 630 ? -15.152 23.799 8.476 1.00 91.31 630 PHE A O 1
ATOM 4861 N N . PHE A 1 631 ? -15.324 22.001 9.808 1.00 91.81 631 PHE A N 1
ATOM 4862 C CA . PHE A 1 631 ? -14.347 21.214 9.059 1.00 91.81 631 PHE A CA 1
ATOM 4863 C C . PHE A 1 631 ? -14.810 20.960 7.618 1.00 91.81 631 PHE A C 1
ATOM 4865 O O . PHE A 1 631 ? -14.047 21.157 6.670 1.00 91.81 631 PHE A O 1
ATOM 4872 N N . CYS A 1 632 ? -16.076 20.573 7.433 1.00 90.62 632 CYS A N 1
ATOM 4873 C CA . CYS A 1 632 ? -16.632 20.318 6.105 1.00 90.62 632 CYS A CA 1
ATOM 4874 C C . CYS A 1 632 ? -16.656 21.583 5.230 1.00 90.62 632 CYS A C 1
ATOM 4876 O O . CYS A 1 632 ? -16.398 21.502 4.028 1.00 90.62 632 CYS A O 1
ATOM 4878 N N . LYS A 1 633 ? -16.901 22.753 5.821 1.00 91.19 633 LYS A N 1
ATOM 4879 C CA . LYS A 1 633 ? -16.910 24.032 5.109 1.00 91.19 633 LYS A CA 1
ATOM 4880 C C . LYS A 1 633 ? -15.514 24.506 4.733 1.00 91.19 633 LYS A C 1
ATOM 4882 O O . LYS A 1 633 ? -15.269 24.782 3.560 1.00 91.19 633 LYS A O 1
ATOM 4887 N N . GLU A 1 634 ? -14.596 24.546 5.692 1.00 90.06 634 GLU A N 1
ATOM 4888 C CA . GLU A 1 634 ? -13.253 25.092 5.477 1.00 90.06 634 GLU A CA 1
ATOM 4889 C C . GLU A 1 634 ? -12.361 24.139 4.670 1.00 90.06 634 GLU A C 1
ATOM 4891 O O . GLU A 1 634 ? -11.677 24.561 3.738 1.00 90.06 634 GLU A O 1
ATOM 4896 N N . GLN A 1 635 ? -12.388 22.839 4.984 1.00 87.94 635 GLN A N 1
ATOM 4897 C CA . GLN A 1 635 ? -11.462 21.865 4.398 1.00 87.94 635 GLN A CA 1
ATOM 4898 C C . GLN A 1 635 ? -12.065 21.106 3.209 1.00 87.94 635 GLN A C 1
ATOM 4900 O O . GLN A 1 635 ? -11.400 20.916 2.187 1.00 87.94 635 GLN A O 1
ATOM 4905 N N . LEU A 1 636 ? -13.333 20.681 3.305 1.00 86.38 636 LEU A N 1
ATOM 4906 C CA . LEU A 1 636 ? -14.008 19.932 2.231 1.00 86.38 636 LEU A CA 1
ATOM 4907 C C . LEU A 1 636 ? -14.754 20.830 1.233 1.00 86.38 636 LE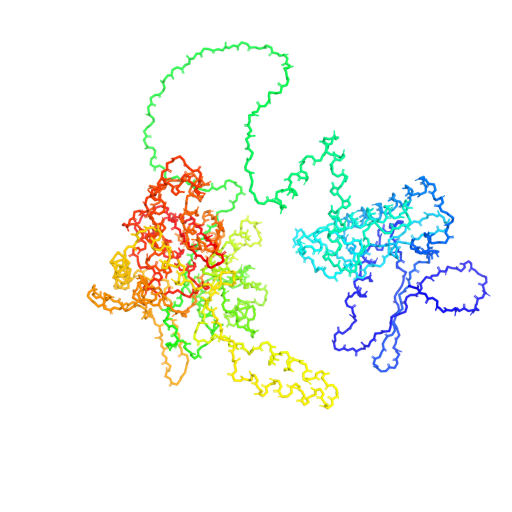U A C 1
ATOM 4909 O O . LEU A 1 636 ? -15.185 20.330 0.193 1.00 86.38 636 LEU A O 1
ATOM 4913 N N . LYS A 1 637 ? -14.877 22.138 1.510 1.00 89.31 637 LYS A N 1
ATOM 4914 C CA . LYS A 1 637 ? -15.620 23.120 0.696 1.00 89.31 637 LYS A CA 1
ATOM 4915 C C . LYS A 1 637 ? -17.088 22.734 0.478 1.00 89.31 637 LYS A C 1
ATOM 4917 O O . LYS A 1 637 ? -17.630 22.915 -0.613 1.00 89.31 637 LYS A O 1
ATOM 4922 N N . ARG A 1 638 ? -17.727 22.185 1.513 1.00 86.94 638 ARG A N 1
ATOM 4923 C CA . ARG A 1 638 ? -19.144 21.783 1.519 1.00 86.94 638 ARG A CA 1
ATOM 4924 C C . ARG A 1 638 ? -19.991 22.768 2.326 1.00 86.94 638 ARG A C 1
ATOM 4926 O O . ARG A 1 638 ? -19.487 23.408 3.240 1.00 86.94 638 ARG A O 1
ATOM 4933 N N . SER A 1 639 ? -21.272 22.899 1.986 1.00 82.12 639 SER A N 1
ATOM 4934 C CA . SER A 1 639 ? -22.209 23.760 2.725 1.00 82.12 639 SER A CA 1
ATOM 4935 C C . SER A 1 639 ? -22.550 23.202 4.103 1.00 82.12 639 SER A C 1
ATOM 4937 O O . SER A 1 639 ? -22.568 23.950 5.074 1.00 82.12 639 SER A O 1
ATOM 4939 N N . ASP A 1 640 ? -22.773 21.890 4.170 1.00 87.94 640 ASP A N 1
ATOM 4940 C CA . ASP A 1 640 ? -23.259 21.181 5.349 1.00 87.94 640 ASP A CA 1
ATOM 4941 C C . ASP A 1 640 ? -22.259 20.115 5.802 1.00 87.94 640 ASP A C 1
ATOM 4943 O O . ASP A 1 640 ? -21.391 19.670 5.034 1.00 87.94 640 ASP A O 1
ATOM 4947 N N . LYS A 1 641 ? -22.408 19.664 7.052 1.00 90.19 641 LYS A N 1
ATOM 4948 C CA . LYS A 1 641 ? -21.657 18.515 7.560 1.00 90.19 641 LYS A CA 1
ATOM 4949 C C . LYS A 1 641 ? -21.931 17.263 6.730 1.00 90.19 641 LYS A C 1
ATOM 4951 O O . LYS A 1 641 ? -23.039 17.044 6.243 1.00 90.19 641 LYS A O 1
ATOM 4956 N N . PHE A 1 642 ? -20.918 16.415 6.589 1.00 91.06 642 PHE A N 1
ATOM 4957 C CA . PHE A 1 642 ? -21.060 15.166 5.848 1.00 91.06 642 PHE A CA 1
ATOM 4958 C C . PHE A 1 642 ? -21.843 14.115 6.648 1.00 91.06 642 PHE A C 1
ATOM 4960 O O . PHE A 1 642 ? -22.722 13.444 6.109 1.00 91.06 642 PHE A O 1
ATOM 4967 N N . GLY A 1 643 ? -21.551 14.023 7.947 1.00 92.06 643 GLY A N 1
ATOM 4968 C CA . GLY A 1 643 ? -22.208 13.140 8.904 1.00 92.06 643 GLY A CA 1
ATOM 4969 C C . GLY A 1 643 ? -21.240 12.156 9.560 1.00 92.06 643 GLY A C 1
ATOM 4970 O O . GLY A 1 643 ? -20.280 11.681 8.947 1.00 92.06 643 GLY A O 1
ATOM 4971 N N . ARG A 1 644 ? -21.510 11.835 10.827 1.00 94.06 644 ARG A N 1
ATOM 4972 C CA . ARG A 1 644 ? -20.755 10.833 11.590 1.00 94.06 644 ARG A CA 1
ATOM 4973 C C . ARG A 1 644 ? -21.043 9.425 11.061 1.00 94.06 644 ARG A C 1
ATOM 4975 O O . ARG A 1 644 ? -22.205 9.058 10.880 1.00 94.06 644 ARG A O 1
ATOM 4982 N N . VAL A 1 645 ? -20.003 8.616 10.847 1.00 94.38 645 VAL A N 1
ATOM 4983 C CA . VAL A 1 645 ? -20.179 7.200 10.477 1.00 94.38 645 VAL A CA 1
ATOM 4984 C C . VAL A 1 645 ? -20.880 6.465 11.628 1.00 94.38 645 VAL A C 1
ATOM 4986 O O . VAL A 1 645 ? -20.434 6.589 12.772 1.00 94.38 645 VAL A O 1
ATOM 4989 N N . PRO A 1 646 ? -21.954 5.696 11.362 1.00 93.62 646 PRO A N 1
ATOM 4990 C CA . PRO A 1 646 ? -22.662 4.967 12.402 1.00 93.62 646 PRO A CA 1
ATOM 4991 C C . PRO A 1 646 ? -21.754 3.955 13.091 1.00 93.62 646 PRO A C 1
ATOM 4993 O O . PRO A 1 646 ? -21.206 3.038 12.475 1.00 93.62 646 PRO A O 1
ATOM 4996 N N . GLU A 1 647 ? -21.631 4.103 14.404 1.00 91.44 647 GLU A N 1
ATOM 4997 C CA . GLU A 1 647 ? -20.805 3.230 15.220 1.00 91.44 647 GLU A CA 1
ATOM 4998 C C . GLU A 1 647 ? -21.244 1.767 15.108 1.00 91.44 647 GLU A C 1
ATOM 5000 O O . GLU A 1 647 ? -20.399 0.892 15.033 1.00 91.44 647 GLU A O 1
ATOM 5005 N N . ASN A 1 648 ? -22.534 1.471 14.988 1.00 94.12 648 ASN A N 1
ATOM 5006 C CA . ASN A 1 648 ? -23.038 0.106 14.813 1.00 94.12 648 ASN A CA 1
ATOM 5007 C C . ASN A 1 648 ? -22.712 -0.542 13.452 1.00 94.12 648 ASN A C 1
ATOM 5009 O O . ASN A 1 648 ? -23.075 -1.694 13.263 1.00 94.12 648 ASN A O 1
ATOM 5013 N N . LYS A 1 649 ? -22.062 0.162 12.517 1.00 96.25 649 LYS A N 1
ATOM 5014 C CA . LYS A 1 649 ? -21.621 -0.375 11.215 1.00 96.25 649 LYS A CA 1
ATOM 5015 C C . LYS A 1 649 ? -20.091 -0.464 11.090 1.00 96.25 649 LYS A C 1
ATOM 5017 O O . LYS A 1 649 ? -19.578 -1.128 10.185 1.00 96.25 649 LYS A O 1
ATOM 5022 N N . LEU A 1 650 ? -19.368 0.183 12.007 1.00 97.31 650 LEU A N 1
ATOM 5023 C CA . LEU A 1 650 ? -17.916 0.351 11.996 1.00 97.31 650 LEU A CA 1
ATOM 5024 C C . LEU A 1 650 ? -17.188 -0.808 12.697 1.00 97.31 650 LEU A C 1
ATOM 5026 O O . LEU A 1 650 ? -17.398 -1.033 13.892 1.00 97.31 650 LEU A O 1
ATOM 5030 N N . ASN A 1 651 ? -16.297 -1.488 11.967 1.00 97.50 651 ASN A N 1
ATOM 5031 C CA . ASN A 1 651 ? -15.336 -2.480 12.473 1.00 97.50 651 ASN A CA 1
ATOM 5032 C C . ASN A 1 651 ? -15.949 -3.516 13.443 1.00 97.50 651 ASN A C 1
ATOM 5034 O O . ASN A 1 651 ? -15.428 -3.752 14.536 1.00 97.50 651 ASN A O 1
ATOM 5038 N N . LEU A 1 652 ? -17.086 -4.125 13.083 1.00 96.94 652 LEU A N 1
ATOM 5039 C CA . LEU A 1 652 ? -17.819 -5.027 13.987 1.00 96.94 652 LEU A CA 1
ATOM 5040 C C . LEU A 1 652 ? -17.096 -6.347 14.279 1.00 96.94 652 LEU A C 1
ATOM 5042 O O . LEU A 1 652 ? -17.436 -7.013 15.254 1.00 96.94 652 LEU A O 1
ATOM 5046 N N . TRP A 1 653 ? -16.097 -6.718 13.478 1.00 96.75 653 TRP A N 1
ATOM 5047 C CA . TRP A 1 653 ? -15.243 -7.889 13.718 1.00 96.75 653 TRP A CA 1
ATOM 5048 C C . TRP A 1 653 ? -13.880 -7.519 14.323 1.00 96.75 653 TRP A C 1
ATOM 5050 O O . TRP A 1 653 ? -12.933 -8.302 14.269 1.00 96.75 653 TRP A O 1
ATOM 5060 N N . GLY A 1 654 ? -13.789 -6.321 14.911 1.00 95.56 654 GLY A N 1
ATOM 5061 C CA . GLY A 1 654 ? -12.540 -5.740 15.391 1.00 95.56 654 GLY A CA 1
ATOM 5062 C C . GLY A 1 654 ? -11.697 -5.149 14.260 1.00 95.56 654 GLY A C 1
ATOM 5063 O O . GLY A 1 654 ? -11.888 -5.450 13.081 1.00 95.56 654 GLY A O 1
ATOM 5064 N N . GLY A 1 655 ? -10.762 -4.275 14.623 1.00 95.38 655 GLY A N 1
ATOM 5065 C CA . GLY A 1 655 ? -9.878 -3.604 13.675 1.00 95.38 655 GLY A CA 1
ATOM 5066 C C . GLY A 1 655 ? -8.398 -3.763 14.008 1.00 95.38 655 GLY A C 1
ATOM 5067 O O . GLY A 1 655 ? -7.983 -4.655 14.744 1.00 95.38 655 GLY A O 1
ATOM 5068 N N . SER A 1 656 ? -7.572 -2.890 13.431 1.00 95.94 656 SER A N 1
ATOM 5069 C CA . SER A 1 656 ? -6.110 -2.941 13.592 1.00 95.94 656 SER A CA 1
ATOM 5070 C C . SER A 1 656 ? -5.635 -2.770 15.032 1.00 95.94 656 SER A C 1
ATOM 5072 O O . SER A 1 656 ? -4.565 -3.266 15.376 1.00 95.94 656 SER A O 1
ATOM 5074 N N . LEU A 1 657 ? -6.416 -2.093 15.879 1.00 94.88 657 LEU A N 1
ATOM 5075 C CA . LEU A 1 657 ? -6.065 -1.878 17.280 1.00 94.88 657 LEU A CA 1
ATOM 5076 C C . LEU A 1 657 ? -6.032 -3.208 18.043 1.00 94.88 657 LEU A C 1
ATOM 5078 O O . LEU A 1 657 ? -5.211 -3.388 18.937 1.00 94.88 657 LEU A O 1
ATOM 5082 N N . SER A 1 658 ? -6.887 -4.155 17.651 1.00 96.12 658 SER A N 1
ATOM 5083 C CA . SER A 1 658 ? -7.030 -5.453 18.307 1.00 96.12 658 SER A CA 1
ATOM 5084 C C . SER A 1 658 ? -6.376 -6.614 17.567 1.00 96.12 658 SER A C 1
ATOM 5086 O O . SER A 1 658 ? -5.779 -7.476 18.209 1.00 96.12 658 SER A O 1
ATOM 5088 N N . LEU A 1 659 ? -6.468 -6.636 16.239 1.00 96.25 659 LEU A N 1
ATOM 5089 C CA . LEU A 1 659 ? -5.920 -7.702 15.394 1.00 96.25 659 LEU A CA 1
ATOM 5090 C C . LEU A 1 659 ? -4.451 -7.461 15.025 1.00 96.25 659 LEU A C 1
ATOM 5092 O O . LEU A 1 659 ? -3.733 -8.410 14.735 1.00 96.25 659 LEU A O 1
ATOM 5096 N N . GLY A 1 660 ? -4.003 -6.205 15.052 1.00 95.25 660 GLY A N 1
ATOM 5097 C CA . GLY A 1 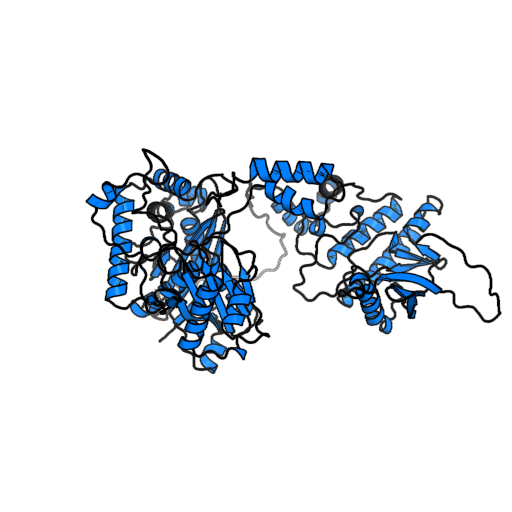660 ? -2.662 -5.789 14.652 1.00 95.25 660 GLY A CA 1
ATOM 5098 C C . GLY A 1 660 ? -2.615 -5.085 13.294 1.00 95.25 660 GLY A C 1
ATOM 5099 O O . GLY A 1 660 ? -3.565 -5.107 12.501 1.00 95.25 660 GLY A O 1
ATOM 5100 N N . HIS A 1 661 ? -1.481 -4.433 13.041 1.00 95.00 661 HIS A N 1
ATOM 5101 C CA . HIS A 1 661 ? -1.237 -3.608 11.860 1.00 95.00 661 HIS A CA 1
ATOM 5102 C C . HIS A 1 661 ? 0.131 -3.894 11.215 1.00 95.00 661 HIS A C 1
ATOM 5104 O O . HIS A 1 661 ? 1.061 -3.097 11.350 1.00 95.00 661 HIS A O 1
ATOM 5110 N N . PRO A 1 662 ? 0.283 -5.000 10.469 1.00 95.44 662 PRO A N 1
ATOM 5111 C CA . PRO A 1 662 ? 1.400 -5.137 9.546 1.00 95.44 662 PRO A CA 1
ATOM 5112 C C . PRO A 1 662 ? 1.174 -4.143 8.398 1.00 95.44 662 PRO A C 1
ATOM 5114 O O . PRO A 1 662 ? 0.179 -4.258 7.666 1.00 95.44 662 PRO A O 1
ATOM 5117 N N . PHE A 1 663 ? 2.043 -3.132 8.276 1.00 91.44 663 PHE A N 1
ATOM 5118 C CA . PHE A 1 663 ? 1.815 -1.970 7.405 1.00 91.44 663 PHE A CA 1
ATOM 5119 C C . PHE A 1 663 ? 1.515 -2.377 5.957 1.00 91.44 663 PHE A C 1
ATOM 5121 O O . PHE A 1 663 ? 0.506 -1.955 5.391 1.00 91.44 663 PHE A O 1
ATOM 5128 N N . GLY A 1 664 ? 2.340 -3.257 5.386 1.00 92.00 664 GLY A N 1
ATOM 5129 C CA . GLY A 1 664 ? 2.167 -3.790 4.041 1.00 92.00 664 GLY A CA 1
ATOM 5130 C C . GLY A 1 664 ? 0.935 -4.671 3.837 1.00 92.00 664 GLY A C 1
ATOM 5131 O O . GLY A 1 664 ? 0.402 -4.673 2.735 1.00 92.00 664 GLY A O 1
ATOM 5132 N N . ALA A 1 665 ? 0.415 -5.358 4.861 1.00 96.75 665 ALA A N 1
ATOM 5133 C CA . ALA A 1 665 ? -0.601 -6.416 4.706 1.00 96.75 665 ALA A CA 1
ATOM 5134 C C . ALA A 1 665 ? -2.045 -5.998 5.057 1.00 96.75 665 ALA A C 1
ATOM 5136 O O . ALA A 1 665 ? -3.008 -6.702 4.735 1.00 96.75 665 ALA A O 1
ATOM 5137 N N . THR A 1 666 ? -2.214 -4.873 5.752 1.00 97.12 666 THR A N 1
ATOM 5138 C CA . THR A 1 666 ? -3.488 -4.514 6.400 1.00 97.12 666 THR A CA 1
ATOM 5139 C C . THR A 1 666 ? -4.615 -4.167 5.421 1.00 97.12 666 THR A C 1
ATOM 5141 O O . THR A 1 666 ? -5.776 -4.465 5.697 1.00 97.12 666 THR A O 1
ATOM 5144 N N . GLY A 1 667 ? -4.295 -3.587 4.266 1.00 96.81 667 GLY A N 1
ATOM 5145 C CA . GLY A 1 667 ? -5.272 -3.162 3.264 1.00 96.81 667 GLY A CA 1
ATOM 5146 C C . GLY A 1 667 ? -6.124 -4.304 2.713 1.00 96.81 667 GLY A C 1
ATOM 5147 O O . GLY A 1 667 ? -7.350 -4.205 2.688 1.00 96.81 667 GLY A O 1
ATOM 5148 N N . VAL A 1 668 ? -5.485 -5.421 2.352 1.00 97.81 668 VAL A N 1
ATOM 5149 C CA . VAL A 1 668 ? -6.184 -6.632 1.886 1.00 97.81 668 VAL A CA 1
ATOM 5150 C C . VAL A 1 668 ? -7.063 -7.219 2.992 1.00 97.81 668 VAL A C 1
ATOM 5152 O O . VAL A 1 668 ? -8.193 -7.622 2.718 1.00 97.81 668 VAL A O 1
ATOM 5155 N N . ARG A 1 669 ? -6.603 -7.213 4.255 1.00 97.50 669 ARG A N 1
ATOM 5156 C CA . ARG A 1 669 ? -7.416 -7.674 5.394 1.00 97.50 669 ARG A CA 1
ATOM 5157 C C . ARG A 1 669 ? -8.692 -6.850 5.536 1.00 97.50 669 ARG A C 1
ATOM 5159 O O . ARG A 1 669 ? -9.756 -7.433 5.711 1.00 97.50 669 ARG A O 1
ATOM 5166 N N . LEU A 1 670 ? -8.610 -5.522 5.430 1.00 97.88 670 LEU A N 1
ATOM 5167 C CA . LEU A 1 670 ? -9.787 -4.648 5.518 1.00 97.88 670 LEU A CA 1
ATOM 5168 C C . LEU A 1 670 ? -10.810 -4.953 4.414 1.00 97.88 670 LEU A C 1
ATOM 5170 O O . LEU A 1 670 ? -12.001 -5.054 4.694 1.00 97.88 670 LEU A O 1
ATOM 5174 N N . VAL A 1 671 ? -10.357 -5.159 3.171 1.00 97.81 671 VAL A N 1
ATOM 5175 C CA . VAL A 1 671 ? -11.258 -5.511 2.059 1.00 97.81 671 VAL A CA 1
ATOM 5176 C C . VAL A 1 671 ? -11.851 -6.913 2.230 1.00 97.81 671 VAL A C 1
ATOM 5178 O O . VAL A 1 671 ? -13.045 -7.098 1.994 1.00 97.81 671 VAL A O 1
ATOM 5181 N N . SER A 1 672 ? -11.060 -7.881 2.702 1.00 96.94 672 SER A N 1
ATOM 5182 C CA . SER A 1 672 ? -11.536 -9.231 3.034 1.00 96.94 672 SER A CA 1
ATOM 5183 C C . SER A 1 672 ? -12.625 -9.199 4.110 1.00 96.94 672 SER A C 1
ATOM 5185 O O . SER A 1 672 ? -13.700 -9.775 3.931 1.00 96.94 672 SER A O 1
ATOM 5187 N N . HIS A 1 673 ? -12.383 -8.466 5.202 1.00 96.88 673 HIS A N 1
ATOM 5188 C CA . HIS A 1 673 ? -13.361 -8.251 6.265 1.00 96.88 673 HIS A CA 1
ATOM 5189 C C . HIS A 1 673 ? -14.630 -7.588 5.732 1.00 96.88 673 HIS A C 1
ATOM 5191 O O . HIS A 1 673 ? -15.715 -8.102 5.984 1.00 96.88 673 HIS A O 1
ATOM 5197 N N . ALA A 1 674 ? -14.514 -6.512 4.948 1.00 97.50 674 ALA A N 1
ATOM 5198 C CA . ALA A 1 674 ? -15.672 -5.826 4.384 1.00 97.50 674 ALA A CA 1
ATOM 5199 C C . ALA A 1 674 ? -16.524 -6.770 3.520 1.00 97.50 674 ALA A C 1
ATOM 5201 O O . ALA A 1 674 ? -17.735 -6.854 3.715 1.00 97.50 674 ALA A O 1
ATOM 5202 N N . ALA A 1 675 ? -15.899 -7.537 2.622 1.00 96.88 675 ALA A N 1
ATOM 5203 C CA . ALA A 1 675 ? -16.599 -8.494 1.768 1.00 96.88 675 ALA A CA 1
ATOM 5204 C C . ALA A 1 675 ? -17.277 -9.621 2.571 1.00 96.88 675 ALA A C 1
ATOM 5206 O O . ALA A 1 675 ? -18.433 -9.960 2.315 1.00 96.88 675 ALA A O 1
ATOM 5207 N N . ASN A 1 676 ? -16.587 -10.194 3.562 1.00 96.31 676 ASN A N 1
ATOM 5208 C CA . ASN A 1 676 ? -17.152 -11.257 4.396 1.00 96.31 676 ASN A CA 1
ATOM 5209 C C . ASN A 1 676 ? -18.278 -10.732 5.306 1.00 96.31 676 ASN A C 1
ATOM 5211 O O . ASN A 1 676 ? -19.298 -11.406 5.453 1.00 96.31 676 ASN A O 1
ATOM 5215 N N . ARG A 1 677 ? -18.138 -9.520 5.860 1.00 96.56 677 ARG A N 1
ATOM 5216 C CA . ARG A 1 677 ? -19.177 -8.860 6.662 1.00 96.56 677 ARG A CA 1
ATOM 5217 C C . ARG A 1 677 ? -20.414 -8.544 5.843 1.00 96.56 677 ARG A C 1
ATOM 5219 O O . ARG A 1 677 ? -21.505 -8.841 6.303 1.00 96.56 677 ARG A O 1
ATOM 5226 N N . LEU A 1 678 ? -20.269 -8.031 4.619 1.00 96.00 678 LEU A N 1
ATOM 5227 C CA . LEU A 1 678 ? -21.414 -7.785 3.735 1.00 96.00 678 LEU A CA 1
ATOM 5228 C C . LEU A 1 678 ? -22.232 -9.057 3.491 1.00 96.00 678 LEU A C 1
ATOM 5230 O O . LEU A 1 678 ? -23.457 -9.021 3.557 1.00 96.00 678 LEU A O 1
ATOM 5234 N N . ARG A 1 679 ? -21.560 -10.194 3.276 1.00 94.06 679 ARG A N 1
ATOM 5235 C CA . ARG A 1 679 ? -22.228 -11.492 3.114 1.00 94.06 679 ARG A CA 1
ATOM 5236 C C . ARG A 1 679 ? -22.899 -11.975 4.400 1.00 94.06 679 ARG A C 1
ATOM 5238 O O . ARG A 1 679 ? -24.005 -12.495 4.340 1.00 94.06 679 ARG A O 1
ATOM 5245 N N . HIS A 1 680 ? -22.238 -11.816 5.544 1.00 94.12 680 HIS A N 1
ATOM 5246 C CA . HIS A 1 680 ? -22.753 -12.271 6.836 1.00 94.12 680 HIS A CA 1
ATOM 5247 C C . HIS A 1 680 ? -23.915 -11.407 7.356 1.00 94.12 680 HIS A C 1
ATOM 5249 O O . HIS A 1 680 ? -24.893 -11.925 7.883 1.00 94.12 680 HIS A O 1
ATOM 5255 N N . GLU A 1 681 ? -23.818 -10.088 7.192 1.00 93.50 681 GLU A N 1
ATOM 5256 C CA . GLU A 1 681 ? -24.806 -9.095 7.635 1.00 93.50 681 GLU A CA 1
ATOM 5257 C C . GLU A 1 681 ? -25.894 -8.834 6.572 1.00 93.50 681 GLU A C 1
ATOM 5259 O O . GLU A 1 681 ? -26.808 -8.050 6.811 1.00 93.50 681 GLU A O 1
ATOM 5264 N N . ASN A 1 682 ? -25.818 -9.500 5.410 1.00 92.75 682 ASN A N 1
ATOM 5265 C CA . ASN A 1 682 ? -26.716 -9.330 4.259 1.00 92.75 682 ASN A CA 1
ATOM 5266 C C . ASN A 1 682 ? -26.817 -7.866 3.766 1.00 92.75 682 ASN A C 1
ATOM 5268 O O . ASN A 1 682 ? -27.888 -7.395 3.377 1.00 92.75 682 ASN A O 1
ATOM 5272 N N . GLY A 1 683 ? -25.692 -7.147 3.798 1.00 93.50 683 GLY A N 1
ATOM 5273 C CA . GLY A 1 683 ? -25.558 -5.777 3.297 1.00 93.50 683 GLY A CA 1
ATOM 5274 C C . GLY A 1 683 ? -25.221 -5.728 1.805 1.00 93.50 683 GLY A C 1
ATOM 5275 O O . GLY A 1 683 ? -24.746 -6.711 1.232 1.00 93.50 683 GLY A O 1
ATOM 5276 N N . GLN A 1 684 ? -25.439 -4.577 1.162 1.00 94.06 684 GLN A N 1
ATOM 5277 C CA . GLN A 1 684 ? -25.101 -4.383 -0.252 1.00 94.06 684 GLN A CA 1
ATOM 5278 C C . GLN A 1 684 ? -23.770 -3.653 -0.437 1.00 94.06 684 GLN A C 1
ATOM 5280 O O . GLN A 1 684 ? -22.928 -4.132 -1.195 1.00 94.06 684 GLN A O 1
ATOM 5285 N N . PHE A 1 685 ? -23.561 -2.518 0.235 1.00 97.19 685 PHE A N 1
ATOM 5286 C CA . PHE A 1 685 ? -22.372 -1.685 0.029 1.00 97.19 685 PHE A CA 1
ATOM 5287 C C . PHE A 1 685 ? -21.510 -1.588 1.281 1.00 97.19 685 PHE A C 1
ATOM 5289 O O . PHE A 1 685 ? -21.984 -1.269 2.370 1.00 97.19 685 PHE A O 1
ATOM 5296 N N . GLY A 1 686 ? -20.216 -1.825 1.106 1.00 97.44 686 GLY A N 1
ATOM 5297 C CA . GLY A 1 686 ? -19.194 -1.682 2.127 1.00 97.44 686 GLY A CA 1
ATOM 5298 C C . GLY A 1 686 ? -18.158 -0.650 1.712 1.00 97.44 686 GLY A C 1
ATOM 5299 O O . GLY A 1 686 ? -17.775 -0.566 0.545 1.00 97.44 686 GLY A O 1
ATOM 5300 N N . LEU A 1 687 ? -17.685 0.131 2.673 1.00 98.06 687 LEU A N 1
ATOM 5301 C CA . LEU A 1 687 ? -16.637 1.114 2.463 1.00 98.06 687 LEU A CA 1
ATOM 5302 C C . LEU A 1 687 ? -15.423 0.768 3.317 1.00 98.06 687 LEU A C 1
ATOM 5304 O O . LEU A 1 687 ? -15.504 0.674 4.542 1.00 98.06 687 LEU A O 1
ATOM 5308 N N . VAL A 1 688 ? -14.283 0.631 2.648 1.00 98.06 688 VAL A N 1
ATOM 5309 C CA . VAL A 1 688 ? -12.975 0.473 3.281 1.00 98.06 688 VAL A CA 1
ATOM 5310 C C . VAL A 1 688 ? -12.247 1.805 3.222 1.00 98.06 688 VAL A C 1
ATOM 5312 O O . VAL A 1 688 ? -12.150 2.392 2.146 1.00 98.06 688 VAL A O 1
ATOM 5315 N N . ALA A 1 689 ? -11.713 2.282 4.345 1.00 97.69 689 ALA A N 1
ATOM 5316 C CA . ALA A 1 689 ? -10.898 3.494 4.370 1.00 97.69 689 ALA A CA 1
ATOM 5317 C C . ALA A 1 689 ? -9.663 3.336 5.254 1.00 97.69 689 ALA A C 1
ATOM 5319 O O . ALA A 1 689 ? -9.710 2.705 6.308 1.00 97.69 689 ALA A O 1
ATOM 5320 N N . ALA A 1 690 ? -8.552 3.949 4.858 1.00 96.38 690 ALA A N 1
ATOM 5321 C CA . ALA A 1 690 ? -7.330 3.905 5.646 1.00 96.38 690 ALA A CA 1
ATOM 5322 C C . ALA A 1 690 ? -6.522 5.201 5.553 1.00 96.38 690 ALA A C 1
ATOM 5324 O O . ALA A 1 690 ? -6.419 5.812 4.487 1.00 96.38 690 ALA A O 1
ATOM 5325 N N . CYS A 1 691 ? -5.946 5.605 6.688 1.00 93.38 691 CYS A N 1
ATOM 5326 C CA . CYS A 1 691 ? -4.901 6.622 6.765 1.00 93.38 691 CYS A CA 1
ATOM 5327 C C . CYS A 1 691 ? -3.523 5.986 6.546 1.00 93.38 691 CYS A C 1
ATOM 5329 O O . CYS A 1 691 ? -3.323 4.805 6.841 1.00 93.38 691 CYS A O 1
ATOM 5331 N N . ALA A 1 692 ? -2.565 6.775 6.074 1.00 91.25 692 ALA A N 1
ATOM 5332 C CA . ALA A 1 692 ? -1.198 6.338 5.853 1.00 91.25 692 ALA A CA 1
ATOM 5333 C C . ALA A 1 692 ? -0.198 7.473 6.095 1.00 91.25 692 ALA A C 1
ATOM 5335 O O . ALA A 1 692 ? -0.525 8.651 5.949 1.00 91.25 692 ALA A O 1
ATOM 5336 N N . SER A 1 693 ? 1.038 7.098 6.435 1.00 86.62 693 SER A N 1
ATOM 5337 C CA . SER A 1 693 ? 2.160 8.040 6.534 1.00 86.62 693 SER A CA 1
ATOM 5338 C C . SER A 1 693 ? 2.367 8.825 5.229 1.00 86.62 693 SER A C 1
ATOM 5340 O O . SER A 1 693 ? 1.907 8.430 4.152 1.00 86.62 693 SER A O 1
ATOM 5342 N N . GLY A 1 694 ? 3.043 9.967 5.324 1.00 85.69 694 GLY A N 1
ATOM 5343 C CA . GLY A 1 694 ? 3.177 10.935 4.236 1.00 85.69 694 GLY A CA 1
ATOM 5344 C C . GLY A 1 694 ? 1.887 11.703 3.925 1.00 85.69 694 GLY A C 1
ATOM 5345 O O . GLY A 1 694 ? 1.791 12.315 2.870 1.00 85.69 694 GLY A O 1
ATOM 5346 N N . GLY A 1 695 ? 0.884 11.640 4.808 1.00 88.06 695 GLY A N 1
ATOM 5347 C CA . GLY A 1 695 ? -0.390 12.352 4.671 1.00 88.06 695 GLY A CA 1
ATOM 5348 C C . GLY A 1 695 ? -1.350 11.695 3.690 1.00 88.06 695 GLY A C 1
ATOM 5349 O O . GLY A 1 695 ? -2.286 12.333 3.222 1.00 88.06 695 GLY A O 1
ATOM 5350 N N . HIS A 1 696 ? -1.138 10.427 3.345 1.00 93.19 696 HIS A N 1
ATOM 5351 C CA . HIS A 1 696 ? -1.950 9.742 2.347 1.00 93.19 696 HIS A CA 1
ATOM 5352 C C . HIS A 1 696 ? -3.188 9.088 2.965 1.00 93.19 696 HIS A C 1
ATOM 5354 O O . HIS A 1 696 ? -3.277 8.829 4.169 1.00 93.19 696 HIS A O 1
ATOM 5360 N N . GLY A 1 697 ? -4.162 8.775 2.122 1.00 95.25 697 GLY A N 1
ATOM 5361 C CA . GLY A 1 697 ? -5.222 7.842 2.463 1.00 95.25 697 GLY A CA 1
ATOM 5362 C C . GLY A 1 697 ? -5.893 7.256 1.241 1.00 95.25 697 GLY A C 1
ATOM 5363 O O . GLY A 1 697 ? -5.765 7.768 0.12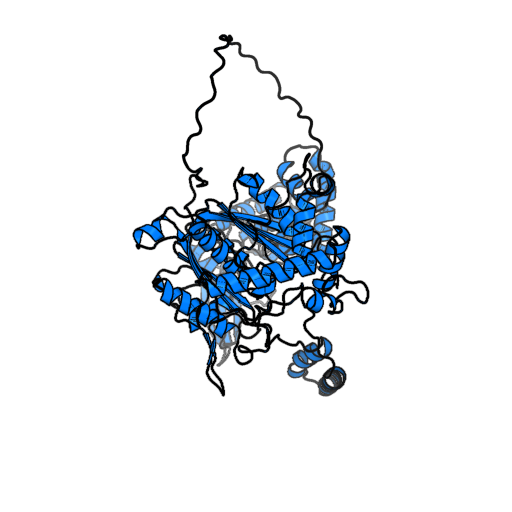7 1.00 95.25 697 GLY A O 1
ATOM 5364 N N . VAL A 1 698 ? -6.619 6.174 1.481 1.00 97.50 698 VAL A N 1
ATOM 5365 C CA . VAL A 1 698 ? -7.369 5.443 0.463 1.00 97.50 698 VAL A CA 1
ATOM 5366 C C . VAL A 1 698 ? -8.786 5.191 0.948 1.00 97.50 698 VAL A C 1
ATOM 5368 O O . VAL A 1 698 ? -9.007 4.935 2.131 1.00 97.50 698 VAL A O 1
ATOM 5371 N N . GLY A 1 699 ? -9.733 5.264 0.023 1.00 97.75 699 GLY A N 1
ATOM 5372 C CA . GLY A 1 699 ? -11.093 4.778 0.175 1.00 97.75 699 GLY A CA 1
ATOM 5373 C C . GLY A 1 699 ? -11.382 3.798 -0.953 1.00 97.75 699 GLY A C 1
ATOM 5374 O O . GLY A 1 699 ? -11.041 4.083 -2.101 1.00 97.75 699 GLY A O 1
ATOM 5375 N N . MET A 1 700 ? -12.004 2.665 -0.646 1.00 98.06 700 MET A N 1
ATOM 5376 C CA . MET A 1 700 ? -12.434 1.663 -1.621 1.00 98.06 700 MET A CA 1
ATOM 5377 C C . MET A 1 700 ? -13.886 1.274 -1.355 1.00 98.06 700 MET A C 1
ATOM 5379 O O . MET A 1 700 ? -14.277 1.043 -0.210 1.00 98.06 700 MET A O 1
ATOM 5383 N N . LEU A 1 701 ? -14.673 1.191 -2.424 1.00 97.75 701 LEU A N 1
ATOM 5384 C CA . LEU A 1 701 ? -16.058 0.751 -2.395 1.00 97.75 701 LEU A CA 1
ATOM 5385 C C . LEU A 1 701 ? -16.140 -0.720 -2.803 1.00 97.75 701 LEU A C 1
ATOM 5387 O O . LEU A 1 701 ? -15.715 -1.106 -3.897 1.00 97.75 701 LEU A O 1
ATOM 5391 N N . VAL A 1 702 ? -16.727 -1.515 -1.920 1.00 97.62 702 VAL A N 1
ATOM 5392 C CA . VAL A 1 702 ? -16.958 -2.948 -2.079 1.00 97.62 702 VAL A CA 1
ATOM 5393 C C . VAL A 1 702 ? -18.464 -3.161 -2.178 1.00 97.62 702 VAL A C 1
ATOM 5395 O O . VAL A 1 702 ? -19.214 -2.655 -1.349 1.00 97.62 702 VAL A O 1
ATOM 5398 N N . GLU A 1 703 ? -18.928 -3.889 -3.185 1.00 96.62 703 GLU A N 1
ATOM 5399 C CA . GLU A 1 703 ? -20.339 -4.272 -3.306 1.00 96.62 703 GLU A CA 1
ATOM 5400 C C . GLU A 1 703 ? -20.468 -5.787 -3.143 1.00 96.62 703 GLU A C 1
ATOM 5402 O O . GLU A 1 703 ? -19.665 -6.543 -3.686 1.00 96.62 703 GLU A O 1
ATOM 5407 N N . ALA A 1 704 ? -21.465 -6.246 -2.394 1.00 95.94 704 ALA A N 1
ATOM 5408 C CA . ALA A 1 704 ? -21.728 -7.666 -2.208 1.00 95.94 704 ALA A CA 1
ATOM 5409 C C . ALA A 1 704 ? -22.037 -8.356 -3.547 1.00 95.94 704 ALA A C 1
ATOM 5411 O O . ALA A 1 704 ? -22.773 -7.820 -4.378 1.00 95.94 704 ALA A O 1
ATOM 5412 N N . TYR A 1 705 ? -21.500 -9.560 -3.747 1.00 94.00 705 TYR A N 1
ATOM 5413 C CA . TYR A 1 705 ? -21.858 -10.375 -4.906 1.00 94.00 705 TYR A CA 1
ATOM 5414 C C . TYR A 1 705 ? -23.194 -11.099 -4.645 1.00 94.00 705 TYR A C 1
ATOM 5416 O O . TYR A 1 705 ? -23.394 -11.592 -3.528 1.00 94.00 705 TYR A O 1
ATOM 5424 N N . PRO A 1 706 ? -24.128 -11.158 -5.616 1.00 86.69 706 PRO A N 1
ATOM 5425 C CA . PRO A 1 706 ? -25.369 -11.911 -5.454 1.00 86.69 706 PRO A CA 1
ATOM 5426 C C . PRO A 1 706 ? -25.059 -13.396 -5.217 1.00 86.69 706 PRO A C 1
ATOM 5428 O O . PRO A 1 706 ? -24.233 -13.980 -5.912 1.00 86.69 706 PRO A O 1
ATOM 5431 N N . SER A 1 707 ? -25.678 -13.962 -4.178 1.00 62.47 707 SER A N 1
ATOM 5432 C CA . SER A 1 707 ? -25.450 -15.343 -3.717 1.00 62.47 707 SER A CA 1
ATOM 5433 C C . SER A 1 707 ? -26.078 -16.383 -4.627 1.00 62.47 707 SER A C 1
ATOM 5435 O O . SER A 1 707 ? -27.213 -16.118 -5.086 1.00 62.47 707 SER A O 1
#

InterPro domains:
  IPR000719 Protein kinase domain [PF00069] (17-211)
  IPR000719 Protein kinase domain [PS50011] (1-296)
  IPR000719 Protein kinase domain [SM00220] (3-324)
  IPR002155 Thiolase [TIGR01930] (288-703)
  IPR002155 Thiolase [cd00751] (286-704)
  IPR008271 Serine/threonine-protein kinase, active site [PS00108] (118-130)
  IPR011009 Protein kinase-like domain superfamily [SSF56112] (17-211)
  IPR016039 Thiolase-like [G3DSA:3.40.47.10] (278-704)
  IPR016039 Thiolase-like [SSF53901] (283-559)
  IPR016039 Thiolase-like [SSF53901] (565-703)
  IPR020613 Thiolase, conserved site [PS00737] (651-667)
  IPR020615 Thiolase, acyl-enzyme intermediate active site [PS00098] (365-383)
  IPR020616 Thiolase, N-terminal [PF00108] (285-557)
  IPR020617 Thiolase, C-terminal [PF02803] (564-703)

Solvent-accessible surface area (backbone atoms only — not comparable to full-atom values): 38875 Å² total; per-residue (Å²): 139,85,89,85,88,83,83,89,84,93,71,99,61,92,75,84,67,64,36,78,49,78,43,81,42,63,71,50,98,83,52,77,59,69,40,60,56,38,24,53,50,53,40,59,70,50,50,87,70,68,54,85,23,44,61,50,69,77,51,75,49,74,47,74,56,73,96,52,31,33,38,38,37,40,32,30,63,56,66,76,35,33,41,48,61,50,66,69,76,48,76,92,79,72,49,69,69,57,51,51,53,51,49,52,34,52,49,54,31,47,51,54,33,52,76,68,36,35,38,50,52,44,58,49,44,76,29,30,32,36,34,94,86,66,50,40,25,47,46,73,40,45,60,38,44,78,61,63,106,78,60,76,72,84,64,90,58,53,63,77,57,34,57,32,70,45,47,74,69,66,46,80,65,63,65,64,44,45,55,44,12,49,51,37,47,50,48,20,69,77,65,76,43,72,73,42,76,58,93,45,72,69,50,34,52,51,49,46,51,56,64,53,52,67,49,45,70,66,53,68,76,68,71,84,54,66,72,65,51,59,57,50,54,61,74,76,52,94,85,83,85,84,88,80,84,86,81,83,82,84,90,80,91,80,89,84,86,87,82,84,90,81,76,92,76,78,85,78,78,88,74,91,64,81,86,78,83,79,56,90,96,48,68,55,37,24,36,47,52,50,28,21,38,37,27,30,48,45,66,55,82,64,50,84,61,53,55,48,57,42,34,17,50,14,49,43,52,38,38,69,75,68,65,60,63,57,88,62,39,49,38,34,25,18,3,34,57,80,75,49,82,93,44,73,45,40,30,36,56,14,38,52,76,49,67,42,52,90,86,45,50,48,41,52,40,69,51,40,39,39,4,8,42,48,15,41,52,53,46,52,47,37,39,51,71,66,76,30,60,29,28,36,22,16,9,25,23,46,62,50,74,63,82,71,40,66,29,71,64,32,49,52,26,62,69,43,47,85,71,45,86,50,68,70,58,39,54,52,34,50,49,45,30,68,75,41,59,92,50,61,42,70,80,66,77,39,43,84,90,68,68,45,37,65,58,45,51,35,34,52,42,9,57,76,57,69,50,48,49,65,58,20,46,53,48,30,40,47,25,11,46,26,29,51,48,26,58,76,71,62,66,66,77,36,53,40,72,43,80,39,76,63,101,71,66,46,74,46,67,62,54,71,44,60,60,79,67,56,72,73,62,53,68,70,55,63,40,65,62,40,76,86,81,33,58,45,23,80,73,24,27,39,51,66,14,24,26,10,17,26,31,41,36,29,28,46,72,56,35,57,76,73,70,51,71,57,43,18,33,55,70,53,72,36,78,45,74,44,55,53,67,88,39,24,63,41,22,38,46,55,22,49,57,55,44,30,60,74,72,70,54,55,80,84,67,45,51,36,34,27,57,58,29,65,27,31,33,36,48,54,24,23,37,47,43,24,47,26,44,66,48,20,34,74,75,68,70,35,94,55,45,79,48,58,72,59,68,95,33,45,38,71,60,23,34,22,51,14,46,35,44,15,38,1,13,41,32,50,50,38,52,43,49,35,37,52,45,23,64,74,72,71,34,57,28,20,40,31,29,28,42,16,68,83,4,22,19,38,21,38,36,36,32,48,43,88,130

Radius of gyration: 32.4 Å; Cα contacts (8 Å, |Δi|>4): 1324; chains: 1; bounding box: 97×65×96 Å

Nearest PDB structures (foldseek):
  6dv2-assembly1_B  TM=9.591E-01  e=1.302E-58  Homo sapiens
  6dv2-assembly1_A  TM=9.546E-01  e=6.667E-59  Homo sapiens
  6dv2-assembly2_C  TM=9.568E-01  e=2.543E-58  Homo sapiens
  6dv2-assembly3_E  TM=9.603E-01  e=2.689E-58  Homo sapiens
  6dv2-assembly3_F  TM=9.605E-01  e=4.966E-58  Homo sapiens